Protein AF-A0AAD8LR00-F1 (afdb_monomer_lite)

pLDDT: mean 71.3, std 24.66, range [25.31, 97.5]

Foldseek 3Di:
DVCVVVVVLVVLLCVLVVVCVLQPPDDDDDDDDDDDDDDDDDDPDDPDDDDDDDDDDDDDDDDDDDDDDDDDDDDDDDDDDDDDDDDDDDDDDDDDDDDDDDDDDDDDLVQQAPKDWADDDDPDPDDDDDDPDTQIFTPLLVVLLVVQSLVCSPPVANQQALQDADDCVRPVVRHRPRSSVSVVLLLVLLVCCVPPVPVSVVQCVPPVSVSVHTDPSSSVCVVVSCVVSVNPSVVNVVVVVVVVVVVVVVVVVVVVPPPDDDDDDDDDDDDDPDDPPPVVVVVVVVVVVVVVVVSVVSSVVSVVVPVLPPAPDDPQFPAFQDQDPCPLVVLVVVQVVCCVPPNVLALDDDDFLCRVFNADDCLQPPDDPVLLLRVQVSQCVRCVVVLVVLVVVCVVPVDARDGDGLQPAAQNDAADPDPSYDNVRHRRRSNVSLVCQLQQLDGQCVGRSNNNSCVSVVRDSPFSLNHQPAHLVLLVLQLVVCCVPVNDQCPDDALQDFADLPDDPPPRDDSRRRHRGSNSVRVVSVVVCLLSCVPPPVVSNVVCVVSVNDPDDPVVSPVPDDRPTDDRPDPPPPVQDQDPVNRDGDD

Organism: Babesia gibsoni (NCBI:txid33632)

Sequence (587 aa):
MYMYIIHTLLHLCLTVDAFVYRGFLGTSVSLIDEPLRSRQYTQKYRTIARTSHNGGLCAHSPRDEAEGGDLDSQEEIPAFGDGSENTTSTEDDQDEGQPDAGEEDSSMDSKIGSLMEFSRDSDTEDKASQPPGNLKISRRLWKTLMALLIYRAKYGDYMVTPTFAFSEDDEPRLTGYCLGKELNALLENIKLHDTDIALYNRLMSDPERSKKEYPTCDILEAPRLLWLIGFPTAKYLSAREQWRQEKASLRGMGSRIRRSGLIRGLGSISKEVKDETVGDRSRIEQAKKEMIDFIHEEYIHNRDKVEFNRRQELPRPSNRARVRPNLFKNIISELLEIKQTKNSRILTPRPTRNDTEGGHHYAFYHWSFEDVIECMVLFNDMYMDHNREMLIESEKRGSPFNPITFNILKPEWRVPKDDLWPERFWGLPLGIWIDKMRNGDIDAKQHWLRRDVLDYLQFDWGDGLKYLTFTWDKVVLGLIWYINLRGFPIDEMSPSLVVSNAELVAKWGKPEEIQGMKLGYVVHSALDQLQVLRKYYPQRFEFLHEMGLVQLCQEEIDLGYKPLPHQRTTAVSRYLQVSKDGKYLKD

Secondary structure (DSSP, 8-state):
-HHHHHHHHHHHHHHHHHHHTTT-SS--------PPPP-----S---S-------------------------------------------------PPPP----S-SGGGTTPEEEE----------SS----EEEEHHHHHHHHHHHHHHHHHSS----TT----TTT-TTTTT--HHHHHHHHHHHHHHHHH-HHHHHHHHTSHHHHTTS--HHHHHHHHHHHHHTT--HHHHHHHHHHHHHHHHHHHHHHHTTS-------------------HHHHHHHHHHHHHHHHHHHHHHHHHHHHSGGGS----PPPSS-----TTHHHHHHHHHHHHHHHT-TTTT-----HHHHH-S---TTTTS-HHHHHHHHHHHHHHTHHHHHHHHHHHHHH--------GGG--TT----SSTTS-GGGTT--HHHHHHHHHHTSSTTSSSHHHHHHHHHTT-----STT--SS-HHHHHHHHHHHHHHH-SS-----TT----TTS---SSS-HHHHTT--HHHHHHHHHTTHHHHHHH-HHHHHHHHHTT---S-HHHHHHT--------SS---TTS-B-TTS--B--

Radius of gyration: 35.28 Å; chains: 1; bounding box: 103×96×95 Å

Structure (mmCIF, N/CA/C/O backbone):
data_AF-A0AAD8LR00-F1
#
_entry.id   AF-A0AAD8LR00-F1
#
loop_
_atom_site.group_PDB
_atom_site.id
_atom_site.type_symbol
_atom_site.label_atom_id
_atom_site.label_alt_id
_atom_site.label_comp_id
_atom_site.label_asym_id
_atom_site.label_entity_id
_atom_site.label_seq_id
_atom_site.pdbx_PDB_ins_code
_atom_site.Cartn_x
_atom_site.Cartn_y
_atom_site.Cartn_z
_atom_site.occupancy
_atom_site.B_iso_or_equiv
_atom_site.auth_seq_id
_atom_site.auth_comp_id
_atom_site.auth_asym_id
_atom_site.auth_atom_id
_atom_site.pdbx_PDB_model_num
ATOM 1 N N . MET A 1 1 ? 5.156 -19.752 -30.828 1.00 33.34 1 MET A N 1
ATOM 2 C CA . MET A 1 1 ? 6.305 -20.556 -30.314 1.00 33.34 1 MET A CA 1
ATOM 3 C C . MET A 1 1 ? 7.273 -19.758 -29.414 1.00 33.34 1 MET A C 1
ATOM 5 O O . MET A 1 1 ? 7.741 -20.310 -28.425 1.00 33.34 1 MET A O 1
ATOM 9 N N . TYR A 1 2 ? 7.514 -18.458 -29.655 1.00 29.36 2 TYR A N 1
ATOM 10 C CA . TYR A 1 2 ? 8.276 -17.558 -28.755 1.00 29.36 2 TYR A CA 1
ATOM 11 C C . TYR A 1 2 ? 7.679 -17.469 -27.336 1.00 29.36 2 TYR A C 1
ATOM 13 O O . TYR A 1 2 ? 8.394 -17.592 -26.345 1.00 29.36 2 TYR A O 1
ATOM 21 N N . MET A 1 3 ? 6.345 -17.410 -27.240 1.00 32.19 3 MET A N 1
ATOM 22 C CA . MET A 1 3 ? 5.610 -17.525 -25.975 1.00 32.19 3 MET A CA 1
ATOM 23 C C . MET A 1 3 ? 5.845 -18.860 -25.270 1.00 32.19 3 MET A C 1
ATOM 25 O O . MET A 1 3 ? 5.908 -18.871 -24.056 1.00 32.19 3 MET A O 1
ATOM 29 N N . TYR A 1 4 ? 6.030 -19.970 -25.994 1.00 35.38 4 TYR A N 1
ATOM 30 C CA . TYR A 1 4 ? 6.290 -21.281 -25.387 1.00 35.38 4 TYR A CA 1
ATOM 31 C C . TYR A 1 4 ? 7.709 -21.363 -24.824 1.00 35.38 4 TYR A C 1
ATOM 33 O O . TYR A 1 4 ? 7.916 -21.946 -23.772 1.00 35.38 4 TYR A O 1
ATOM 41 N N . ILE A 1 5 ? 8.686 -20.728 -25.473 1.00 43.62 5 ILE A N 1
ATOM 42 C CA . ILE A 1 5 ? 10.077 -20.693 -25.012 1.00 43.62 5 ILE A CA 1
ATOM 43 C C . ILE A 1 5 ? 10.245 -19.725 -23.840 1.00 43.62 5 ILE A C 1
ATOM 45 O O . ILE A 1 5 ? 10.826 -20.102 -22.830 1.00 43.62 5 ILE A O 1
ATOM 49 N N . ILE A 1 6 ? 9.670 -18.523 -23.920 1.00 45.28 6 ILE A N 1
ATOM 50 C CA . ILE A 1 6 ? 9.602 -17.591 -22.788 1.00 45.28 6 ILE A CA 1
ATOM 51 C C . ILE A 1 6 ? 8.786 -18.199 -21.648 1.00 45.28 6 ILE A C 1
ATOM 53 O O . ILE A 1 6 ? 9.198 -18.088 -20.505 1.00 45.28 6 ILE A O 1
ATOM 57 N N . HIS A 1 7 ? 7.697 -18.916 -21.929 1.00 43.00 7 HIS A N 1
ATOM 58 C CA . HIS A 1 7 ? 6.954 -19.676 -20.926 1.00 43.00 7 HIS A CA 1
ATOM 59 C C . HIS A 1 7 ? 7.786 -20.822 -20.358 1.00 43.00 7 HIS A C 1
ATOM 61 O O . HIS A 1 7 ? 7.724 -21.040 -19.162 1.00 43.00 7 HIS A O 1
ATOM 67 N N . THR A 1 8 ? 8.568 -21.558 -21.146 1.00 44.19 8 THR A N 1
ATOM 68 C CA . THR A 1 8 ? 9.395 -22.665 -20.636 1.00 44.19 8 THR A CA 1
ATOM 69 C C . THR A 1 8 ? 10.544 -22.118 -19.794 1.00 44.19 8 THR A C 1
ATOM 71 O O . THR A 1 8 ? 10.789 -22.640 -18.717 1.00 44.19 8 THR A O 1
ATOM 74 N N . LEU A 1 9 ? 11.176 -21.018 -20.215 1.00 43.16 9 LEU A N 1
ATOM 75 C CA . LEU A 1 9 ? 12.220 -20.320 -19.463 1.00 43.16 9 LEU A CA 1
ATOM 76 C C . LEU A 1 9 ? 11.680 -19.652 -18.203 1.00 43.16 9 LEU A C 1
ATOM 78 O O . LEU A 1 9 ? 12.268 -19.818 -17.148 1.00 43.16 9 LEU A O 1
ATOM 82 N N . LEU A 1 10 ? 10.538 -18.965 -18.275 1.00 46.50 10 LEU A N 1
ATOM 83 C CA . LEU A 1 10 ? 9.863 -18.396 -17.110 1.00 46.50 10 LEU A CA 1
ATOM 84 C C . LEU A 1 10 ? 9.312 -19.485 -16.201 1.00 46.50 10 LEU A C 1
ATOM 86 O O . LEU A 1 10 ? 9.331 -19.295 -15.001 1.00 46.50 10 LEU A O 1
ATOM 90 N N . HIS A 1 11 ? 8.830 -20.614 -16.715 1.00 45.62 11 HIS A N 1
ATOM 91 C CA . HIS A 1 11 ? 8.364 -21.721 -15.885 1.00 45.62 11 HIS A CA 1
ATOM 92 C C . HIS A 1 11 ? 9.546 -22.413 -15.209 1.00 45.62 11 HIS A C 1
ATOM 94 O O . HIS A 1 11 ? 9.425 -22.721 -14.033 1.00 45.62 11 HIS A O 1
ATOM 100 N N . LEU A 1 12 ? 10.694 -22.575 -15.884 1.00 44.50 12 LEU A N 1
ATOM 101 C CA . LEU A 1 12 ? 11.935 -23.070 -15.276 1.00 44.50 12 LEU A CA 1
ATOM 102 C C . LEU A 1 12 ? 12.446 -22.090 -14.210 1.00 44.50 12 LEU A C 1
ATOM 104 O O . LEU A 1 12 ? 12.666 -22.496 -13.071 1.00 44.50 12 LEU A O 1
ATOM 108 N N . CYS A 1 13 ? 12.552 -20.800 -14.553 1.00 43.09 13 CYS A N 1
ATOM 109 C CA . CYS A 1 13 ? 12.941 -19.731 -13.637 1.00 43.09 13 CYS A CA 1
ATOM 110 C C . CYS A 1 13 ? 11.963 -19.613 -12.472 1.00 43.09 13 CYS A C 1
ATOM 112 O O . CYS A 1 13 ? 12.426 -19.467 -11.364 1.00 43.09 13 CYS A O 1
ATOM 114 N N . LEU A 1 14 ? 10.649 -19.761 -12.661 1.00 44.91 14 LEU A N 1
ATOM 115 C CA . LEU A 1 14 ? 9.655 -19.725 -11.582 1.00 44.91 14 LEU A CA 1
ATOM 116 C C . LEU A 1 14 ? 9.628 -21.013 -10.759 1.00 44.91 14 LEU A C 1
ATOM 118 O O . LEU A 1 14 ? 9.311 -20.941 -9.584 1.00 44.91 14 LEU A O 1
ATOM 122 N N . THR A 1 15 ? 9.961 -22.184 -11.307 1.00 41.50 15 THR A N 1
ATOM 123 C CA . THR A 1 15 ? 10.117 -23.407 -10.496 1.00 41.50 15 THR A CA 1
ATOM 124 C C . THR A 1 15 ? 11.403 -23.393 -9.672 1.00 41.50 15 THR A C 1
ATOM 126 O O . THR A 1 15 ? 11.402 -23.874 -8.542 1.00 41.50 15 THR A O 1
ATOM 129 N N . VAL A 1 16 ? 12.475 -22.795 -10.199 1.00 42.59 16 VAL A N 1
ATOM 130 C CA . VAL A 1 16 ? 13.752 -22.599 -9.495 1.00 42.59 16 VAL A CA 1
ATOM 131 C C . VAL A 1 16 ? 13.637 -21.438 -8.500 1.00 42.59 16 VAL A C 1
ATOM 133 O O . VAL A 1 16 ? 13.998 -21.580 -7.335 1.00 42.59 16 VAL A O 1
ATOM 136 N N . ASP A 1 17 ? 13.029 -20.326 -8.905 1.00 38.00 17 ASP A N 1
ATOM 137 C CA . ASP A 1 17 ? 12.782 -19.164 -8.058 1.00 38.00 17 ASP A CA 1
ATOM 138 C C . ASP A 1 17 ? 11.655 -19.420 -7.059 1.00 38.00 17 ASP A C 1
ATOM 140 O O . ASP A 1 17 ? 11.754 -18.887 -5.977 1.00 38.00 17 ASP A O 1
ATOM 144 N N . ALA A 1 18 ? 10.648 -20.275 -7.273 1.00 34.94 18 ALA A N 1
ATOM 145 C CA . ALA A 1 18 ? 9.712 -20.661 -6.197 1.00 34.94 18 ALA A CA 1
ATOM 146 C C . ALA A 1 18 ? 10.407 -21.461 -5.079 1.00 34.94 18 ALA A C 1
ATOM 148 O O . ALA A 1 18 ? 9.941 -21.465 -3.937 1.00 34.94 18 ALA A O 1
ATOM 149 N N . PHE A 1 19 ? 11.545 -22.091 -5.388 1.00 34.06 19 PHE A N 1
ATOM 150 C CA . PHE A 1 19 ? 12.425 -22.724 -4.409 1.00 34.06 19 PHE A CA 1
ATOM 151 C C . PHE A 1 19 ? 13.314 -21.691 -3.682 1.00 34.06 19 PHE A C 1
ATOM 153 O O . PHE A 1 19 ? 13.578 -21.846 -2.492 1.00 34.06 19 PHE A O 1
ATOM 160 N N . VAL A 1 20 ? 13.704 -20.596 -4.356 1.00 39.16 20 VAL A N 1
ATOM 161 C CA . VAL A 1 20 ? 14.594 -19.530 -3.833 1.00 39.16 20 VAL A CA 1
ATOM 162 C C . VAL A 1 20 ? 13.843 -18.326 -3.224 1.00 39.16 20 VAL A C 1
ATOM 164 O O . VAL A 1 20 ? 14.344 -17.696 -2.297 1.00 39.16 20 VAL A O 1
ATOM 167 N N . TYR A 1 21 ? 12.601 -18.038 -3.624 1.00 31.86 21 TYR A N 1
ATOM 168 C CA . TYR A 1 21 ? 11.750 -16.951 -3.104 1.00 31.86 21 TYR A CA 1
ATOM 169 C C . TYR A 1 21 ? 11.308 -17.203 -1.661 1.00 31.86 21 TYR A C 1
ATOM 171 O O . TYR A 1 21 ? 10.903 -16.277 -0.964 1.00 31.86 21 TYR A O 1
ATOM 179 N N . ARG A 1 22 ? 11.424 -18.447 -1.178 1.00 35.34 22 ARG A N 1
ATOM 180 C CA . ARG A 1 22 ? 11.324 -18.750 0.256 1.00 35.34 22 ARG A CA 1
ATOM 181 C C . ARG A 1 22 ? 12.587 -18.385 1.048 1.00 35.34 22 ARG A C 1
ATOM 183 O O . ARG A 1 22 ? 12.495 -18.314 2.268 1.00 35.34 22 ARG A O 1
ATOM 190 N N . GLY A 1 23 ? 13.722 -18.148 0.385 1.00 33.34 23 GLY A N 1
ATOM 191 C CA . GLY A 1 23 ? 15.023 -17.863 1.002 1.00 33.34 23 GLY A CA 1
ATOM 192 C C . GLY A 1 23 ? 15.548 -16.428 0.842 1.00 33.34 23 GLY A C 1
ATOM 193 O O . GLY A 1 23 ? 16.404 -16.033 1.619 1.00 33.34 23 GLY A O 1
ATOM 194 N N . PHE A 1 24 ? 15.051 -15.627 -0.110 1.00 33.12 24 PHE A N 1
ATOM 195 C CA . PHE A 1 24 ? 15.693 -14.345 -0.473 1.00 33.12 24 PHE A CA 1
ATOM 196 C C . PHE A 1 24 ? 15.218 -13.091 0.297 1.00 33.12 24 PHE A C 1
ATOM 198 O O . PHE A 1 24 ? 15.757 -12.006 0.093 1.00 33.12 24 PHE A O 1
ATOM 205 N N . LEU A 1 25 ? 14.255 -13.197 1.224 1.00 32.44 25 LEU A N 1
ATOM 206 C CA . LEU A 1 25 ? 13.952 -12.104 2.165 1.00 32.44 25 LEU A CA 1
ATOM 207 C C . LEU A 1 25 ? 14.915 -12.152 3.358 1.00 32.44 25 LEU A C 1
ATOM 209 O O . LEU A 1 25 ? 14.546 -12.555 4.460 1.00 32.44 25 LEU A O 1
ATOM 213 N N . GLY A 1 26 ? 16.156 -11.736 3.128 1.00 37.25 26 GLY A N 1
ATOM 214 C CA . GLY A 1 26 ? 17.113 -11.494 4.200 1.00 37.25 26 GLY A CA 1
ATOM 215 C C . GLY A 1 26 ? 18.550 -11.681 3.757 1.00 37.25 26 GLY A C 1
ATOM 216 O O . GLY A 1 26 ? 19.101 -12.748 3.965 1.00 37.25 26 GLY A O 1
ATOM 217 N N . THR A 1 27 ? 19.148 -10.656 3.151 1.00 30.62 27 THR A N 1
ATOM 218 C CA . THR A 1 27 ? 20.587 -10.345 3.260 1.00 30.62 27 THR A CA 1
ATOM 219 C C . THR A 1 27 ? 20.898 -9.076 2.468 1.00 30.62 27 THR A C 1
ATOM 221 O O . THR A 1 27 ? 20.874 -9.075 1.245 1.00 30.62 27 THR A O 1
ATOM 224 N N . SER A 1 28 ? 21.223 -7.992 3.173 1.00 29.25 28 SER A N 1
ATOM 225 C CA . SER A 1 28 ? 22.327 -7.096 2.807 1.00 29.25 28 SER A CA 1
ATOM 226 C C . SER A 1 28 ? 22.531 -6.077 3.928 1.00 29.25 28 SER A C 1
ATOM 228 O O . SER A 1 28 ? 21.632 -5.319 4.285 1.00 29.25 28 SER A O 1
ATOM 230 N N . VAL A 1 29 ? 23.719 -6.137 4.522 1.00 29.95 29 VAL A N 1
ATOM 231 C CA . VAL A 1 29 ? 24.220 -5.331 5.634 1.00 29.95 29 VAL A CA 1
ATOM 232 C C . VAL A 1 29 ? 25.338 -4.422 5.111 1.00 29.95 29 VAL A C 1
ATOM 234 O O . VAL A 1 29 ? 26.098 -4.795 4.224 1.00 29.95 29 VAL A O 1
ATOM 237 N N . SER A 1 30 ? 25.412 -3.242 5.725 1.00 30.39 30 SER A N 1
ATOM 238 C CA . SER A 1 30 ? 26.481 -2.234 5.769 1.00 30.39 30 SER A CA 1
ATOM 239 C C . SER A 1 30 ? 27.933 -2.673 5.499 1.00 30.39 30 SER A C 1
ATOM 241 O O . SER A 1 30 ? 28.386 -3.646 6.098 1.00 30.39 30 SER A O 1
ATOM 243 N N . LEU A 1 31 ? 28.692 -1.833 4.774 1.00 28.39 31 LEU A N 1
ATOM 244 C CA . LEU A 1 31 ? 29.904 -1.093 5.217 1.00 28.39 31 LEU A CA 1
ATOM 245 C C . LEU A 1 31 ? 30.787 -0.693 4.015 1.00 28.39 31 LEU A C 1
ATOM 247 O O . LEU A 1 31 ? 31.187 -1.556 3.243 1.00 28.39 31 LEU A O 1
ATOM 251 N N . ILE A 1 32 ? 31.129 0.600 3.907 1.00 28.19 32 ILE A N 1
ATOM 252 C CA . ILE A 1 32 ? 32.497 1.176 3.933 1.00 28.19 32 ILE A CA 1
ATOM 253 C C . ILE A 1 32 ? 32.383 2.692 3.665 1.00 28.19 32 ILE A C 1
ATOM 255 O O . ILE A 1 32 ? 31.921 3.118 2.610 1.00 28.19 32 ILE A O 1
ATOM 259 N N . ASP A 1 33 ? 32.819 3.483 4.650 1.00 32.59 33 ASP A N 1
ATOM 260 C CA . ASP A 1 33 ? 33.131 4.913 4.547 1.00 32.59 33 ASP A CA 1
ATOM 261 C C . ASP A 1 33 ? 34.487 5.108 3.844 1.00 32.59 33 ASP A C 1
ATOM 263 O O . ASP A 1 33 ? 35.483 4.536 4.284 1.00 32.59 33 ASP A O 1
ATOM 267 N N . GLU A 1 34 ? 34.558 5.982 2.835 1.00 25.31 34 GLU A N 1
ATOM 268 C CA . GLU A 1 34 ? 35.731 6.840 2.585 1.00 25.31 34 GLU A CA 1
ATOM 269 C C . GLU A 1 34 ? 35.356 8.036 1.676 1.00 25.31 34 GLU A C 1
ATOM 271 O O . GLU A 1 34 ? 34.658 7.854 0.675 1.00 25.31 34 GLU A O 1
ATOM 276 N N . PRO A 1 35 ? 35.797 9.278 1.974 1.00 29.42 35 PRO A N 1
ATOM 277 C CA . PRO A 1 35 ? 35.374 10.460 1.232 1.00 29.42 35 PRO A CA 1
ATOM 278 C C . PRO A 1 35 ? 36.307 10.741 0.046 1.00 29.42 35 PRO A C 1
ATOM 280 O O . PRO A 1 35 ? 37.479 11.088 0.218 1.00 29.42 35 PRO A O 1
ATOM 283 N N . LEU A 1 36 ? 35.776 10.692 -1.177 1.00 27.69 36 LEU A N 1
ATOM 284 C CA . LEU A 1 36 ? 36.480 11.189 -2.361 1.00 27.69 36 LEU A CA 1
ATOM 285 C C . LEU A 1 36 ? 36.224 12.690 -2.558 1.00 27.69 36 LEU A C 1
ATOM 287 O O . LEU A 1 36 ? 35.100 13.156 -2.731 1.00 27.69 36 LEU A O 1
ATOM 291 N N . ARG A 1 37 ? 37.325 13.447 -2.518 1.00 28.22 37 ARG A N 1
ATOM 292 C CA . ARG A 1 37 ? 37.415 14.897 -2.730 1.00 28.22 37 ARG A CA 1
ATOM 293 C C . ARG A 1 37 ? 36.783 15.326 -4.058 1.00 28.22 37 ARG A C 1
ATOM 295 O O . ARG A 1 37 ? 37.132 14.810 -5.118 1.00 28.22 37 ARG A O 1
ATOM 302 N N . SER A 1 38 ? 35.940 16.353 -3.985 1.00 28.16 38 SER A N 1
ATOM 303 C CA . SER A 1 38 ? 35.301 16.993 -5.130 1.00 28.16 38 SER A CA 1
ATOM 304 C C . SER A 1 38 ? 36.311 17.700 -6.045 1.00 28.16 38 SER A C 1
ATOM 306 O O . SER A 1 38 ? 37.203 18.431 -5.602 1.00 28.16 38 SER A O 1
ATOM 308 N N . ARG A 1 39 ? 36.147 17.507 -7.359 1.00 27.47 39 ARG A N 1
ATOM 309 C CA . ARG A 1 39 ? 36.626 18.430 -8.394 1.00 27.47 39 ARG A CA 1
ATOM 310 C C . ARG A 1 39 ? 35.421 19.143 -8.998 1.00 27.47 39 ARG A C 1
ATOM 312 O O . ARG A 1 39 ? 34.380 18.549 -9.244 1.00 27.47 39 ARG A O 1
ATOM 319 N N . GLN A 1 40 ? 35.604 20.443 -9.166 1.00 31.34 40 GLN A N 1
ATOM 320 C CA . GLN A 1 40 ? 34.614 21.461 -9.487 1.00 31.34 40 GLN A CA 1
ATOM 321 C C . GLN A 1 40 ? 34.000 21.272 -10.881 1.00 31.34 40 GLN A C 1
ATOM 323 O O . GLN A 1 40 ? 34.732 21.257 -11.865 1.00 31.34 40 GLN A O 1
ATOM 328 N N . TYR A 1 41 ? 32.668 21.258 -10.963 1.00 27.61 41 TYR A N 1
ATOM 329 C CA . TYR A 1 41 ? 31.911 21.663 -12.151 1.00 27.61 41 TYR A CA 1
ATOM 330 C C . TYR A 1 41 ? 30.630 22.384 -11.709 1.00 27.61 41 TYR A C 1
ATOM 332 O O . TYR A 1 41 ? 29.576 21.789 -11.535 1.00 27.61 41 TYR A O 1
ATOM 340 N N . THR A 1 42 ? 30.727 23.700 -11.520 1.00 28.61 42 THR A N 1
ATOM 341 C CA . THR A 1 42 ? 29.570 24.601 -11.399 1.00 28.61 42 THR A CA 1
ATOM 342 C C . THR A 1 42 ? 29.844 25.855 -12.216 1.00 28.61 42 THR A C 1
ATOM 344 O O . THR A 1 42 ? 30.435 26.807 -11.707 1.00 28.61 42 THR A O 1
ATOM 347 N N . GLN A 1 43 ? 29.435 25.873 -13.487 1.00 30.25 43 GLN A N 1
ATOM 348 C CA . GLN A 1 43 ? 29.321 27.119 -14.253 1.00 30.25 43 GLN A CA 1
ATOM 349 C C . GLN A 1 43 ? 28.395 26.962 -15.469 1.00 30.25 43 GLN A C 1
ATOM 351 O O . GLN A 1 43 ? 28.831 26.633 -16.565 1.00 30.25 43 GLN A O 1
ATOM 356 N N . LYS A 1 44 ? 27.101 27.178 -15.210 1.00 28.72 44 LYS A N 1
ATOM 357 C CA . LYS A 1 44 ? 25.928 27.374 -16.095 1.00 28.72 44 LYS A CA 1
ATOM 358 C C . LYS A 1 44 ? 24.795 26.795 -15.249 1.00 28.72 44 LYS A C 1
ATOM 360 O O . LYS A 1 44 ? 24.709 25.590 -15.144 1.00 28.72 44 LYS A O 1
ATOM 365 N N . TYR A 1 45 ? 24.129 27.528 -14.364 1.00 29.50 45 TYR A N 1
ATOM 366 C CA . TYR A 1 45 ? 23.135 28.549 -14.662 1.00 29.50 45 TYR A CA 1
ATOM 367 C C . TYR A 1 45 ? 23.080 29.553 -13.496 1.00 29.50 45 TYR A C 1
ATOM 369 O O . TYR A 1 45 ? 22.562 29.264 -12.422 1.00 29.50 45 TYR A O 1
ATOM 377 N N . ARG A 1 46 ? 23.636 30.751 -13.689 1.00 28.48 46 ARG A N 1
ATOM 378 C CA . ARG A 1 46 ? 23.417 31.914 -12.809 1.00 28.48 46 ARG A CA 1
ATOM 379 C C . ARG A 1 46 ? 23.325 33.164 -13.667 1.00 28.48 46 ARG A C 1
ATOM 381 O O . ARG A 1 46 ? 24.210 34.014 -13.672 1.00 28.48 46 ARG A O 1
ATOM 388 N N . THR A 1 47 ? 22.252 33.266 -14.435 1.00 29.86 47 THR A N 1
ATOM 389 C CA . THR A 1 47 ? 21.803 34.543 -14.991 1.00 29.86 47 THR A CA 1
ATOM 390 C C . THR A 1 47 ? 20.323 34.397 -15.301 1.00 29.86 47 THR A C 1
ATOM 392 O O . THR A 1 47 ? 19.984 33.694 -16.236 1.00 29.86 47 THR A O 1
ATOM 395 N N . ILE A 1 48 ? 19.485 34.957 -14.425 1.00 30.50 48 ILE A N 1
ATOM 396 C CA . ILE A 1 48 ? 18.084 35.414 -14.566 1.00 30.50 48 ILE A CA 1
ATOM 397 C C . ILE A 1 48 ? 17.496 35.327 -13.149 1.00 30.50 48 ILE A C 1
ATOM 399 O O . ILE A 1 48 ? 16.855 34.354 -12.786 1.00 30.50 48 ILE A O 1
ATOM 403 N N . ALA A 1 49 ? 17.847 36.298 -12.302 1.00 29.33 49 ALA A N 1
ATOM 404 C CA . ALA A 1 49 ? 17.117 36.655 -11.075 1.00 29.33 49 ALA A CA 1
ATOM 405 C C . ALA A 1 49 ? 17.849 37.802 -10.361 1.00 29.33 49 ALA A C 1
ATOM 407 O O . ALA A 1 49 ? 18.380 37.626 -9.269 1.00 29.33 49 ALA A O 1
ATOM 408 N N . ARG A 1 50 ? 17.924 38.981 -10.989 1.00 29.70 50 ARG A N 1
ATOM 409 C CA . ARG A 1 50 ? 18.156 40.250 -10.282 1.00 29.70 50 ARG A CA 1
ATOM 410 C C . ARG A 1 50 ? 17.549 41.397 -11.077 1.00 29.70 50 ARG A C 1
ATOM 412 O O . ARG A 1 50 ? 18.254 42.055 -11.827 1.00 29.70 50 ARG A O 1
ATOM 419 N N . THR A 1 51 ? 16.272 41.663 -10.838 1.00 28.47 51 THR A N 1
ATOM 420 C CA . THR A 1 51 ? 15.733 43.023 -10.900 1.00 28.47 51 THR A CA 1
ATOM 421 C C . THR A 1 51 ? 14.488 43.121 -10.024 1.00 28.47 51 THR A C 1
ATOM 423 O O . THR A 1 51 ? 13.575 42.313 -10.123 1.00 28.47 51 THR A O 1
ATOM 426 N N . SER A 1 52 ? 14.485 44.172 -9.204 1.00 27.12 52 SER A N 1
ATOM 427 C CA . SER A 1 52 ? 13.348 44.766 -8.498 1.00 27.12 52 SER A CA 1
ATOM 428 C C . SER A 1 52 ? 12.921 44.165 -7.151 1.00 27.12 52 SER A C 1
ATOM 430 O O . SER A 1 52 ? 11.933 43.451 -7.014 1.00 27.12 52 SER A O 1
ATOM 432 N N . HIS A 1 53 ? 13.638 44.590 -6.109 1.00 30.11 53 HIS A N 1
ATOM 433 C CA . HIS A 1 53 ? 13.006 45.056 -4.876 1.00 30.11 53 HIS A CA 1
ATOM 434 C C . HIS A 1 53 ? 12.882 46.582 -4.971 1.00 30.11 53 HIS A C 1
ATOM 436 O O . HIS A 1 53 ? 13.907 47.249 -5.102 1.00 30.11 53 HIS A O 1
ATOM 442 N N . ASN A 1 54 ? 11.665 47.128 -4.895 1.00 28.69 54 ASN A N 1
ATOM 443 C CA . ASN A 1 54 ? 11.280 48.054 -3.822 1.00 28.69 54 ASN A CA 1
ATOM 444 C C . ASN A 1 54 ? 9.887 48.662 -4.037 1.00 28.69 54 ASN A C 1
ATOM 446 O O . ASN A 1 54 ? 9.634 49.303 -5.048 1.00 28.69 54 ASN A O 1
ATOM 450 N N . GLY A 1 55 ? 9.082 48.591 -2.972 1.00 27.94 55 GLY A N 1
ATOM 451 C CA . GLY A 1 55 ? 8.419 49.778 -2.435 1.00 27.94 55 GLY A CA 1
ATOM 452 C C . GLY A 1 55 ? 6.928 49.956 -2.716 1.00 27.94 55 GLY A C 1
ATOM 453 O O . GLY A 1 55 ? 6.542 50.332 -3.811 1.00 27.94 55 GLY A O 1
ATOM 454 N N . GLY A 1 56 ? 6.137 49.894 -1.640 1.00 25.47 56 GLY A N 1
ATOM 455 C CA . GLY A 1 56 ? 5.226 51.004 -1.342 1.00 25.47 56 GLY A CA 1
ATOM 456 C C . GLY A 1 56 ? 3.725 50.749 -1.470 1.00 25.47 56 GLY A C 1
ATOM 457 O O . GLY A 1 56 ? 3.147 50.877 -2.537 1.00 25.47 56 GLY A O 1
ATOM 458 N N . LEU A 1 57 ? 3.119 50.483 -0.311 1.00 31.59 57 LEU A N 1
ATOM 459 C CA . LEU A 1 57 ? 1.734 50.745 0.105 1.00 31.59 57 LEU A CA 1
ATOM 460 C C . LEU A 1 57 ? 0.970 51.838 -0.677 1.00 31.59 57 LEU A C 1
ATOM 462 O O . LEU A 1 57 ? 1.457 52.960 -0.768 1.00 31.59 57 LEU A O 1
ATOM 466 N N . CYS A 1 58 ? -0.289 51.562 -1.044 1.00 28.50 58 CYS A N 1
ATOM 467 C CA . CYS A 1 58 ? -1.443 52.400 -0.673 1.00 28.50 58 CYS A CA 1
ATOM 468 C C . CYS A 1 58 ? -2.784 51.735 -1.028 1.00 28.50 58 CYS A C 1
ATOM 470 O O . CYS A 1 58 ? -2.920 51.044 -2.033 1.00 28.50 58 CYS A O 1
ATOM 472 N N . ALA A 1 59 ? -3.767 51.959 -0.159 1.00 33.91 59 ALA A N 1
ATOM 473 C CA . ALA A 1 59 ? -5.151 51.521 -0.272 1.00 33.91 59 ALA A CA 1
ATOM 474 C C . ALA A 1 59 ? -5.967 52.425 -1.213 1.00 33.91 59 ALA A C 1
ATOM 476 O O . ALA A 1 59 ? -5.737 53.627 -1.226 1.00 33.91 59 ALA A O 1
ATOM 477 N N . HIS A 1 60 ? -6.968 51.864 -1.901 1.00 28.52 60 HIS A N 1
ATOM 478 C CA . HIS A 1 60 ? -8.319 52.429 -2.030 1.00 28.52 60 HIS A CA 1
ATOM 479 C C . HIS A 1 60 ? -9.287 51.396 -2.639 1.00 28.52 60 HIS A C 1
ATOM 481 O O . HIS A 1 60 ? -8.938 50.629 -3.528 1.00 28.52 60 HIS A O 1
ATOM 487 N N . SER A 1 61 ? -10.497 51.382 -2.082 1.00 28.34 61 SER A N 1
ATOM 488 C CA . SER A 1 61 ? -11.697 50.644 -2.503 1.00 28.34 61 SER A CA 1
ATOM 489 C C . SER A 1 61 ? -12.451 51.437 -3.605 1.00 28.34 61 SER A C 1
ATOM 491 O O . SER A 1 61 ? -11.961 52.491 -4.011 1.00 28.34 61 SER A O 1
ATOM 493 N N . PRO A 1 62 ? -13.695 51.086 -3.972 1.00 52.56 62 PRO A N 1
ATOM 494 C CA . PRO A 1 62 ? -14.117 50.081 -4.949 1.00 52.56 62 PRO A CA 1
ATOM 495 C C . PRO A 1 62 ? -14.767 50.745 -6.184 1.00 52.56 62 PRO A C 1
ATOM 497 O O . PRO A 1 62 ? -15.083 51.937 -6.156 1.00 52.56 62 PRO A O 1
ATOM 500 N N . ARG A 1 63 ? -15.047 49.986 -7.251 1.00 29.27 63 ARG A N 1
ATOM 501 C CA . ARG A 1 63 ? -16.092 50.382 -8.206 1.00 29.27 63 ARG A CA 1
ATOM 502 C C . ARG A 1 63 ? -16.686 49.204 -8.970 1.00 29.27 63 ARG A C 1
ATOM 504 O O . ARG A 1 63 ? -15.966 48.305 -9.391 1.00 29.27 63 ARG A O 1
ATOM 511 N N . ASP A 1 64 ? -18.006 49.277 -9.048 1.00 32.53 64 ASP A N 1
ATOM 512 C CA . ASP A 1 64 ? -18.972 48.403 -9.700 1.00 32.53 64 ASP A CA 1
ATOM 513 C C . ASP A 1 64 ? -18.829 48.331 -11.228 1.00 32.53 64 ASP A C 1
ATOM 515 O O . ASP A 1 64 ? -18.154 49.170 -11.821 1.00 32.53 64 ASP A O 1
ATOM 519 N N . GLU A 1 65 ? -19.560 47.357 -11.790 1.00 33.16 65 GLU A N 1
ATOM 520 C CA . GLU A 1 65 ? -20.141 47.205 -13.147 1.00 33.16 65 GLU A CA 1
ATOM 521 C C . GLU A 1 65 ? -19.837 45.782 -13.667 1.00 33.16 65 GLU A C 1
ATOM 523 O O . GLU A 1 65 ? -18.689 45.435 -13.916 1.00 33.16 65 GLU A O 1
ATOM 528 N N . ALA A 1 66 ? -20.739 44.802 -13.535 1.00 31.77 66 ALA A N 1
ATOM 529 C CA . ALA A 1 66 ? -22.044 44.601 -14.185 1.00 31.77 66 ALA A CA 1
ATOM 530 C C . ALA A 1 66 ? -21.931 44.048 -15.621 1.00 31.77 66 ALA A C 1
ATOM 532 O O . ALA A 1 66 ? -21.206 44.591 -16.443 1.00 31.77 66 ALA A O 1
ATOM 533 N N . GLU A 1 67 ? -22.742 43.004 -15.863 1.00 32.19 67 GLU A N 1
ATOM 534 C CA . GLU A 1 67 ? -23.145 42.418 -17.157 1.00 32.19 67 GLU A CA 1
ATOM 535 C C . GLU A 1 67 ? -22.058 41.610 -17.892 1.00 32.19 67 GLU A C 1
ATOM 537 O O . GLU A 1 67 ? -20.903 41.995 -17.966 1.00 32.19 67 GLU A O 1
ATOM 542 N N . GLY A 1 68 ? -22.300 40.429 -18.452 1.00 29.14 68 GLY A N 1
ATOM 543 C CA . GLY A 1 68 ? -23.517 39.731 -18.856 1.00 29.14 68 GLY A CA 1
ATOM 544 C C . GLY A 1 68 ? -23.138 38.888 -20.086 1.00 29.14 68 GLY A C 1
ATOM 545 O O . GLY A 1 68 ? -22.227 39.270 -20.819 1.00 29.14 68 GLY A O 1
ATOM 546 N N . GLY A 1 69 ? -23.797 37.750 -20.313 1.00 30.59 69 GLY A N 1
ATOM 547 C CA . GLY A 1 69 ? -23.694 37.039 -21.594 1.00 30.59 69 GLY A CA 1
ATOM 548 C C . GLY A 1 69 ? -23.580 35.525 -21.490 1.00 30.59 69 GLY A C 1
ATOM 549 O O . GLY A 1 69 ? -22.484 34.977 -21.568 1.00 30.59 69 GLY A O 1
ATOM 550 N N . ASP A 1 70 ? -24.740 34.880 -21.367 1.00 35.09 70 ASP A N 1
ATOM 551 C CA . ASP A 1 70 ? -24.998 33.521 -21.844 1.00 35.09 70 ASP A CA 1
ATOM 552 C C . ASP A 1 70 ? -24.592 33.360 -23.315 1.00 35.09 70 ASP A C 1
ATOM 554 O O . ASP A 1 70 ? -24.717 34.312 -24.083 1.00 35.09 70 ASP A O 1
ATOM 558 N N . LEU A 1 71 ? -24.208 32.144 -23.716 1.00 35.09 71 LEU A N 1
ATOM 559 C CA . LEU A 1 71 ? -24.541 31.583 -25.030 1.00 35.09 71 LEU A CA 1
ATOM 560 C C . LEU A 1 71 ? -24.369 30.054 -25.009 1.00 35.09 71 LEU A C 1
ATOM 562 O O . LEU A 1 71 ? -23.260 29.519 -25.037 1.00 35.09 71 LEU A O 1
ATOM 566 N N . ASP A 1 72 ? -25.523 29.389 -24.951 1.00 32.81 72 ASP A N 1
ATOM 567 C CA . ASP A 1 72 ? -25.788 28.030 -25.422 1.00 32.81 72 ASP A CA 1
ATOM 568 C C . ASP A 1 72 ? -25.353 27.855 -26.882 1.00 32.81 72 ASP A C 1
ATOM 570 O O . ASP A 1 72 ? -25.588 28.741 -27.704 1.00 32.81 72 ASP A O 1
ATOM 574 N N . SER A 1 73 ? -24.842 26.673 -27.235 1.00 36.44 73 SER A N 1
ATOM 575 C CA . SER A 1 73 ? -25.054 26.059 -28.557 1.00 36.44 73 SER A CA 1
ATOM 576 C C . SER A 1 73 ? -24.823 24.547 -28.474 1.00 36.44 73 SER A C 1
ATOM 578 O O . SER A 1 73 ? -23.695 24.077 -28.328 1.00 36.44 73 SER A O 1
ATOM 580 N N . GLN A 1 74 ? -25.925 23.803 -28.550 1.00 32.25 74 GLN A N 1
ATOM 581 C CA . GLN A 1 74 ? -25.996 22.410 -28.991 1.00 32.25 74 GLN A CA 1
ATOM 582 C C . GLN A 1 74 ? -25.727 22.331 -30.502 1.00 32.25 74 GLN A C 1
ATOM 584 O O . GLN A 1 74 ? -26.096 23.259 -31.206 1.00 32.25 74 GLN A O 1
ATOM 589 N N . GLU A 1 75 ? -25.174 21.215 -30.982 1.00 31.94 75 GLU A N 1
ATOM 590 C CA . GLU A 1 75 ? -25.437 20.598 -32.302 1.00 31.94 75 GLU A CA 1
ATOM 591 C C . GLU A 1 75 ? -24.630 19.284 -32.336 1.00 31.94 75 GLU A C 1
ATOM 593 O O . GLU A 1 75 ? -23.426 19.278 -32.099 1.00 31.94 75 GLU A O 1
ATOM 598 N N . GLU A 1 76 ? -25.241 18.105 -32.266 1.00 30.56 76 GLU A N 1
ATOM 599 C CA . GLU A 1 76 ? -26.067 17.380 -33.246 1.00 30.56 76 GLU A CA 1
ATOM 600 C C . GLU A 1 76 ? -25.280 16.231 -33.898 1.00 30.56 76 GLU A C 1
ATOM 602 O O . GLU A 1 76 ? -24.165 16.360 -34.396 1.00 30.56 76 GLU A O 1
ATOM 607 N N . ILE A 1 77 ? -25.910 15.064 -33.814 1.00 36.84 77 ILE A N 1
ATOM 608 C CA . ILE A 1 77 ? -25.526 13.761 -34.353 1.00 36.84 77 ILE A CA 1
ATOM 609 C C . ILE A 1 77 ? -26.111 13.655 -35.765 1.00 36.84 77 ILE A C 1
ATOM 611 O O . ILE A 1 77 ? -27.245 14.093 -35.961 1.00 36.84 77 ILE A O 1
ATOM 615 N N . PRO A 1 78 ? -25.475 12.909 -36.684 1.00 42.56 78 PRO A N 1
ATOM 616 C CA . PRO A 1 78 ? -26.256 12.175 -37.666 1.00 42.56 78 PRO A CA 1
ATOM 617 C C . PRO A 1 78 ? -26.023 10.664 -37.578 1.00 42.56 78 PRO A C 1
ATOM 619 O O . PRO A 1 78 ? -24.901 10.164 -37.505 1.00 42.56 78 PRO A O 1
ATOM 622 N N . ALA A 1 79 ? -27.149 9.957 -37.596 1.00 31.56 79 ALA A N 1
ATOM 623 C CA . ALA A 1 79 ? -27.279 8.547 -37.927 1.00 31.56 79 ALA A CA 1
ATOM 624 C C . ALA A 1 79 ? -27.471 8.370 -39.452 1.00 31.56 79 ALA A C 1
ATOM 626 O O . ALA A 1 79 ? -27.577 9.356 -40.178 1.00 31.56 79 ALA A O 1
ATOM 627 N N . PHE A 1 80 ? -27.626 7.105 -39.865 1.00 32.34 80 PHE A N 1
ATOM 628 C CA . PHE A 1 80 ? -27.794 6.525 -41.213 1.00 32.34 80 PHE A CA 1
ATOM 629 C C . PHE A 1 80 ? -26.480 6.041 -41.868 1.00 32.34 80 PHE A C 1
ATOM 631 O O . PHE A 1 80 ? -25.492 6.757 -41.885 1.00 32.34 80 PHE A O 1
ATOM 638 N N . GLY A 1 81 ? -26.394 4.830 -42.425 1.00 28.00 81 GLY A N 1
ATOM 639 C CA . GLY A 1 81 ? -27.472 3.915 -42.778 1.00 28.00 81 GLY A CA 1
ATOM 640 C C . GLY A 1 81 ? -27.017 2.498 -43.129 1.00 28.00 81 GLY A C 1
ATOM 641 O O . GLY A 1 81 ? -25.834 2.172 -43.178 1.00 28.00 81 GLY A O 1
ATOM 642 N N . ASP A 1 82 ? -28.060 1.702 -43.317 1.00 30.83 82 ASP A N 1
ATOM 643 C CA . ASP A 1 82 ? -28.157 0.302 -43.711 1.00 30.83 82 ASP A CA 1
ATOM 644 C C . ASP A 1 82 ? -27.627 0.054 -45.138 1.00 30.83 82 ASP A C 1
ATOM 646 O O . ASP A 1 82 ? -27.722 0.933 -45.999 1.00 30.83 82 ASP A O 1
ATOM 650 N N . GLY A 1 83 ? -27.114 -1.148 -45.410 1.00 29.36 83 GLY A N 1
ATOM 651 C CA . GLY A 1 83 ? -26.600 -1.524 -46.730 1.00 29.36 83 GLY A CA 1
ATOM 652 C C . GLY A 1 83 ? -26.169 -2.987 -46.809 1.00 29.36 83 GLY A C 1
ATOM 653 O O . GLY A 1 83 ? -25.103 -3.366 -46.339 1.00 29.36 83 GLY A O 1
ATOM 654 N N . SER A 1 84 ? -27.042 -3.791 -47.400 1.00 29.55 84 SER A N 1
ATOM 655 C CA . SER A 1 84 ? -27.023 -5.243 -47.547 1.00 29.55 84 SER A CA 1
ATOM 656 C C . SER A 1 84 ? -26.178 -5.788 -48.716 1.00 29.55 84 SER A C 1
ATOM 658 O O . SER A 1 84 ? -25.885 -5.070 -49.663 1.00 29.55 84 SER A O 1
ATOM 660 N N . GLU A 1 85 ? -25.990 -7.117 -48.673 1.00 30.22 85 GLU A N 1
ATOM 661 C CA . GLU A 1 85 ? -25.875 -8.103 -49.776 1.00 30.22 85 GLU A CA 1
ATOM 662 C C . GLU A 1 85 ? -24.508 -8.735 -50.127 1.00 30.22 85 GLU A C 1
ATOM 664 O O . GLU A 1 85 ? -23.613 -8.112 -50.682 1.00 30.22 85 GLU A O 1
ATOM 669 N N . ASN A 1 86 ? -24.470 -10.055 -49.861 1.00 27.61 86 ASN A N 1
ATOM 670 C CA . ASN A 1 86 ? -24.065 -11.190 -50.711 1.00 27.61 86 ASN A CA 1
ATOM 671 C C . ASN A 1 86 ? -22.726 -11.155 -51.466 1.00 27.61 86 ASN A C 1
ATOM 673 O O . ASN A 1 86 ? -22.534 -10.336 -52.354 1.00 27.61 86 ASN A O 1
ATOM 677 N N . THR A 1 87 ? -21.920 -12.222 -51.319 1.00 30.02 87 THR A N 1
ATOM 678 C CA . THR A 1 87 ? -21.778 -13.278 -52.357 1.00 30.02 87 THR A CA 1
ATOM 679 C C . THR A 1 87 ? -20.801 -14.416 -51.977 1.00 30.02 87 THR A C 1
ATOM 681 O O . THR A 1 87 ? -19.674 -14.188 -51.564 1.00 30.02 87 THR A O 1
ATOM 684 N N . THR A 1 88 ? -21.299 -15.648 -52.164 1.00 29.19 88 THR A N 1
ATOM 685 C CA . THR A 1 88 ? -20.654 -16.889 -52.666 1.00 29.19 88 THR A CA 1
ATOM 686 C C . THR A 1 88 ? -19.366 -17.467 -52.057 1.00 29.19 88 THR A C 1
ATOM 688 O O . THR A 1 88 ? -18.254 -17.030 -52.324 1.00 29.19 88 THR A O 1
ATOM 691 N N . SER A 1 89 ? -19.582 -18.601 -51.382 1.00 29.95 89 SER A N 1
ATOM 692 C CA . SER A 1 89 ? -18.942 -19.919 -51.554 1.00 29.95 89 SER A CA 1
ATOM 693 C C . SER A 1 89 ? -17.938 -20.115 -52.702 1.00 29.95 89 SER A C 1
ATOM 695 O O . SER A 1 89 ? -18.288 -19.913 -53.866 1.00 29.95 89 SER A O 1
ATOM 697 N N . THR A 1 90 ? -16.796 -20.741 -52.407 1.00 31.73 90 THR A N 1
ATOM 698 C CA . THR A 1 90 ? -16.296 -21.891 -53.187 1.00 31.73 90 THR A CA 1
ATOM 699 C C . THR A 1 90 ? -15.434 -22.776 -52.285 1.00 31.73 90 THR A C 1
ATOM 701 O O . THR A 1 90 ? -14.483 -22.304 -51.666 1.00 31.73 90 THR A O 1
ATOM 704 N N . GLU A 1 91 ? -15.846 -24.034 -52.169 1.00 33.06 91 GLU A N 1
ATOM 705 C CA . GLU A 1 91 ? -15.064 -25.163 -51.672 1.00 33.06 91 GLU A CA 1
ATOM 706 C C . GLU A 1 91 ? -13.998 -25.519 -52.716 1.00 33.06 91 GLU A C 1
ATOM 708 O O . GLU A 1 91 ? -14.283 -25.426 -53.906 1.00 33.06 91 GLU A O 1
ATOM 713 N N . ASP A 1 92 ? -12.812 -25.951 -52.287 1.00 32.16 92 ASP A N 1
ATOM 714 C CA . ASP A 1 92 ? -12.050 -26.956 -53.029 1.00 32.16 92 ASP A CA 1
ATOM 715 C C . ASP A 1 92 ? -11.112 -27.724 -52.086 1.00 32.16 92 ASP A C 1
ATOM 717 O O . ASP A 1 92 ? -10.478 -27.175 -51.182 1.00 32.16 92 ASP A O 1
ATOM 721 N N . ASP A 1 93 ? -11.130 -29.029 -52.318 1.00 34.12 93 ASP A N 1
ATOM 722 C CA . ASP A 1 93 ? -10.607 -30.145 -51.545 1.00 34.12 93 ASP A CA 1
ATOM 723 C C . ASP A 1 93 ? -9.164 -30.536 -51.941 1.00 34.12 93 ASP A C 1
ATOM 725 O O . ASP A 1 93 ? -8.684 -30.189 -53.017 1.00 34.12 93 ASP A O 1
ATOM 729 N N . GLN A 1 94 ? -8.575 -31.403 -51.100 1.00 31.95 94 GLN A N 1
ATOM 730 C CA . GLN A 1 94 ? -7.427 -32.312 -51.331 1.00 31.95 94 GLN A CA 1
ATOM 731 C C . GLN A 1 94 ? -6.004 -31.713 -51.273 1.00 31.95 94 GLN A C 1
ATOM 733 O O . GLN A 1 94 ? -5.619 -30.866 -52.067 1.00 31.95 94 GLN A O 1
ATOM 738 N N . ASP A 1 95 ? -5.145 -32.226 -50.382 1.00 31.38 95 ASP A N 1
ATOM 739 C CA . ASP A 1 95 ? -4.473 -33.517 -50.606 1.00 31.38 95 ASP A CA 1
ATOM 740 C C . ASP A 1 95 ? -3.725 -33.997 -49.340 1.00 31.38 95 ASP A C 1
ATOM 742 O O . ASP A 1 95 ? -3.147 -33.206 -48.588 1.00 31.38 95 ASP A O 1
ATOM 746 N N . GLU A 1 96 ? -3.771 -35.305 -49.095 1.00 36.44 96 GLU A N 1
ATOM 747 C CA . GLU A 1 96 ? -3.125 -36.003 -47.980 1.00 36.44 96 GLU A CA 1
ATOM 748 C C . GLU A 1 96 ? -1.688 -36.404 -48.351 1.00 36.44 96 GLU A C 1
ATOM 750 O O . GLU A 1 96 ? -1.438 -36.990 -49.400 1.00 36.44 96 GLU A O 1
ATOM 755 N N . GLY A 1 97 ? -0.733 -36.181 -47.444 1.00 30.38 97 GLY A N 1
ATOM 756 C CA . GLY A 1 97 ? 0.631 -36.700 -47.570 1.00 30.38 97 GLY A CA 1
ATOM 757 C C . GLY A 1 97 ? 1.215 -37.100 -46.217 1.00 30.38 97 GLY A C 1
ATOM 758 O O . GLY A 1 97 ? 1.578 -36.243 -45.413 1.00 30.38 97 GLY A O 1
ATOM 759 N N . GLN A 1 98 ? 1.301 -38.410 -45.962 1.00 36.75 98 GLN A N 1
ATOM 760 C CA . GLN A 1 98 ? 2.022 -39.009 -44.829 1.00 36.75 98 GLN A CA 1
ATOM 761 C C . GLN A 1 98 ? 3.539 -38.725 -44.899 1.00 36.75 98 GLN A C 1
ATOM 763 O O . GLN A 1 98 ? 4.088 -38.671 -46.000 1.00 36.75 98 GLN A O 1
ATOM 768 N N . PRO A 1 99 ? 4.249 -38.616 -43.756 1.00 39.41 99 PRO A N 1
ATOM 769 C CA . PRO A 1 99 ? 5.692 -38.426 -43.745 1.00 39.41 99 PRO A CA 1
ATOM 770 C C . PRO A 1 99 ? 6.448 -39.761 -43.725 1.00 39.41 99 PRO A C 1
ATOM 772 O O . PRO A 1 99 ? 6.164 -40.655 -42.924 1.00 39.41 99 PRO A O 1
ATOM 775 N N . ASP A 1 100 ? 7.443 -39.837 -44.602 1.00 32.00 100 ASP A N 1
ATOM 776 C CA . ASP A 1 100 ? 8.440 -40.896 -44.700 1.00 32.00 100 ASP A CA 1
ATOM 777 C C . ASP A 1 100 ? 9.505 -40.746 -43.598 1.00 32.00 100 ASP A C 1
ATOM 779 O O . ASP A 1 100 ? 9.924 -39.636 -43.250 1.00 32.00 100 ASP A O 1
ATOM 783 N N . ALA A 1 101 ? 9.919 -41.873 -43.026 1.00 40.53 101 ALA A N 1
ATOM 784 C CA . ALA A 1 101 ? 10.891 -41.962 -41.945 1.00 40.53 101 ALA A CA 1
ATOM 785 C C . ALA A 1 101 ? 12.258 -42.353 -42.519 1.00 40.53 101 ALA A C 1
ATOM 787 O O . ALA A 1 101 ? 12.414 -43.444 -43.058 1.00 40.53 101 ALA A O 1
ATOM 788 N N . GLY A 1 102 ? 13.262 -41.487 -42.359 1.00 31.67 102 GLY A N 1
ATOM 789 C CA . GLY A 1 102 ? 14.623 -41.750 -42.827 1.00 31.67 102 GLY A CA 1
ATOM 790 C C . GLY A 1 102 ? 15.689 -40.998 -42.031 1.00 31.67 102 GLY A C 1
ATOM 791 O O . GLY A 1 102 ? 15.777 -39.779 -42.093 1.00 31.67 102 GLY A O 1
ATOM 792 N N . GLU A 1 103 ? 16.447 -41.776 -41.258 1.00 38.28 103 GLU A N 1
ATOM 793 C CA . GLU A 1 103 ? 17.856 -41.638 -40.855 1.00 38.28 103 GLU A CA 1
ATOM 794 C C . GLU A 1 103 ? 18.596 -40.309 -41.148 1.00 38.28 103 GLU A C 1
ATOM 796 O O . GLU A 1 103 ? 18.955 -40.015 -42.283 1.00 38.28 103 GLU A O 1
ATOM 801 N N . GLU A 1 104 ? 19.001 -39.589 -40.092 1.00 33.41 104 GLU A N 1
ATOM 802 C CA . GLU A 1 104 ? 20.150 -38.669 -40.136 1.00 33.41 104 GLU A CA 1
ATOM 803 C C . GLU A 1 104 ? 20.954 -38.752 -38.830 1.00 33.41 104 GLU A C 1
ATOM 805 O O . GLU A 1 104 ? 20.580 -38.154 -37.822 1.00 33.41 104 GLU A O 1
ATOM 810 N N . ASP A 1 105 ? 22.097 -39.441 -38.860 1.00 39.00 105 ASP A N 1
ATOM 811 C CA . ASP A 1 105 ? 23.085 -39.410 -37.777 1.00 39.00 105 ASP A CA 1
ATOM 812 C C . ASP A 1 105 ? 24.510 -39.330 -38.358 1.00 39.00 105 ASP A C 1
ATOM 814 O O . ASP A 1 105 ? 25.208 -40.331 -38.458 1.00 39.00 105 ASP A O 1
ATOM 818 N N . SER A 1 106 ? 24.924 -38.135 -38.824 1.00 40.53 106 SER A N 1
ATOM 819 C CA . SER A 1 106 ? 26.345 -37.725 -38.982 1.00 40.53 106 SER A CA 1
ATOM 820 C C . SER A 1 106 ? 26.525 -36.271 -39.487 1.00 40.53 106 SER A C 1
ATOM 822 O O . SER A 1 106 ? 27.209 -36.027 -40.483 1.00 40.53 106 SER A O 1
ATOM 824 N N . SER A 1 107 ? 25.907 -35.263 -38.852 1.00 41.62 107 SER A N 1
ATOM 825 C CA . SER A 1 107 ? 26.063 -33.845 -39.266 1.00 41.62 107 SER A CA 1
ATOM 826 C C . SER A 1 107 ? 25.782 -32.847 -38.125 1.00 41.62 107 SER A C 1
ATOM 828 O O . SER A 1 107 ? 24.822 -32.074 -38.173 1.00 41.62 107 SER A O 1
ATOM 830 N N . MET A 1 108 ? 26.585 -32.867 -37.050 1.00 39.44 108 MET A N 1
ATOM 831 C CA . MET A 1 108 ? 26.415 -31.921 -35.925 1.00 39.44 108 MET A CA 1
ATOM 832 C C . MET A 1 108 ? 27.346 -30.694 -35.950 1.00 39.44 108 MET A C 1
ATOM 834 O O . MET A 1 108 ? 26.926 -29.628 -35.503 1.00 39.44 108 MET A O 1
ATOM 838 N N . ASP A 1 109 ? 28.545 -30.767 -36.538 1.00 43.25 109 ASP A N 1
ATOM 839 C CA . ASP A 1 109 ? 29.507 -29.646 -36.478 1.00 43.25 109 ASP A CA 1
ATOM 840 C C . ASP A 1 109 ? 29.257 -28.526 -37.506 1.00 43.25 109 ASP A C 1
ATOM 842 O O . ASP A 1 109 ? 29.689 -27.389 -37.311 1.00 43.25 109 ASP A O 1
ATOM 846 N N . SER A 1 110 ? 28.501 -28.783 -38.579 1.00 47.78 110 SER A N 1
ATOM 847 C CA . SER A 1 110 ? 28.184 -27.769 -39.603 1.00 47.78 110 SER A CA 1
ATOM 848 C C . SER A 1 110 ? 27.017 -26.844 -39.220 1.00 47.78 110 SER A C 1
ATOM 850 O O . SER A 1 110 ? 26.830 -25.801 -39.846 1.00 47.78 110 SER A O 1
ATOM 852 N N . LYS A 1 111 ? 26.249 -27.176 -38.169 1.00 53.62 111 LYS A N 1
ATOM 853 C CA . LYS A 1 111 ? 25.025 -26.451 -37.765 1.00 53.62 111 LYS A CA 1
ATOM 854 C C . LYS A 1 111 ? 25.245 -25.402 -36.659 1.00 53.62 111 LYS A C 1
ATOM 856 O O . LYS A 1 111 ? 24.291 -24.720 -36.284 1.00 53.62 111 LYS A O 1
ATOM 861 N N . ILE A 1 112 ? 26.470 -25.229 -36.145 1.00 52.22 112 ILE A N 1
ATOM 862 C CA . ILE A 1 112 ? 26.776 -24.305 -35.027 1.00 52.22 112 ILE A CA 1
ATOM 863 C C . ILE A 1 112 ? 26.567 -22.827 -35.417 1.00 52.22 112 ILE A C 1
ATOM 865 O O . ILE A 1 112 ? 26.137 -22.032 -34.584 1.00 52.22 112 ILE A O 1
ATOM 869 N N . GLY A 1 113 ? 26.784 -22.473 -36.689 1.00 54.31 113 GLY A N 1
ATOM 870 C CA . GLY A 1 113 ? 26.552 -21.122 -37.223 1.00 54.31 113 GLY A CA 1
ATOM 871 C C . GLY A 1 113 ? 25.108 -20.826 -37.650 1.00 54.31 113 GLY A C 1
ATOM 872 O O . GLY A 1 113 ? 24.836 -19.736 -38.144 1.00 54.31 113 GLY A O 1
ATOM 873 N N . SER A 1 114 ? 24.178 -21.777 -37.492 1.00 69.69 114 SER A N 1
ATOM 874 C CA . SER A 1 114 ? 22.769 -21.567 -37.840 1.00 69.69 114 SER A CA 1
ATOM 875 C C . SER A 1 114 ? 22.148 -20.545 -36.888 1.00 69.69 114 SER A C 1
ATOM 877 O O . SER A 1 114 ? 22.086 -20.770 -35.675 1.00 69.69 114 SER A O 1
ATOM 879 N N . LEU A 1 115 ? 21.651 -19.443 -37.446 1.00 74.31 115 LEU A N 1
ATOM 880 C CA . LEU A 1 115 ? 20.831 -18.478 -36.720 1.00 74.31 115 LEU A CA 1
ATOM 881 C C . LEU A 1 115 ? 19.473 -19.111 -36.399 1.00 74.31 115 LEU A C 1
ATOM 883 O O . LEU A 1 115 ? 18.882 -19.795 -37.236 1.00 74.31 115 LEU A O 1
ATOM 887 N N . MET A 1 116 ? 19.006 -18.919 -35.171 1.00 73.69 116 MET A N 1
ATOM 888 C CA . MET A 1 116 ? 17.619 -19.133 -34.785 1.00 73.69 116 MET A CA 1
ATOM 889 C C . MET A 1 116 ? 16.907 -17.792 -34.916 1.00 73.69 116 MET A C 1
ATOM 891 O O . MET A 1 116 ? 17.281 -16.818 -34.261 1.00 73.69 116 MET A O 1
ATOM 895 N N . GLU A 1 117 ? 15.909 -17.739 -35.792 1.00 70.50 117 GLU A N 1
ATOM 896 C CA . GLU A 1 117 ? 15.043 -16.574 -35.925 1.00 70.50 117 GLU A CA 1
ATOM 897 C C . GLU A 1 117 ? 13.808 -16.765 -35.054 1.00 70.50 117 GLU A C 1
ATOM 899 O O . GLU A 1 117 ? 13.111 -17.777 -35.145 1.00 70.50 117 GLU A O 1
ATOM 904 N N . PHE A 1 118 ? 13.542 -15.782 -34.205 1.00 61.25 118 PHE A N 1
ATOM 905 C CA . PHE A 1 118 ? 12.320 -15.716 -33.428 1.00 61.25 118 PHE A CA 1
ATOM 906 C C . PHE A 1 118 ? 11.415 -14.657 -34.047 1.00 61.25 118 PHE A C 1
ATOM 908 O O . PHE A 1 118 ? 11.628 -13.456 -33.863 1.00 61.25 118 PHE A O 1
ATOM 915 N N . SER A 1 119 ? 10.424 -15.123 -34.807 1.00 46.06 119 SER A N 1
ATOM 916 C CA . SER A 1 119 ? 9.377 -14.268 -35.359 1.00 46.06 119 SER A CA 1
ATOM 917 C C . SER A 1 119 ? 8.520 -13.702 -34.233 1.00 46.06 119 SER A C 1
ATOM 919 O O . SER A 1 119 ? 8.087 -14.425 -33.328 1.00 46.06 119 SER A O 1
ATOM 921 N N . ARG A 1 120 ? 8.294 -12.392 -34.287 1.00 46.84 120 ARG A N 1
ATOM 922 C CA . ARG A 1 120 ? 7.331 -11.701 -33.437 1.00 46.84 120 ARG A CA 1
ATOM 923 C C . ARG A 1 120 ? 5.987 -11.765 -34.158 1.00 46.84 120 ARG A C 1
ATOM 925 O O . ARG A 1 120 ? 5.809 -11.048 -35.134 1.00 46.84 120 ARG A O 1
ATOM 932 N N . ASP A 1 121 ? 5.084 -12.637 -33.714 1.00 40.09 121 ASP A N 1
ATOM 933 C CA . ASP A 1 121 ? 3.714 -12.657 -34.240 1.00 40.09 121 ASP A CA 1
ATOM 934 C C . ASP A 1 121 ? 3.056 -11.319 -33.872 1.00 40.09 121 ASP A C 1
ATOM 936 O O . ASP A 1 121 ? 2.831 -11.022 -32.696 1.00 40.09 121 ASP A O 1
ATOM 940 N N . SER A 1 122 ? 2.857 -10.458 -34.868 1.00 42.72 122 SER A N 1
ATOM 941 C CA . SER A 1 122 ? 2.101 -9.217 -34.738 1.00 42.72 122 SER A CA 1
ATOM 942 C C . SER A 1 122 ? 0.729 -9.419 -35.372 1.00 42.72 122 SER A C 1
ATOM 944 O O . SER A 1 122 ? 0.575 -9.191 -36.568 1.00 42.72 122 SER A O 1
ATOM 946 N N . ASP A 1 123 ? -0.267 -9.794 -34.572 1.00 42.28 123 ASP A N 1
ATOM 947 C CA . ASP A 1 123 ? -1.684 -9.848 -34.983 1.00 42.28 123 ASP A CA 1
ATOM 948 C C . ASP A 1 123 ? -2.334 -8.451 -35.042 1.00 42.28 123 ASP A C 1
ATOM 950 O O . ASP A 1 123 ? -3.496 -8.255 -34.698 1.00 42.28 123 ASP A O 1
ATOM 954 N N . THR A 1 124 ? -1.581 -7.437 -35.458 1.00 47.22 124 THR A N 1
ATOM 955 C CA . THR A 1 124 ? -2.102 -6.082 -35.641 1.00 47.22 124 THR A CA 1
ATOM 956 C C . THR A 1 124 ? -1.699 -5.581 -37.011 1.00 47.22 124 THR A C 1
ATOM 958 O O . THR A 1 124 ? -0.589 -5.083 -37.213 1.00 47.22 124 THR A O 1
ATOM 961 N N . GLU A 1 125 ? -2.632 -5.719 -37.945 1.00 46.44 125 GLU A N 1
ATOM 962 C CA . GLU A 1 125 ? -2.737 -4.876 -39.124 1.00 46.44 125 GLU A CA 1
ATOM 963 C C . GLU A 1 125 ? -2.957 -3.431 -38.657 1.00 46.44 125 GLU A C 1
ATOM 965 O O . GLU A 1 125 ? -4.087 -3.038 -38.406 1.00 46.44 125 GLU A O 1
ATOM 970 N N . ASP A 1 126 ? -1.890 -2.656 -38.433 1.00 46.62 126 ASP A N 1
ATOM 971 C CA . ASP A 1 126 ? -1.854 -1.278 -38.933 1.00 46.62 126 ASP A CA 1
ATOM 972 C C . ASP A 1 126 ? -0.549 -0.514 -38.653 1.00 46.62 126 ASP A C 1
ATOM 974 O O . ASP A 1 126 ? 0.006 -0.505 -37.556 1.00 46.62 126 ASP A O 1
ATOM 978 N N . LYS A 1 127 ? -0.172 0.247 -39.688 1.00 42.41 127 LYS A N 1
ATOM 979 C CA . LYS A 1 127 ? 0.844 1.313 -39.796 1.00 42.41 127 LYS A CA 1
ATOM 980 C C . LYS A 1 127 ? 2.311 0.901 -39.961 1.00 42.41 127 LYS A C 1
ATOM 982 O O . LYS A 1 127 ? 3.115 0.785 -39.042 1.00 42.41 127 LYS A O 1
ATOM 987 N N . ALA A 1 128 ? 2.650 0.856 -41.249 1.00 51.28 128 ALA A N 1
ATOM 988 C CA . ALA A 1 128 ? 3.969 0.921 -41.848 1.00 51.28 128 ALA A CA 1
ATOM 989 C C . ALA A 1 128 ? 4.878 2.018 -41.256 1.00 51.28 128 ALA A C 1
ATOM 991 O O . ALA A 1 128 ? 4.537 3.201 -41.263 1.00 51.28 128 ALA A O 1
ATOM 992 N N . SER A 1 129 ? 6.074 1.616 -40.817 1.00 50.56 129 SER A N 1
ATOM 993 C CA . SER A 1 129 ? 7.352 2.301 -41.121 1.00 50.56 129 SER A CA 1
ATOM 994 C C . SER A 1 129 ? 8.580 1.676 -40.445 1.00 50.56 129 SER A C 1
ATOM 996 O O . SER A 1 129 ? 9.690 2.127 -40.715 1.00 50.56 129 SER A O 1
ATOM 998 N N . GLN A 1 130 ? 8.452 0.596 -39.665 1.00 44.06 130 GLN A N 1
ATOM 999 C CA . GLN A 1 130 ? 9.608 -0.232 -39.299 1.00 44.06 130 GLN A CA 1
ATOM 1000 C C . GLN A 1 130 ? 9.254 -1.722 -39.392 1.00 44.06 130 GLN A C 1
ATOM 1002 O O . GLN A 1 130 ? 8.213 -2.120 -38.870 1.00 44.06 130 GLN A O 1
ATOM 1007 N N . PRO A 1 131 ? 10.068 -2.552 -40.073 1.00 39.09 131 PRO A N 1
ATOM 1008 C CA . PRO A 1 131 ? 9.828 -3.988 -40.107 1.00 39.09 131 PRO A CA 1
ATOM 1009 C C . PRO A 1 131 ? 9.902 -4.559 -38.678 1.00 39.09 131 PRO A C 1
ATOM 1011 O O . PRO A 1 131 ? 10.742 -4.104 -37.894 1.00 39.09 131 PRO A O 1
ATOM 1014 N N . PRO A 1 132 ? 9.054 -5.539 -38.314 1.00 47.84 132 PRO A N 1
ATOM 1015 C CA . PRO A 1 132 ? 9.134 -6.196 -37.016 1.00 47.84 132 PRO A CA 1
ATOM 1016 C C . PRO A 1 132 ? 10.542 -6.776 -36.840 1.00 47.84 132 PRO A C 1
ATOM 1018 O O . PRO A 1 132 ? 11.001 -7.600 -37.630 1.00 47.84 132 PRO A O 1
ATOM 1021 N N . GLY A 1 133 ? 11.263 -6.294 -35.827 1.00 58.69 133 GLY A N 1
ATOM 1022 C CA . GLY A 1 133 ? 12.600 -6.784 -35.515 1.00 58.69 133 GLY A CA 1
ATOM 1023 C C . GLY A 1 133 ? 12.521 -8.220 -35.007 1.00 58.69 133 GLY A C 1
ATOM 1024 O O . GLY A 1 133 ? 12.263 -8.437 -33.824 1.00 58.69 133 GLY A O 1
ATOM 1025 N N . ASN A 1 134 ? 12.715 -9.196 -35.893 1.00 72.38 134 ASN A N 1
ATOM 1026 C CA . ASN A 1 134 ? 12.885 -10.593 -35.504 1.00 72.38 134 ASN A CA 1
ATOM 1027 C C . ASN A 1 134 ? 14.172 -10.712 -34.685 1.00 72.38 134 ASN A C 1
ATOM 1029 O O . ASN A 1 134 ? 15.249 -10.344 -35.160 1.00 72.38 134 ASN A O 1
ATOM 1033 N N . LEU A 1 135 ? 14.067 -11.232 -33.461 1.00 76.69 135 LEU A N 1
ATOM 1034 C CA . LEU A 1 135 ? 15.236 -11.508 -32.634 1.00 76.69 135 LEU A CA 1
ATOM 1035 C C . LEU A 1 135 ? 15.999 -12.667 -33.282 1.00 76.69 135 LEU A C 1
ATOM 1037 O O . LEU A 1 135 ? 15.468 -13.773 -33.400 1.00 76.69 135 LEU A O 1
ATOM 1041 N N . LYS A 1 136 ? 17.235 -12.413 -33.712 1.00 84.88 136 LYS A N 1
ATOM 1042 C CA . LYS A 1 136 ? 18.111 -13.429 -34.303 1.00 84.88 136 LYS A CA 1
ATOM 1043 C C . LYS A 1 136 ? 19.276 -13.680 -33.363 1.00 84.88 136 LYS A C 1
ATOM 1045 O O . LYS A 1 136 ? 20.121 -12.808 -33.190 1.00 84.88 136 LYS A O 1
ATOM 1050 N N . ILE A 1 137 ? 19.325 -14.874 -32.784 1.00 88.75 137 ILE A N 1
ATOM 1051 C CA . ILE A 1 137 ? 20.471 -15.337 -31.992 1.00 88.75 137 ILE A CA 1
ATOM 1052 C C . ILE A 1 137 ? 20.968 -16.660 -32.555 1.00 88.75 137 ILE A C 1
ATOM 1054 O O . ILE A 1 137 ? 20.199 -17.452 -33.101 1.00 88.75 137 ILE A O 1
ATOM 1058 N N . SER A 1 138 ? 22.256 -16.935 -32.432 1.00 92.06 138 SER A N 1
ATOM 1059 C CA . SER A 1 138 ? 22.801 -18.220 -32.841 1.00 92.06 138 SER A CA 1
ATOM 1060 C C . SER A 1 138 ? 22.378 -19.333 -31.883 1.00 92.06 138 SER A C 1
ATOM 1062 O O . SER A 1 138 ? 22.132 -19.128 -30.687 1.00 92.06 138 SER A O 1
ATOM 1064 N N . ARG A 1 139 ? 22.391 -20.568 -32.395 1.00 88.38 139 ARG A N 1
ATOM 1065 C CA . ARG A 1 139 ? 22.252 -21.777 -31.566 1.00 88.38 139 ARG A CA 1
ATOM 1066 C C . ARG A 1 139 ? 23.287 -21.845 -30.445 1.00 88.38 139 ARG A C 1
ATOM 1068 O O . ARG A 1 139 ? 23.019 -22.451 -29.410 1.00 88.38 139 ARG A O 1
ATOM 1075 N N . ARG A 1 140 ? 24.461 -21.245 -30.642 1.00 92.75 140 ARG A N 1
ATOM 1076 C CA . ARG A 1 140 ? 25.538 -21.236 -29.655 1.00 92.75 140 ARG A CA 1
ATOM 1077 C C . ARG A 1 140 ? 25.210 -20.330 -28.474 1.00 92.75 140 ARG A C 1
ATOM 1079 O O . ARG A 1 140 ? 25.305 -20.793 -27.341 1.00 92.75 140 ARG A O 1
ATOM 1086 N N . LEU A 1 141 ? 24.771 -19.092 -28.718 1.00 92.88 141 LEU A N 1
ATOM 1087 C CA . LEU A 1 141 ? 24.319 -18.203 -27.642 1.00 92.88 141 LEU A CA 1
ATOM 1088 C C . LEU A 1 141 ? 23.131 -18.814 -26.902 1.00 92.88 141 LEU A C 1
ATOM 1090 O O . LEU A 1 141 ? 23.142 -18.872 -25.674 1.00 92.88 141 LEU A O 1
ATOM 1094 N N . TRP A 1 142 ? 22.165 -19.364 -27.639 1.00 90.56 142 TRP A N 1
ATOM 1095 C CA . TRP A 1 142 ? 21.048 -20.098 -27.051 1.00 90.56 142 TRP A CA 1
ATOM 1096 C C . TRP A 1 142 ? 21.515 -21.229 -26.121 1.00 90.56 142 TRP A C 1
ATOM 1098 O O . TRP A 1 142 ? 21.103 -21.295 -24.963 1.00 90.56 142 TRP A O 1
ATOM 1108 N N . LYS A 1 143 ? 22.431 -22.087 -26.590 1.00 93.62 143 LYS A N 1
ATOM 1109 C CA . LYS A 1 143 ? 22.990 -23.195 -25.801 1.00 93.62 143 LYS A CA 1
ATOM 1110 C C . LYS A 1 143 ? 23.713 -22.700 -24.546 1.00 93.62 143 LYS A C 1
ATOM 1112 O O . LYS A 1 143 ? 23.535 -23.293 -23.485 1.00 93.62 143 LYS A O 1
ATOM 1117 N N . THR A 1 144 ? 24.474 -21.609 -24.638 1.00 95.56 144 THR A N 1
ATOM 1118 C CA . THR A 1 144 ? 25.131 -20.978 -23.482 1.00 95.56 144 THR A CA 1
ATOM 1119 C C . THR A 1 144 ? 24.115 -20.453 -22.468 1.00 95.56 144 THR A C 1
ATOM 1121 O O . THR A 1 144 ? 24.269 -20.720 -21.279 1.00 95.56 144 THR A O 1
ATOM 1124 N N . LEU A 1 145 ? 23.045 -19.787 -22.907 1.00 93.38 145 LEU A N 1
ATOM 1125 C CA . LEU A 1 145 ? 21.984 -19.298 -22.017 1.00 93.38 145 LEU A CA 1
ATOM 1126 C C . LEU A 1 145 ? 21.247 -20.447 -21.312 1.00 93.38 145 LEU A C 1
ATOM 1128 O O . LEU A 1 145 ? 21.028 -20.382 -20.103 1.00 93.38 145 LEU A O 1
ATOM 1132 N N . MET A 1 146 ? 20.918 -21.525 -22.033 1.00 92.19 146 MET A N 1
ATOM 1133 C CA . MET A 1 146 ? 20.285 -22.709 -21.433 1.00 92.19 146 MET A CA 1
ATOM 1134 C C . MET A 1 146 ? 21.192 -23.363 -20.396 1.00 92.19 146 MET A C 1
ATOM 1136 O O . MET A 1 146 ? 20.763 -23.675 -19.288 1.00 92.19 146 MET A O 1
ATOM 1140 N N . ALA A 1 147 ? 22.466 -23.525 -20.740 1.00 94.25 147 ALA A N 1
ATOM 1141 C CA . ALA A 1 147 ? 23.462 -24.084 -19.847 1.00 94.25 147 ALA A CA 1
ATOM 1142 C C . ALA A 1 147 ? 23.642 -23.229 -18.575 1.00 94.25 147 ALA A C 1
ATOM 1144 O O . ALA A 1 147 ? 23.769 -23.789 -17.491 1.00 94.25 147 ALA A O 1
ATOM 1145 N N . LEU A 1 148 ? 23.580 -21.894 -18.663 1.00 95.38 148 LEU A N 1
ATOM 1146 C CA . LEU A 1 148 ? 23.610 -21.017 -17.483 1.00 95.38 148 LEU A CA 1
ATOM 1147 C C . LEU A 1 148 ? 22.403 -21.211 -16.566 1.00 95.38 148 LEU A C 1
ATOM 1149 O O . LEU A 1 148 ? 22.558 -21.210 -15.346 1.00 95.38 148 LEU A O 1
ATOM 1153 N N . LEU A 1 149 ? 21.210 -21.374 -17.132 1.00 91.19 149 LEU A N 1
ATOM 1154 C CA . LEU A 1 149 ? 19.997 -21.610 -16.348 1.00 91.19 149 LEU A CA 1
ATOM 1155 C C . LEU A 1 149 ? 20.039 -22.959 -15.632 1.00 91.19 149 LEU A C 1
ATOM 1157 O O . LEU A 1 149 ? 19.723 -23.024 -14.447 1.00 91.19 149 LEU A O 1
ATOM 1161 N N . ILE A 1 150 ? 20.490 -24.011 -16.320 1.00 90.62 150 ILE A N 1
ATOM 1162 C CA . ILE A 1 150 ? 20.678 -25.341 -15.723 1.00 90.62 150 ILE A CA 1
ATOM 1163 C C . ILE A 1 150 ? 21.740 -25.282 -14.619 1.00 90.62 150 ILE A C 1
ATOM 1165 O O . ILE A 1 150 ? 21.527 -25.816 -13.532 1.00 90.62 150 ILE A O 1
ATOM 1169 N N . TYR A 1 151 ? 22.852 -24.579 -14.859 1.00 93.75 151 TYR A N 1
ATOM 1170 C CA . TYR A 1 151 ? 23.886 -24.371 -13.846 1.00 93.75 151 TYR A CA 1
ATOM 1171 C C . TYR A 1 151 ? 23.312 -23.692 -12.596 1.00 93.75 151 TYR A C 1
ATOM 1173 O O . TYR A 1 151 ? 23.457 -24.221 -11.497 1.00 93.75 151 TYR A O 1
ATOM 1181 N N . ARG A 1 152 ? 22.591 -22.572 -12.746 1.00 92.56 152 ARG A N 1
ATOM 1182 C CA . ARG A 1 152 ? 21.959 -21.886 -11.606 1.00 92.56 152 ARG A CA 1
ATOM 1183 C C . ARG A 1 152 ? 20.961 -22.774 -10.880 1.00 92.56 152 ARG A C 1
ATOM 1185 O O . ARG A 1 152 ? 20.951 -22.778 -9.654 1.00 92.56 152 ARG A O 1
ATOM 1192 N N . ALA A 1 153 ? 20.142 -23.525 -11.611 1.00 86.00 153 ALA A N 1
ATOM 1193 C CA . ALA A 1 153 ? 19.178 -24.439 -11.010 1.00 86.00 153 ALA A CA 1
ATOM 1194 C C . ALA A 1 153 ? 19.861 -25.499 -10.128 1.00 86.00 153 ALA A C 1
ATOM 1196 O O . ALA A 1 153 ? 19.330 -25.849 -9.077 1.00 86.00 153 ALA A O 1
ATOM 1197 N N . LYS A 1 154 ? 21.044 -25.984 -10.533 1.00 90.12 154 LYS A N 1
ATOM 1198 C CA . LYS A 1 154 ? 21.788 -27.024 -9.810 1.00 90.12 154 LYS A CA 1
ATOM 1199 C C . LYS A 1 154 ? 22.654 -26.484 -8.667 1.00 90.12 154 LYS A C 1
ATOM 1201 O O . LYS A 1 154 ? 22.700 -27.103 -7.607 1.00 90.12 154 LYS A O 1
ATOM 1206 N N . TYR A 1 155 ? 23.350 -25.369 -8.876 1.00 89.25 155 TYR A N 1
ATOM 1207 C CA . TYR A 1 155 ? 24.359 -24.856 -7.937 1.00 89.25 155 TYR A CA 1
ATOM 1208 C C . TYR A 1 155 ? 23.905 -23.626 -7.140 1.00 89.25 155 TYR A C 1
ATOM 1210 O O . TYR A 1 155 ? 24.600 -23.214 -6.217 1.00 89.25 155 TYR A O 1
ATOM 1218 N N . GLY A 1 156 ? 22.743 -23.050 -7.456 1.00 87.25 156 GLY A N 1
ATOM 1219 C CA . GLY A 1 156 ? 22.160 -21.922 -6.724 1.00 87.25 156 GLY A CA 1
ATOM 1220 C C . GLY A 1 156 ? 22.764 -20.551 -7.048 1.00 87.25 156 GLY A C 1
ATOM 1221 O O . GLY A 1 156 ? 22.306 -19.551 -6.502 1.00 87.25 156 GLY A O 1
ATOM 1222 N N . ASP A 1 157 ? 23.753 -20.470 -7.943 1.00 89.69 157 ASP A N 1
ATOM 1223 C CA . ASP A 1 157 ? 24.375 -19.212 -8.366 1.00 89.69 157 ASP A CA 1
ATOM 1224 C C . ASP A 1 157 ? 24.810 -19.219 -9.847 1.00 89.69 157 ASP A C 1
ATOM 1226 O O . ASP A 1 157 ? 24.554 -20.161 -10.593 1.00 89.69 157 ASP A O 1
ATOM 1230 N N . TYR A 1 158 ? 25.457 -18.134 -10.288 1.00 91.25 158 TYR A N 1
ATOM 1231 C CA . TYR A 1 158 ? 26.026 -17.986 -11.635 1.00 91.25 158 TYR A CA 1
ATOM 1232 C C . TYR A 1 158 ? 27.563 -18.007 -11.661 1.00 91.25 158 TYR A C 1
ATOM 1234 O O . TYR A 1 158 ? 28.176 -17.610 -12.657 1.00 91.25 158 TYR A O 1
ATOM 1242 N N . MET A 1 159 ? 28.221 -18.445 -10.585 1.00 89.44 159 MET A N 1
ATOM 1243 C CA . MET A 1 159 ? 29.680 -18.395 -10.439 1.00 89.44 159 MET A CA 1
ATOM 1244 C C . MET A 1 159 ? 30.357 -19.573 -11.150 1.00 89.44 159 MET A C 1
ATOM 1246 O O . MET A 1 159 ? 31.079 -20.373 -10.557 1.00 89.44 159 MET A O 1
ATOM 1250 N N . VAL A 1 160 ? 30.140 -19.669 -12.463 1.00 91.25 160 VAL A N 1
ATOM 1251 C CA . VAL A 1 160 ? 30.709 -20.718 -13.313 1.00 91.25 160 VAL A CA 1
ATOM 1252 C C . VAL A 1 160 ? 32.230 -20.579 -13.379 1.00 91.25 160 VAL A C 1
ATOM 1254 O O . VAL A 1 160 ? 32.756 -19.576 -13.873 1.00 91.25 160 VAL A O 1
ATOM 1257 N N . THR A 1 161 ? 32.958 -21.606 -12.940 1.00 88.75 161 THR A N 1
ATOM 1258 C CA . THR A 1 161 ? 34.424 -21.615 -13.055 1.00 88.75 161 THR A CA 1
ATOM 1259 C C . THR A 1 161 ? 34.864 -21.696 -14.526 1.00 88.75 161 THR A C 1
ATOM 1261 O O . THR A 1 161 ? 34.198 -22.343 -15.334 1.00 88.75 161 THR A O 1
ATOM 1264 N N . PRO A 1 162 ? 36.010 -21.103 -14.924 1.00 88.56 162 PRO A N 1
ATOM 1265 C CA . PRO A 1 162 ? 36.451 -21.101 -16.326 1.00 88.56 162 PRO A CA 1
ATOM 1266 C C . PRO A 1 162 ? 36.645 -22.487 -16.954 1.00 88.56 162 PRO A C 1
ATOM 1268 O O . PRO A 1 162 ? 36.627 -22.621 -18.175 1.00 88.56 162 PRO A O 1
ATOM 1271 N N . THR A 1 163 ? 36.861 -23.504 -16.123 1.00 90.69 163 THR A N 1
ATOM 1272 C CA . THR A 1 163 ? 37.078 -24.898 -16.523 1.00 90.69 163 THR A CA 1
ATOM 1273 C C . THR A 1 163 ? 35.839 -25.767 -16.348 1.00 90.69 163 THR A C 1
ATOM 1275 O O . THR A 1 163 ? 35.925 -26.969 -16.576 1.00 90.69 163 THR A O 1
ATOM 1278 N N . PHE A 1 164 ? 34.710 -25.195 -15.926 1.00 94.62 164 PHE A N 1
ATOM 1279 C CA . PHE A 1 164 ? 33.490 -25.955 -15.708 1.00 94.62 164 PHE A CA 1
ATOM 1280 C C . PHE A 1 164 ? 32.985 -26.560 -17.021 1.00 94.62 164 PHE A C 1
ATOM 1282 O O . PHE A 1 164 ? 32.796 -25.849 -18.019 1.00 94.62 164 PHE A O 1
ATOM 1289 N N . ALA A 1 165 ? 32.745 -27.866 -16.983 1.00 95.12 165 ALA A N 1
ATOM 1290 C CA . ALA A 1 165 ? 32.092 -28.631 -18.027 1.00 95.12 165 ALA A CA 1
ATOM 1291 C C . ALA A 1 165 ? 31.046 -29.543 -17.386 1.00 95.12 165 ALA A C 1
ATOM 1293 O O . ALA A 1 165 ? 31.293 -30.091 -16.314 1.00 95.12 165 ALA A O 1
ATOM 1294 N N . PHE A 1 166 ? 29.898 -29.694 -18.042 1.00 94.00 166 PHE A N 1
ATOM 1295 C CA . PHE A 1 166 ? 28.837 -30.580 -17.565 1.00 94.00 166 PHE A CA 1
ATOM 1296 C C . PHE A 1 166 ? 29.296 -32.042 -17.608 1.00 94.00 166 PHE A C 1
ATOM 1298 O O . PHE A 1 166 ? 29.798 -32.513 -18.634 1.00 94.00 166 PHE A O 1
ATOM 1305 N N . SER A 1 167 ? 29.110 -32.756 -16.503 1.00 92.38 167 SER A N 1
ATOM 1306 C CA . SER A 1 167 ? 29.261 -34.210 -16.408 1.00 92.38 167 SER A CA 1
ATOM 1307 C C . SER A 1 167 ? 27.960 -34.933 -16.790 1.00 92.38 167 SER A C 1
ATOM 1309 O O . SER A 1 167 ? 26.921 -34.299 -16.990 1.00 92.38 167 SER A O 1
ATOM 1311 N N . GLU A 1 168 ? 28.000 -36.264 -16.908 1.00 88.88 168 GLU A N 1
ATOM 1312 C CA . GLU A 1 168 ? 26.790 -37.088 -17.098 1.00 88.88 168 GLU A CA 1
ATOM 1313 C C . GLU A 1 168 ? 25.793 -36.922 -15.940 1.00 88.88 168 GLU A C 1
ATOM 1315 O O . GLU A 1 168 ? 24.586 -36.910 -16.170 1.00 88.88 168 GLU A O 1
ATOM 1320 N N . ASP A 1 169 ? 26.295 -36.688 -14.723 1.00 83.38 169 ASP A N 1
ATOM 1321 C CA . ASP A 1 169 ? 25.487 -36.470 -13.517 1.00 83.38 169 ASP A CA 1
ATOM 1322 C C . ASP A 1 169 ? 24.820 -35.081 -13.472 1.00 83.38 169 ASP A C 1
ATOM 1324 O O . ASP A 1 169 ? 23.961 -34.818 -12.622 1.00 83.38 169 ASP A O 1
ATOM 1328 N N . ASP A 1 170 ? 25.243 -34.142 -14.325 1.00 85.19 170 ASP A N 1
ATOM 1329 C CA . ASP A 1 170 ? 24.711 -32.778 -14.360 1.00 85.19 170 ASP A CA 1
ATOM 1330 C C . ASP A 1 170 ? 23.528 -32.636 -15.308 1.00 85.19 170 ASP A C 1
ATOM 1332 O O . ASP A 1 170 ? 22.446 -32.254 -14.871 1.00 85.19 170 ASP A O 1
ATOM 1336 N N . GLU A 1 171 ? 23.737 -32.932 -16.587 1.00 86.94 171 GLU A N 1
ATOM 1337 C CA . GLU A 1 171 ? 22.700 -32.922 -17.615 1.00 86.94 171 GLU A CA 1
ATOM 1338 C C . GLU A 1 171 ? 23.189 -33.789 -18.788 1.00 86.94 171 GLU A C 1
ATOM 1340 O O . GLU A 1 171 ? 24.114 -33.371 -19.496 1.00 86.94 171 GLU A O 1
ATOM 1345 N N . PRO A 1 172 ? 22.576 -34.961 -19.047 1.00 85.31 172 PRO A N 1
ATOM 1346 C CA . PRO A 1 172 ? 23.031 -35.894 -20.084 1.00 85.31 172 PRO A CA 1
ATOM 1347 C C . PRO A 1 172 ? 23.103 -35.270 -21.485 1.00 85.31 172 PRO A C 1
ATOM 1349 O O . PRO A 1 172 ? 23.918 -35.653 -22.319 1.00 85.31 172 PRO A O 1
ATOM 1352 N N . ARG A 1 173 ? 22.262 -34.263 -21.761 1.00 86.62 173 ARG A N 1
ATOM 1353 C CA . ARG A 1 173 ? 22.230 -33.551 -23.051 1.00 86.62 173 ARG A CA 1
ATOM 1354 C C . ARG A 1 173 ? 23.372 -32.552 -23.233 1.00 86.62 173 ARG A C 1
ATOM 1356 O O . ARG A 1 173 ? 23.610 -32.088 -24.349 1.00 86.62 173 ARG A O 1
ATOM 1363 N N . LEU A 1 174 ? 24.041 -32.175 -22.147 1.00 88.69 174 LEU A N 1
ATOM 1364 C CA . LEU A 1 174 ? 25.143 -31.218 -22.142 1.00 88.69 174 LEU A CA 1
ATOM 1365 C C . LEU A 1 174 ? 26.467 -31.853 -21.722 1.00 88.69 174 LEU A C 1
ATOM 1367 O O . LEU A 1 174 ? 27.444 -31.121 -21.610 1.00 88.69 174 LEU A O 1
ATOM 1371 N N . THR A 1 175 ? 26.545 -33.170 -21.536 1.00 92.44 175 THR A N 1
ATOM 1372 C CA . THR A 1 175 ? 27.782 -33.853 -21.145 1.00 92.44 175 THR A CA 1
ATOM 1373 C C . THR A 1 175 ? 28.960 -33.452 -22.041 1.00 92.44 175 THR A C 1
ATOM 1375 O O . THR A 1 175 ? 28.886 -33.484 -23.269 1.00 92.44 175 THR A O 1
ATOM 1378 N N . GLY A 1 176 ? 30.050 -33.006 -21.413 1.00 90.88 176 GLY A N 1
ATOM 1379 C CA . GLY A 1 176 ? 31.248 -32.498 -22.086 1.00 90.88 176 GLY A CA 1
ATOM 1380 C C . GLY A 1 176 ? 31.160 -31.043 -22.565 1.00 90.88 176 GLY A C 1
ATOM 1381 O O . GLY A 1 176 ? 32.152 -30.503 -23.057 1.00 90.88 176 GLY A O 1
ATOM 1382 N N . TYR A 1 177 ? 30.019 -30.362 -22.410 1.00 95.25 177 TYR A N 1
ATOM 1383 C CA . TYR A 1 177 ? 29.883 -28.950 -22.764 1.00 95.25 177 TYR A CA 1
ATOM 1384 C C . TYR A 1 177 ? 30.617 -28.059 -21.757 1.00 95.25 177 TYR A C 1
ATOM 1386 O O . TYR A 1 177 ? 30.189 -27.892 -20.614 1.00 95.25 177 TYR A O 1
ATOM 1394 N N . CYS A 1 178 ? 31.716 -27.447 -22.201 1.00 95.44 178 CYS A N 1
ATOM 1395 C CA . CYS A 1 178 ? 32.548 -26.546 -21.402 1.00 95.44 178 CYS A CA 1
ATOM 1396 C C . CYS A 1 178 ? 31.912 -25.154 -21.243 1.00 95.44 178 CYS A C 1
ATOM 1398 O O . CYS A 1 178 ? 32.406 -24.176 -21.813 1.00 95.44 178 CYS A O 1
ATOM 1400 N N . LEU A 1 179 ? 30.838 -25.046 -20.455 1.00 95.75 179 LEU A N 1
ATOM 1401 C CA . LEU A 1 179 ? 30.135 -23.780 -20.211 1.00 95.75 179 LEU A CA 1
ATOM 1402 C C . LEU A 1 179 ? 31.075 -22.668 -19.732 1.00 95.75 179 LEU A C 1
ATOM 1404 O O . LEU A 1 179 ? 30.970 -21.542 -20.210 1.00 95.75 179 LEU A O 1
ATOM 1408 N N . GLY A 1 180 ? 32.034 -22.978 -18.855 1.00 92.81 180 GLY A N 1
ATOM 1409 C CA . GLY A 1 180 ? 33.003 -21.989 -18.381 1.00 92.81 180 GLY A CA 1
ATOM 1410 C C . GLY A 1 180 ? 33.820 -21.368 -19.516 1.00 92.81 180 GLY A C 1
ATOM 1411 O O . GLY A 1 180 ? 34.055 -20.160 -19.536 1.00 92.81 180 GLY A O 1
ATOM 1412 N N . LYS A 1 181 ? 34.219 -22.170 -20.505 1.00 93.38 181 LYS A N 1
ATOM 1413 C CA . LYS A 1 181 ? 34.976 -21.701 -21.671 1.00 93.38 181 LYS A CA 1
ATOM 1414 C C . LYS A 1 181 ? 34.098 -20.872 -22.610 1.00 93.38 181 LYS A C 1
ATOM 1416 O O . LYS A 1 181 ? 34.526 -19.811 -23.056 1.00 93.38 181 LYS A O 1
ATOM 1421 N N . GLU A 1 182 ? 32.880 -21.337 -22.874 1.00 95.06 182 GLU A N 1
ATOM 1422 C CA . GLU A 1 182 ? 31.935 -20.684 -23.788 1.00 95.06 182 GLU A CA 1
ATOM 1423 C C . GLU A 1 182 ? 31.418 -19.347 -23.252 1.00 95.06 182 GLU A C 1
ATOM 1425 O O . GLU A 1 182 ? 31.357 -18.371 -24.000 1.00 95.06 182 GLU A O 1
ATOM 1430 N N . LEU A 1 183 ? 31.120 -19.275 -21.952 1.00 94.50 183 LEU A N 1
ATOM 1431 C CA . LEU A 1 183 ? 30.756 -18.033 -21.271 1.00 94.50 183 LEU A CA 1
ATOM 1432 C C . LEU A 1 183 ? 31.918 -17.033 -21.291 1.00 94.50 183 LEU A C 1
ATOM 1434 O O . LEU A 1 183 ? 31.721 -15.849 -21.552 1.00 94.50 183 LEU A O 1
ATOM 1438 N N . ASN A 1 184 ? 33.144 -17.499 -21.042 1.00 90.94 184 ASN A N 1
ATOM 1439 C CA . ASN A 1 184 ? 34.309 -16.619 -21.061 1.00 90.94 184 ASN A CA 1
ATOM 1440 C C . ASN A 1 184 ? 34.576 -16.031 -22.445 1.00 90.94 184 ASN A C 1
ATOM 1442 O O . ASN A 1 184 ? 34.900 -14.846 -22.518 1.00 90.94 184 ASN A O 1
ATOM 1446 N N . ALA A 1 185 ? 34.423 -16.833 -23.500 1.00 92.75 185 ALA A N 1
ATOM 1447 C CA . ALA A 1 185 ? 34.536 -16.371 -24.878 1.00 92.75 185 ALA A CA 1
ATOM 1448 C C . ALA A 1 185 ? 33.449 -15.335 -25.214 1.00 92.75 185 ALA A C 1
ATOM 1450 O O . ALA A 1 185 ? 33.755 -14.3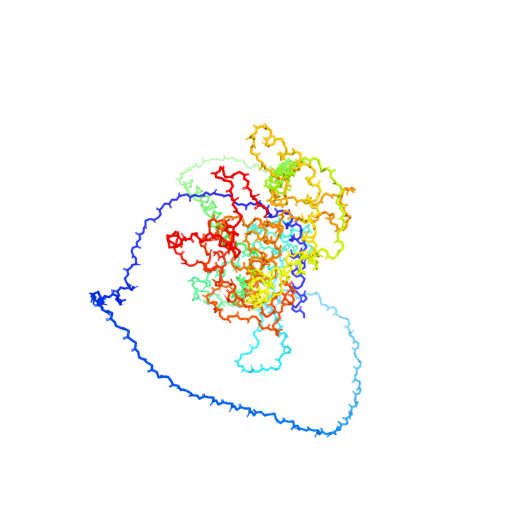00 -25.796 1.00 92.75 185 ALA A O 1
ATOM 1451 N N . LEU A 1 186 ? 32.202 -15.564 -24.778 1.00 94.44 186 LEU A N 1
ATOM 1452 C CA . LEU A 1 186 ? 31.102 -14.614 -24.974 1.00 94.44 186 LEU A CA 1
ATOM 1453 C C . LEU A 1 186 ? 31.408 -13.259 -24.324 1.00 94.44 186 LEU A C 1
ATOM 1455 O O . LEU A 1 186 ? 31.345 -12.223 -24.980 1.00 94.44 186 LEU A O 1
ATOM 1459 N N . LEU A 1 187 ? 31.788 -13.269 -23.045 1.00 92.69 187 LEU A N 1
ATOM 1460 C CA . LEU A 1 187 ? 32.077 -12.048 -22.292 1.00 92.69 187 LEU A CA 1
ATOM 1461 C C . LEU A 1 187 ? 33.325 -11.313 -22.805 1.00 92.69 187 LEU A C 1
ATOM 1463 O O . LEU A 1 187 ? 33.380 -10.088 -22.735 1.00 92.69 187 LEU A O 1
ATOM 1467 N N . GLU A 1 188 ? 34.333 -12.034 -23.311 1.00 90.75 188 GLU A N 1
ATOM 1468 C CA . GLU A 1 188 ? 35.492 -11.408 -23.962 1.00 90.75 188 GLU A CA 1
ATOM 1469 C C . GLU A 1 188 ? 35.108 -10.722 -25.265 1.00 90.75 188 GLU A C 1
ATOM 1471 O O . GLU A 1 188 ? 35.555 -9.600 -25.489 1.00 90.75 188 GLU A O 1
ATOM 1476 N N . ASN A 1 189 ? 34.252 -11.342 -26.076 1.00 92.06 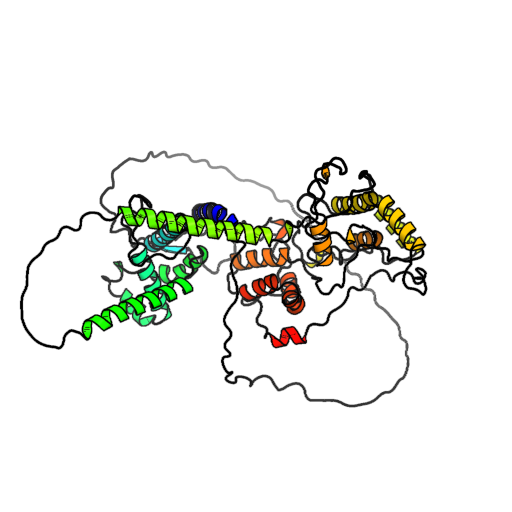189 ASN A N 1
ATOM 1477 C CA . ASN A 1 189 ? 33.784 -10.739 -27.317 1.00 92.06 189 ASN A CA 1
ATOM 1478 C C . ASN A 1 189 ? 32.902 -9.508 -27.059 1.00 92.06 189 ASN A C 1
ATOM 1480 O O . ASN A 1 189 ? 33.073 -8.513 -27.755 1.00 92.06 189 ASN A O 1
ATOM 1484 N N . ILE A 1 190 ? 32.039 -9.529 -26.033 1.00 91.94 190 ILE A N 1
ATOM 1485 C CA . ILE A 1 190 ? 31.270 -8.346 -25.598 1.00 91.94 190 ILE A CA 1
ATOM 1486 C C . ILE A 1 190 ? 32.223 -7.224 -25.169 1.00 91.94 190 ILE A C 1
ATOM 1488 O O . ILE A 1 190 ? 32.170 -6.124 -25.709 1.00 91.94 190 ILE A O 1
ATOM 1492 N N . LYS A 1 191 ? 33.174 -7.515 -24.269 1.00 90.31 191 LYS A N 1
ATOM 1493 C CA . LYS A 1 191 ? 34.149 -6.516 -23.796 1.00 90.31 191 LYS A CA 1
ATOM 1494 C C . LYS A 1 191 ? 35.007 -5.964 -24.938 1.00 90.31 191 LYS A C 1
ATOM 1496 O O . LYS A 1 191 ? 35.302 -4.772 -24.958 1.00 90.31 191 LYS A O 1
ATOM 1501 N N . LEU A 1 192 ? 35.434 -6.814 -25.871 1.00 89.00 192 LEU A N 1
ATOM 1502 C CA . LEU A 1 192 ? 36.215 -6.404 -27.037 1.00 89.00 192 LEU A CA 1
ATOM 1503 C C . LEU A 1 192 ? 35.394 -5.508 -27.968 1.00 89.00 192 LEU A C 1
ATOM 1505 O O . LEU A 1 192 ? 35.894 -4.471 -28.388 1.00 89.00 192 LEU A O 1
ATOM 1509 N N . HIS A 1 193 ? 34.141 -5.872 -28.241 1.00 91.56 193 HIS A N 1
ATOM 1510 C CA . HIS A 1 193 ? 33.228 -5.065 -29.044 1.00 91.56 193 HIS A CA 1
ATOM 1511 C C . HIS A 1 193 ? 32.985 -3.680 -28.421 1.00 91.56 193 HIS A C 1
ATOM 1513 O O . HIS A 1 193 ? 33.053 -2.677 -29.128 1.00 91.56 193 HIS A O 1
ATOM 1519 N N . ASP A 1 194 ? 32.792 -3.614 -27.100 1.00 88.62 194 ASP A N 1
ATOM 1520 C CA . ASP A 1 194 ? 32.539 -2.359 -26.377 1.00 88.62 194 ASP A CA 1
ATOM 1521 C C . ASP A 1 194 ? 33.778 -1.452 -26.279 1.00 88.62 194 ASP A C 1
ATOM 1523 O O . ASP A 1 194 ? 33.652 -0.232 -26.179 1.00 88.62 194 ASP A O 1
ATOM 1527 N N . THR A 1 195 ? 34.986 -2.029 -26.292 1.00 90.25 195 THR A N 1
ATOM 1528 C CA . THR A 1 195 ? 36.244 -1.274 -26.130 1.00 90.25 195 THR A CA 1
ATOM 1529 C C . THR A 1 195 ? 36.922 -0.904 -27.445 1.00 90.25 195 THR A C 1
ATOM 1531 O O . THR A 1 195 ? 37.454 0.200 -27.556 1.00 90.25 195 THR A O 1
ATOM 1534 N N . ASP A 1 196 ? 36.926 -1.799 -28.434 1.00 91.12 196 ASP A N 1
ATOM 1535 C CA . ASP A 1 196 ? 37.575 -1.595 -29.730 1.00 91.12 196 ASP A CA 1
ATOM 1536 C C . ASP A 1 196 ? 36.822 -2.339 -30.844 1.00 91.12 196 ASP A C 1
ATOM 1538 O O . ASP A 1 196 ? 37.171 -3.446 -31.274 1.00 91.12 196 ASP A O 1
ATOM 1542 N N . ILE A 1 197 ? 35.776 -1.683 -31.348 1.00 91.38 197 ILE A N 1
ATOM 1543 C CA . ILE A 1 197 ? 34.932 -2.203 -32.428 1.00 91.38 197 ILE A CA 1
ATOM 1544 C C . ILE A 1 197 ? 35.723 -2.471 -33.721 1.00 91.38 197 ILE A C 1
ATOM 1546 O O . ILE A 1 197 ? 35.390 -3.382 -34.481 1.00 91.38 197 ILE A O 1
ATOM 1550 N N . ALA A 1 198 ? 36.790 -1.707 -33.984 1.00 89.81 198 ALA A N 1
ATOM 1551 C CA . ALA A 1 198 ? 37.606 -1.867 -35.184 1.00 89.81 198 ALA A CA 1
ATOM 1552 C C . ALA A 1 198 ? 38.451 -3.143 -35.104 1.00 89.81 198 ALA A C 1
ATOM 1554 O O . ALA A 1 198 ? 38.533 -3.897 -36.081 1.00 89.81 198 ALA A O 1
ATOM 1555 N N . LEU A 1 199 ? 39.035 -3.417 -33.934 1.00 87.38 199 LEU A N 1
ATOM 1556 C CA . LEU A 1 199 ? 39.745 -4.663 -33.670 1.00 87.38 199 LEU A CA 1
ATOM 1557 C C . LEU A 1 199 ? 38.797 -5.862 -33.722 1.00 87.38 199 LEU A C 1
ATOM 1559 O O . LEU A 1 199 ? 39.139 -6.849 -34.372 1.00 87.38 199 LEU A O 1
ATOM 1563 N N . TYR A 1 200 ? 37.608 -5.760 -33.122 1.00 89.38 200 TYR A N 1
ATOM 1564 C CA . TYR A 1 200 ? 36.578 -6.801 -33.190 1.00 89.38 200 TYR A CA 1
ATOM 1565 C C . TYR A 1 200 ? 36.199 -7.136 -34.642 1.00 89.38 200 TYR A C 1
ATOM 1567 O O . TYR A 1 200 ? 36.316 -8.284 -35.069 1.00 89.38 200 TYR A O 1
ATOM 1575 N N . ASN A 1 201 ? 35.846 -6.130 -35.449 1.00 88.56 201 ASN A N 1
ATOM 1576 C CA . ASN A 1 201 ? 35.474 -6.328 -36.855 1.00 88.56 201 ASN A CA 1
ATOM 1577 C C . ASN A 1 201 ? 36.614 -6.941 -37.685 1.00 88.56 201 ASN A C 1
ATOM 1579 O O . ASN A 1 201 ? 36.380 -7.794 -38.544 1.00 88.56 201 ASN A O 1
ATOM 1583 N N . ARG A 1 202 ? 37.865 -6.548 -37.412 1.00 88.56 202 ARG A N 1
ATOM 1584 C CA . ARG A 1 202 ? 39.049 -7.129 -38.061 1.00 88.56 202 ARG A CA 1
ATOM 1585 C C . ARG A 1 202 ? 39.248 -8.597 -37.685 1.00 88.56 202 ARG A C 1
ATOM 1587 O O . ARG A 1 202 ? 39.659 -9.383 -38.533 1.00 88.56 202 ARG A O 1
ATOM 1594 N N . LEU A 1 203 ? 38.964 -8.956 -36.438 1.00 84.00 203 LEU A N 1
ATOM 1595 C CA . LEU A 1 203 ? 39.097 -10.317 -35.923 1.00 84.00 203 LEU A CA 1
ATOM 1596 C C . LEU A 1 203 ? 38.005 -11.237 -36.493 1.00 84.00 203 LEU A C 1
ATOM 1598 O O . LEU A 1 203 ? 38.303 -12.356 -36.907 1.00 84.00 203 LEU A O 1
ATOM 1602 N N . MET A 1 204 ? 36.791 -10.705 -36.659 1.00 82.94 204 MET A N 1
ATOM 1603 C CA . MET A 1 204 ? 35.664 -11.387 -37.305 1.00 82.94 204 MET A CA 1
ATOM 1604 C C . MET A 1 204 ? 35.806 -11.534 -38.827 1.00 82.94 204 MET A C 1
ATOM 1606 O O . MET A 1 204 ? 35.139 -12.379 -39.421 1.00 82.94 204 MET A O 1
ATOM 1610 N N . SER A 1 205 ? 36.677 -10.742 -39.464 1.00 84.56 205 SER A N 1
ATOM 1611 C CA . SER A 1 205 ? 36.957 -10.828 -40.906 1.00 84.56 205 SER A CA 1
ATOM 1612 C C . SER A 1 205 ? 37.828 -12.037 -41.284 1.00 84.56 205 SER A C 1
ATOM 1614 O O . SER A 1 205 ? 37.931 -12.366 -42.464 1.00 84.56 205 SER A O 1
ATOM 1616 N N . ASP A 1 206 ? 38.461 -12.698 -40.307 1.00 87.75 206 ASP A N 1
ATOM 1617 C CA . ASP A 1 206 ? 39.221 -13.933 -40.517 1.00 87.75 206 ASP A CA 1
ATOM 1618 C C . ASP A 1 206 ? 38.258 -15.143 -40.525 1.00 87.75 206 ASP A C 1
ATOM 1620 O O . ASP A 1 206 ? 37.680 -15.479 -39.484 1.00 87.75 206 ASP A O 1
ATOM 1624 N N . PRO A 1 207 ? 38.066 -15.825 -41.671 1.00 76.75 207 PRO A N 1
ATOM 1625 C CA . PRO A 1 207 ? 37.077 -16.894 -41.810 1.00 76.75 207 PRO A CA 1
ATOM 1626 C C . PRO A 1 207 ? 37.371 -18.118 -40.930 1.00 76.75 207 PRO A C 1
ATOM 1628 O O . PRO A 1 207 ? 36.445 -18.867 -40.602 1.00 76.75 207 PRO A O 1
ATOM 1631 N N . GLU A 1 208 ? 38.622 -18.334 -40.510 1.00 79.00 208 GLU A N 1
ATOM 1632 C CA . GLU A 1 208 ? 38.954 -19.430 -39.592 1.00 79.00 208 GLU A CA 1
ATOM 1633 C C . GLU A 1 208 ? 38.624 -19.098 -38.133 1.00 79.00 208 GLU A C 1
ATOM 1635 O O . GLU A 1 208 ? 38.245 -19.988 -37.363 1.00 79.00 208 GLU A O 1
ATOM 1640 N N . ARG A 1 209 ? 38.722 -17.820 -37.748 1.00 75.12 209 ARG A N 1
ATOM 1641 C CA . ARG A 1 209 ? 38.370 -17.349 -36.397 1.00 75.12 209 ARG A CA 1
ATOM 1642 C C . ARG A 1 209 ? 36.877 -17.113 -36.235 1.00 75.12 209 ARG A C 1
ATOM 1644 O O . ARG A 1 209 ? 36.322 -17.491 -35.207 1.00 75.12 209 ARG A O 1
ATOM 1651 N N . SER A 1 210 ? 36.218 -16.625 -37.285 1.00 71.69 210 SER A N 1
ATOM 1652 C CA . SER A 1 210 ? 34.772 -16.380 -37.335 1.00 71.69 210 SER A CA 1
ATOM 1653 C C . SER A 1 210 ? 33.941 -17.608 -36.925 1.00 71.69 210 SER A C 1
ATOM 1655 O O . SER A 1 210 ? 32.957 -17.481 -36.204 1.00 71.69 210 SER A O 1
ATOM 1657 N N . LYS A 1 211 ? 34.387 -18.829 -37.264 1.00 74.38 211 LYS A N 1
ATOM 1658 C CA . LYS A 1 211 ? 33.711 -20.080 -36.858 1.00 74.38 211 LYS A CA 1
ATOM 1659 C C . LYS A 1 211 ? 33.756 -20.365 -35.352 1.00 74.38 211 LYS A C 1
ATOM 1661 O O . LYS A 1 211 ? 32.935 -21.131 -34.854 1.00 74.38 211 LYS A O 1
ATOM 1666 N N . LYS A 1 212 ? 34.734 -19.811 -34.631 1.00 76.50 212 LYS A N 1
ATOM 1667 C CA . LYS A 1 212 ? 34.953 -20.035 -33.190 1.00 76.50 212 LYS A CA 1
ATOM 1668 C C . LYS A 1 212 ? 34.444 -18.895 -32.326 1.00 76.50 212 LYS A C 1
ATOM 1670 O O . LYS A 1 212 ? 34.433 -19.038 -31.101 1.00 76.50 212 LYS A O 1
ATOM 1675 N N . GLU A 1 213 ? 33.971 -17.813 -32.919 1.00 85.44 213 GLU A N 1
ATOM 1676 C CA . GLU A 1 213 ? 33.512 -16.622 -32.213 1.00 85.44 213 GLU A CA 1
ATOM 1677 C C . GLU A 1 213 ? 31.993 -16.480 -32.289 1.00 85.44 213 GLU A C 1
ATOM 1679 O O . GLU A 1 213 ? 31.321 -17.153 -33.071 1.00 85.44 213 GLU A O 1
ATOM 1684 N N . TYR A 1 214 ? 31.434 -15.689 -31.379 1.00 88.31 214 TYR A N 1
ATOM 1685 C CA . TYR A 1 214 ? 30.011 -15.371 -31.412 1.00 88.31 214 TYR A CA 1
ATOM 1686 C C . TYR A 1 214 ? 29.753 -14.347 -32.527 1.00 88.31 214 TYR A C 1
ATOM 1688 O O . TYR A 1 214 ? 30.519 -13.389 -32.640 1.00 88.31 214 TYR A O 1
ATOM 1696 N N . PRO A 1 215 ? 28.711 -14.525 -33.357 1.00 88.56 215 PRO A N 1
ATOM 1697 C CA . PRO A 1 215 ? 28.362 -13.557 -34.388 1.00 88.56 215 PRO A CA 1
ATOM 1698 C C . PRO A 1 215 ? 27.962 -12.214 -33.768 1.00 88.56 215 PRO A C 1
ATOM 1700 O O . PRO A 1 215 ? 27.497 -12.149 -32.634 1.00 88.56 215 PRO A O 1
ATOM 1703 N N . THR A 1 216 ? 28.084 -11.127 -34.531 1.00 87.81 216 THR A N 1
ATOM 1704 C CA . THR A 1 216 ? 27.801 -9.768 -34.035 1.00 87.81 216 THR A CA 1
ATOM 1705 C C . THR A 1 216 ? 26.383 -9.616 -33.475 1.00 87.81 216 THR A C 1
ATOM 1707 O O . THR A 1 216 ? 26.205 -8.932 -32.475 1.00 87.81 216 THR A O 1
ATOM 1710 N N . CYS A 1 217 ? 25.384 -10.299 -34.047 1.00 86.56 217 CYS A N 1
ATOM 1711 C CA . CYS A 1 217 ? 24.021 -10.303 -33.501 1.00 86.56 217 CYS A CA 1
ATOM 1712 C C . CYS A 1 217 ? 23.958 -10.859 -32.069 1.00 86.56 217 CYS A C 1
ATOM 1714 O O . CYS A 1 217 ? 23.267 -10.298 -31.226 1.00 86.56 217 CYS A O 1
ATOM 1716 N N . ASP A 1 218 ? 24.731 -11.904 -31.766 1.00 90.88 218 ASP A N 1
ATOM 1717 C CA . ASP A 1 218 ? 24.790 -12.482 -30.425 1.00 90.88 218 ASP A CA 1
ATOM 1718 C C . ASP A 1 218 ? 25.451 -11.527 -29.443 1.00 90.88 218 ASP A C 1
ATOM 1720 O O . ASP A 1 218 ? 25.017 -11.435 -28.304 1.00 90.88 218 ASP A O 1
ATOM 1724 N N . ILE A 1 219 ? 26.488 -10.810 -29.875 1.00 92.75 219 ILE A N 1
ATOM 1725 C CA . ILE A 1 219 ? 27.190 -9.846 -29.024 1.00 92.75 219 ILE A CA 1
ATOM 1726 C C . ILE A 1 219 ? 26.297 -8.663 -28.656 1.00 92.75 219 ILE A C 1
ATOM 1728 O O . ILE A 1 219 ? 26.342 -8.208 -27.516 1.00 92.75 219 ILE A O 1
ATOM 1732 N N . LEU A 1 220 ? 25.454 -8.211 -29.584 1.00 86.88 220 LEU A N 1
ATOM 1733 C CA . LEU A 1 220 ? 24.501 -7.130 -29.334 1.00 86.88 220 LEU A CA 1
ATOM 1734 C C . LEU A 1 220 ? 23.347 -7.570 -28.416 1.00 86.88 220 LEU A C 1
ATOM 1736 O O . LEU A 1 220 ? 22.933 -6.807 -27.547 1.00 86.88 220 LEU A O 1
ATOM 1740 N N . GLU A 1 221 ? 22.850 -8.802 -28.564 1.00 88.06 221 GLU A N 1
ATOM 1741 C CA . GLU A 1 221 ? 21.700 -9.301 -27.791 1.00 88.06 221 GLU A CA 1
ATOM 1742 C C . GLU A 1 221 ? 22.084 -9.945 -26.446 1.00 88.06 221 GLU A C 1
ATOM 1744 O O . GLU A 1 221 ? 21.295 -9.943 -25.495 1.00 88.06 221 GLU A O 1
ATOM 1749 N N . ALA A 1 222 ? 23.296 -10.492 -26.320 1.00 90.50 222 ALA A N 1
ATOM 1750 C CA . ALA A 1 222 ? 23.735 -11.213 -25.126 1.00 90.50 222 ALA A CA 1
ATOM 1751 C C . ALA A 1 222 ? 23.664 -10.392 -23.827 1.00 90.50 222 ALA A C 1
ATOM 1753 O O . ALA A 1 222 ? 23.203 -10.963 -22.839 1.00 90.50 222 ALA A O 1
ATOM 1754 N N . PRO A 1 223 ? 24.041 -9.096 -23.764 1.00 89.38 223 PRO A N 1
ATOM 1755 C CA . PRO A 1 223 ? 23.909 -8.306 -22.537 1.00 89.38 223 PRO A CA 1
ATOM 1756 C C . PRO A 1 223 ? 22.471 -8.268 -22.013 1.00 89.38 223 PRO A C 1
ATOM 1758 O O . PRO A 1 223 ? 22.231 -8.504 -20.827 1.00 89.38 223 PRO A O 1
ATOM 1761 N N . ARG A 1 224 ? 21.504 -8.055 -22.914 1.00 82.31 224 ARG A N 1
ATOM 1762 C CA . ARG A 1 224 ? 20.075 -8.029 -22.590 1.00 82.31 224 ARG A CA 1
ATOM 1763 C C . ARG A 1 224 ? 19.581 -9.394 -22.115 1.00 82.31 224 ARG A C 1
ATOM 1765 O O . ARG A 1 224 ? 18.859 -9.475 -21.125 1.00 82.31 224 ARG A O 1
ATOM 1772 N N . LEU A 1 225 ? 19.972 -10.469 -22.800 1.00 86.56 225 LEU A N 1
ATOM 1773 C CA . LEU A 1 225 ? 19.544 -11.832 -22.467 1.00 86.56 225 LEU A CA 1
ATOM 1774 C C . LEU A 1 225 ? 20.182 -12.355 -21.172 1.00 86.56 225 LEU A C 1
ATOM 1776 O O . LEU A 1 225 ? 19.509 -13.024 -20.391 1.00 86.56 225 LEU A O 1
ATOM 1780 N N . LEU A 1 226 ? 21.449 -12.021 -20.912 1.00 88.44 226 LEU A N 1
ATOM 1781 C CA . LEU A 1 226 ? 22.133 -12.318 -19.650 1.00 88.44 226 LEU A CA 1
ATOM 1782 C C . LEU A 1 226 ? 21.475 -11.574 -18.483 1.00 88.44 226 LEU A C 1
ATOM 1784 O O . LEU A 1 226 ? 21.250 -12.164 -17.427 1.00 88.44 226 LEU A O 1
ATOM 1788 N N . TRP A 1 227 ? 21.102 -10.308 -18.679 1.00 84.19 227 TRP A N 1
ATOM 1789 C CA . TRP A 1 227 ? 20.350 -9.555 -17.678 1.00 84.19 227 TRP A CA 1
ATOM 1790 C C . TRP A 1 227 ? 18.969 -10.164 -17.413 1.00 84.19 227 TRP A C 1
ATOM 1792 O O . TRP A 1 227 ? 18.593 -10.323 -16.256 1.00 84.19 227 TRP A O 1
ATOM 1802 N N . LEU A 1 228 ? 18.248 -10.582 -18.460 1.00 78.25 228 LEU A N 1
ATOM 1803 C CA . LEU A 1 228 ? 16.912 -11.176 -18.334 1.00 78.25 228 LEU A CA 1
ATOM 1804 C C . LEU A 1 228 ? 16.910 -12.453 -17.480 1.00 78.25 228 LEU A C 1
ATOM 1806 O O . LEU A 1 228 ? 15.959 -12.702 -16.744 1.00 78.25 228 LEU A O 1
ATOM 1810 N N . ILE A 1 229 ? 17.976 -13.255 -17.554 1.00 84.62 229 ILE A N 1
ATOM 1811 C CA . ILE A 1 229 ? 18.132 -14.432 -16.688 1.00 84.62 229 ILE A CA 1
ATOM 1812 C C . ILE A 1 229 ? 18.671 -14.073 -15.293 1.00 84.62 229 ILE A C 1
ATOM 1814 O O . ILE A 1 229 ? 18.763 -14.942 -14.437 1.00 84.62 229 ILE A O 1
ATOM 1818 N N . GLY A 1 230 ? 19.008 -12.813 -15.017 1.00 82.12 230 GLY A N 1
ATOM 1819 C CA . GLY A 1 230 ? 19.564 -12.368 -13.737 1.00 82.12 230 GLY A CA 1
ATOM 1820 C C . GLY A 1 230 ? 21.053 -12.685 -13.563 1.00 82.12 230 GLY A C 1
ATOM 1821 O O . GLY A 1 230 ? 21.517 -12.839 -12.434 1.00 82.12 230 GLY A O 1
ATOM 1822 N N . PHE A 1 231 ? 21.812 -12.823 -14.656 1.00 89.06 231 PHE A N 1
ATOM 1823 C CA . PHE A 1 231 ? 23.251 -13.083 -14.601 1.00 89.06 231 PHE A CA 1
ATOM 1824 C C . PHE A 1 231 ? 24.016 -11.828 -14.123 1.00 89.06 231 PHE A C 1
ATOM 1826 O O . PHE A 1 231 ? 23.937 -10.778 -14.766 1.00 89.06 231 PHE A O 1
ATOM 1833 N N . PRO A 1 232 ? 24.795 -11.894 -13.023 1.00 84.19 232 PRO A N 1
ATOM 1834 C CA . PRO A 1 232 ? 25.455 -10.732 -12.433 1.00 84.19 232 PRO A CA 1
ATOM 1835 C C . PRO A 1 232 ? 26.772 -10.406 -13.158 1.00 84.19 232 PRO A C 1
ATOM 1837 O O . PRO A 1 232 ? 27.865 -10.616 -12.621 1.00 84.19 232 PRO A O 1
ATOM 1840 N N . THR A 1 233 ? 26.681 -9.871 -14.379 1.00 84.00 233 THR A N 1
ATOM 1841 C CA . THR A 1 233 ? 27.825 -9.632 -15.281 1.00 84.00 233 THR A CA 1
ATOM 1842 C C . THR A 1 233 ? 28.981 -8.883 -14.610 1.00 84.00 233 THR A C 1
ATOM 1844 O O . THR A 1 233 ? 30.129 -9.317 -14.701 1.00 84.00 233 THR A O 1
ATOM 1847 N N . ALA A 1 234 ? 28.697 -7.801 -13.877 1.00 78.81 234 ALA A N 1
ATOM 1848 C CA . ALA A 1 234 ? 29.725 -6.996 -13.211 1.00 78.81 234 ALA A CA 1
ATOM 1849 C C . ALA A 1 234 ? 30.487 -7.780 -12.124 1.00 78.81 234 ALA A C 1
ATOM 1851 O O . ALA A 1 234 ? 31.717 -7.744 -12.079 1.00 78.81 234 ALA A O 1
ATOM 1852 N N . LYS A 1 235 ? 29.764 -8.538 -11.287 1.00 81.44 235 LYS A N 1
ATOM 1853 C CA . LYS A 1 235 ? 30.345 -9.365 -10.216 1.00 81.44 235 LYS A CA 1
ATOM 1854 C C . LYS A 1 235 ? 31.170 -10.522 -10.784 1.00 81.44 235 LYS A C 1
ATOM 1856 O O . LYS A 1 235 ? 32.227 -10.854 -10.253 1.00 81.44 235 LYS A O 1
ATOM 1861 N N . TYR A 1 236 ? 30.707 -11.120 -11.880 1.00 83.06 236 TYR A N 1
ATOM 1862 C CA . TYR A 1 236 ? 31.430 -12.195 -12.553 1.00 83.06 236 TYR A CA 1
ATOM 1863 C C . TYR A 1 236 ? 32.752 -11.697 -13.159 1.00 83.06 236 TYR A C 1
ATOM 1865 O O . TYR A 1 236 ? 33.794 -12.338 -13.009 1.00 83.06 236 TYR A O 1
ATOM 1873 N N . LEU A 1 237 ? 32.737 -10.528 -13.810 1.00 80.94 237 LEU A N 1
ATOM 1874 C CA . LEU A 1 237 ? 33.937 -9.929 -14.400 1.00 80.94 237 LEU A CA 1
ATOM 1875 C C . LEU A 1 237 ? 34.976 -9.527 -13.342 1.00 80.94 237 LEU A C 1
ATOM 1877 O O . LEU A 1 237 ? 36.163 -9.782 -13.549 1.00 80.94 237 LEU A O 1
ATOM 1881 N N . SER A 1 238 ? 34.556 -8.969 -12.203 1.00 81.06 238 SER A N 1
ATOM 1882 C CA . SER A 1 238 ? 35.480 -8.589 -11.124 1.00 81.06 238 SER A CA 1
ATOM 1883 C C . SER A 1 238 ? 36.129 -9.804 -10.454 1.00 81.06 238 SER A C 1
ATOM 1885 O O . SER A 1 238 ? 37.355 -9.849 -10.324 1.00 81.06 238 SER A O 1
ATOM 1887 N N . ALA A 1 239 ? 35.347 -10.838 -10.122 1.00 79.38 239 ALA A N 1
ATOM 1888 C CA . ALA A 1 239 ? 35.864 -12.097 -9.575 1.00 79.38 239 ALA A CA 1
ATOM 1889 C C . ALA A 1 239 ? 36.850 -12.781 -10.540 1.00 79.38 239 ALA A C 1
ATOM 1891 O O . ALA A 1 239 ? 37.871 -13.348 -10.142 1.00 79.38 239 ALA A O 1
ATOM 1892 N N . ARG A 1 240 ? 36.586 -12.678 -11.845 1.00 78.94 240 ARG A N 1
ATOM 1893 C CA . ARG A 1 240 ? 37.477 -13.183 -12.892 1.00 78.94 240 ARG A CA 1
ATOM 1894 C C . ARG A 1 240 ? 38.793 -12.410 -12.971 1.00 78.94 240 ARG A C 1
ATOM 1896 O O . ARG A 1 240 ? 39.845 -13.024 -13.166 1.00 78.94 240 ARG A O 1
ATOM 1903 N N . GLU A 1 241 ? 38.758 -11.084 -12.883 1.00 80.69 241 GLU A N 1
ATOM 1904 C CA . GLU A 1 241 ? 39.971 -10.260 -12.891 1.00 80.69 241 GLU A CA 1
ATOM 1905 C C . GLU A 1 241 ? 40.848 -10.556 -11.670 1.00 80.69 241 GLU A C 1
ATOM 1907 O O . GLU A 1 241 ? 42.057 -10.736 -11.832 1.00 80.69 241 GLU A O 1
ATOM 1912 N N . GLN A 1 242 ? 40.243 -10.746 -10.496 1.00 81.69 242 GLN A N 1
ATOM 1913 C CA . GLN A 1 242 ? 40.939 -11.202 -9.287 1.00 81.69 242 GLN A CA 1
ATOM 1914 C C . GLN A 1 242 ? 41.616 -12.562 -9.503 1.00 81.69 242 GLN A C 1
ATOM 1916 O O . GLN A 1 242 ? 42.825 -12.691 -9.317 1.00 81.69 242 GLN A O 1
ATOM 1921 N N . TRP A 1 243 ? 40.894 -13.552 -10.033 1.00 77.69 243 TRP A N 1
ATOM 1922 C CA . TRP A 1 243 ? 41.463 -14.872 -10.331 1.00 77.69 243 TRP A CA 1
ATOM 1923 C C . TRP A 1 243 ? 42.621 -14.821 -11.344 1.00 77.69 243 TRP A C 1
ATOM 1925 O O . TRP A 1 243 ? 43.607 -15.560 -11.238 1.00 77.69 243 TRP A O 1
ATOM 1935 N N . ARG A 1 244 ? 42.540 -13.937 -12.350 1.00 78.00 244 ARG A N 1
ATOM 1936 C CA . ARG A 1 244 ? 43.645 -13.705 -13.297 1.00 78.00 244 ARG A CA 1
ATOM 1937 C C . ARG A 1 244 ? 44.862 -13.104 -12.603 1.00 78.00 244 ARG A C 1
ATOM 1939 O O . ARG A 1 244 ? 45.977 -13.533 -12.901 1.00 78.00 244 ARG A O 1
ATOM 1946 N N . GLN A 1 245 ? 44.660 -12.147 -11.702 1.00 81.25 245 GLN A N 1
ATOM 1947 C CA . GLN A 1 245 ? 45.734 -11.533 -10.920 1.00 81.25 245 GLN A CA 1
ATOM 1948 C C . GLN A 1 245 ? 46.407 -12.557 -9.996 1.00 81.25 245 GLN A C 1
ATOM 1950 O O . GLN A 1 245 ? 47.636 -12.624 -9.966 1.00 81.25 245 GLN A O 1
ATOM 1955 N N . GLU A 1 246 ? 45.637 -13.427 -9.344 1.00 79.75 246 GLU A N 1
ATOM 1956 C CA . GLU A 1 246 ? 46.150 -14.525 -8.511 1.00 79.75 246 GLU A CA 1
ATOM 1957 C C . GLU A 1 246 ? 46.950 -15.557 -9.322 1.00 79.75 246 GLU A C 1
ATOM 1959 O O . GLU A 1 246 ? 48.036 -15.986 -8.929 1.00 79.75 246 GLU A O 1
ATOM 1964 N N . LYS A 1 247 ? 46.480 -15.939 -10.515 1.00 77.00 247 LYS A N 1
ATOM 1965 C CA . LYS A 1 247 ? 47.256 -16.838 -11.387 1.00 77.00 247 LYS A CA 1
ATOM 1966 C C . LYS A 1 247 ? 48.497 -16.176 -11.980 1.00 77.00 247 LYS A C 1
ATOM 1968 O O . LYS A 1 247 ? 49.507 -16.854 -12.194 1.00 77.00 247 LYS A O 1
ATOM 1973 N N . ALA A 1 248 ? 48.439 -14.879 -12.270 1.00 74.62 248 ALA A N 1
ATOM 1974 C CA . ALA A 1 248 ? 49.587 -14.122 -12.750 1.00 74.62 248 ALA A CA 1
ATOM 1975 C C . ALA A 1 248 ? 50.651 -13.958 -11.654 1.00 74.62 248 ALA A C 1
ATOM 1977 O O . ALA A 1 248 ? 51.838 -14.109 -11.952 1.00 74.62 248 ALA A O 1
ATOM 1978 N N . SER A 1 249 ? 50.256 -13.740 -10.394 1.00 70.38 249 SER A N 1
ATOM 1979 C CA . SER A 1 249 ? 51.184 -13.665 -9.257 1.00 70.38 249 SER A CA 1
ATOM 1980 C C . SER A 1 249 ? 51.875 -15.012 -8.997 1.00 70.38 249 SER A C 1
ATOM 1982 O O . SER A 1 249 ? 53.097 -15.051 -8.829 1.00 70.38 249 SER A O 1
ATOM 1984 N N . LEU A 1 250 ? 51.147 -16.129 -9.124 1.00 64.25 250 LEU A N 1
ATOM 1985 C CA . LEU A 1 250 ? 51.707 -17.487 -9.056 1.00 64.25 250 LEU A CA 1
ATOM 1986 C C . LEU A 1 250 ? 52.702 -17.784 -10.195 1.00 64.25 250 LEU A C 1
ATOM 1988 O O . LEU A 1 250 ? 53.753 -18.386 -9.963 1.00 64.25 250 LEU A O 1
ATOM 1992 N N . ARG A 1 251 ? 52.435 -17.326 -11.428 1.00 56.28 251 ARG A N 1
ATOM 1993 C CA . ARG A 1 251 ? 53.394 -17.452 -12.549 1.00 56.28 251 ARG A CA 1
ATOM 1994 C C . ARG A 1 251 ? 54.590 -16.499 -12.421 1.00 56.28 251 ARG A C 1
ATOM 1996 O O . ARG A 1 251 ? 55.685 -16.848 -12.862 1.00 56.28 251 ARG A O 1
ATOM 2003 N N . GLY A 1 252 ? 54.409 -15.336 -11.797 1.00 51.44 252 GLY A N 1
ATOM 2004 C CA . GLY A 1 252 ? 55.462 -14.348 -11.540 1.00 51.44 252 GLY A CA 1
ATOM 2005 C C . GLY A 1 252 ? 56.493 -14.783 -10.490 1.00 51.44 252 GLY A C 1
ATOM 2006 O O . GLY A 1 252 ? 57.655 -14.388 -10.584 1.00 51.44 252 GLY A O 1
ATOM 2007 N N . MET A 1 253 ? 56.119 -15.647 -9.538 1.00 46.78 253 MET A N 1
ATOM 2008 C CA . MET A 1 253 ? 57.071 -16.255 -8.590 1.00 46.78 253 MET A CA 1
ATOM 2009 C C . MET A 1 253 ? 57.921 -17.363 -9.231 1.00 46.78 253 MET A C 1
ATOM 2011 O O . MET A 1 253 ? 59.089 -17.521 -8.877 1.00 46.78 253 MET A O 1
ATOM 2015 N N . GLY A 1 254 ? 57.391 -18.080 -10.228 1.00 45.56 254 GLY A N 1
ATOM 2016 C CA . GLY A 1 254 ? 58.114 -19.160 -10.913 1.00 45.56 254 GLY A CA 1
ATOM 2017 C C . GLY A 1 254 ? 59.248 -18.701 -11.842 1.00 45.56 254 GLY A C 1
ATOM 2018 O O . GLY A 1 254 ? 60.156 -19.481 -12.131 1.00 45.56 254 GLY A O 1
ATOM 2019 N N . SER A 1 255 ? 59.243 -17.444 -12.300 1.00 43.72 255 SER A N 1
ATOM 2020 C CA . SER A 1 255 ? 60.262 -16.921 -13.227 1.00 43.72 255 SER A CA 1
ATOM 2021 C C . SER A 1 255 ? 61.461 -16.260 -12.537 1.00 43.72 255 SER A C 1
ATOM 2023 O O . SER A 1 255 ? 62.518 -16.137 -13.156 1.00 43.72 255 SER A O 1
ATOM 2025 N N . ARG A 1 256 ? 61.359 -15.905 -11.246 1.00 44.59 256 ARG A N 1
ATOM 2026 C CA . ARG A 1 256 ? 62.481 -15.329 -10.473 1.00 44.59 256 ARG A CA 1
ATOM 2027 C C . ARG A 1 256 ? 63.428 -16.367 -9.857 1.00 44.59 256 ARG A C 1
ATOM 2029 O O . ARG A 1 256 ? 64.510 -15.994 -9.426 1.00 44.59 256 ARG A O 1
ATOM 2036 N N . ILE A 1 257 ? 63.084 -17.659 -9.886 1.00 46.94 257 ILE A N 1
ATOM 2037 C CA . ILE A 1 257 ? 63.906 -18.750 -9.313 1.00 46.94 257 ILE A CA 1
ATOM 2038 C C . ILE A 1 257 ? 64.706 -19.522 -10.392 1.00 46.94 257 ILE A C 1
ATOM 2040 O O . ILE A 1 257 ? 65.396 -20.493 -10.103 1.00 46.94 257 ILE A O 1
ATOM 2044 N N . ARG A 1 258 ? 64.713 -19.082 -11.661 1.00 40.22 258 ARG A N 1
ATOM 2045 C CA . ARG A 1 258 ? 65.515 -19.718 -12.731 1.00 40.22 258 ARG A CA 1
ATOM 2046 C C . ARG A 1 258 ? 66.660 -18.845 -13.245 1.00 40.22 258 ARG A C 1
ATOM 2048 O O . ARG A 1 258 ? 66.788 -18.653 -14.446 1.00 40.22 258 ARG A O 1
ATOM 2055 N N . ARG A 1 259 ? 67.519 -18.338 -12.356 1.00 42.88 259 ARG A N 1
ATOM 2056 C CA . ARG A 1 259 ? 68.874 -17.859 -12.709 1.00 42.88 259 ARG A CA 1
ATOM 2057 C C . ARG A 1 259 ? 69.843 -18.010 -11.529 1.00 42.88 259 ARG A C 1
ATOM 2059 O O . ARG A 1 259 ? 70.387 -17.039 -11.028 1.00 42.88 259 ARG A O 1
ATOM 2066 N N . SER A 1 260 ? 70.099 -19.247 -11.115 1.00 35.91 260 SER A N 1
ATOM 2067 C CA . SER A 1 260 ? 71.346 -19.594 -10.420 1.00 35.91 260 SER A CA 1
ATOM 2068 C C . SER A 1 260 ? 71.629 -21.091 -10.548 1.00 35.91 260 SER A C 1
ATOM 2070 O O . SER A 1 260 ? 70.930 -21.913 -9.973 1.00 35.91 260 SER A O 1
ATOM 2072 N N . GLY A 1 261 ? 72.630 -21.377 -11.380 1.00 33.62 261 GLY A N 1
ATOM 2073 C CA . GLY A 1 261 ? 73.615 -22.460 -11.332 1.00 33.62 261 GLY A CA 1
ATOM 2074 C C . GLY A 1 261 ? 73.307 -23.846 -10.744 1.00 33.62 261 GLY A C 1
ATOM 2075 O O . GLY A 1 261 ? 73.014 -23.992 -9.569 1.00 33.62 261 GLY A O 1
ATOM 2076 N N . LEU A 1 262 ? 73.687 -24.836 -11.561 1.00 35.94 262 LEU A N 1
ATOM 2077 C CA . LEU A 1 262 ? 74.509 -26.009 -11.216 1.00 35.94 262 LEU A CA 1
ATOM 2078 C C . LEU A 1 262 ? 73.875 -27.231 -10.503 1.00 35.94 262 LEU A C 1
ATOM 2080 O O . LEU A 1 262 ? 73.631 -27.235 -9.308 1.00 35.94 262 LEU A O 1
ATOM 2084 N N . ILE A 1 263 ? 73.781 -28.320 -11.286 1.00 36.50 263 ILE A N 1
ATOM 2085 C CA . ILE A 1 263 ? 74.260 -29.694 -11.006 1.00 36.50 263 ILE A CA 1
ATOM 2086 C C . ILE A 1 263 ? 73.962 -30.274 -9.603 1.00 36.50 263 ILE A C 1
ATOM 2088 O O . ILE A 1 263 ? 74.685 -29.974 -8.662 1.00 36.50 263 ILE A O 1
ATOM 2092 N N . ARG A 1 264 ? 73.059 -31.268 -9.498 1.00 32.53 264 ARG A N 1
ATOM 2093 C CA . ARG A 1 264 ? 73.355 -32.725 -9.370 1.00 32.53 264 ARG A CA 1
ATOM 2094 C C . ARG A 1 264 ? 72.066 -33.525 -9.114 1.00 32.53 264 ARG A C 1
ATOM 2096 O O . ARG A 1 264 ? 71.076 -32.979 -8.655 1.00 32.53 264 ARG A O 1
ATOM 2103 N N . GLY A 1 265 ? 72.099 -34.803 -9.492 1.00 33.31 265 GLY A N 1
ATOM 2104 C CA . GLY A 1 265 ? 70.945 -35.692 -9.650 1.00 33.31 265 GLY A CA 1
ATOM 2105 C C . GLY A 1 265 ? 70.095 -35.961 -8.408 1.00 33.31 265 GLY A C 1
ATOM 2106 O O . GLY A 1 265 ? 70.545 -35.771 -7.289 1.00 33.31 265 GLY A O 1
ATOM 2107 N N . LEU A 1 266 ? 68.898 -36.506 -8.634 1.00 29.61 266 LEU A N 1
ATOM 2108 C CA . LEU A 1 266 ? 68.493 -37.812 -8.107 1.00 29.61 266 LEU A CA 1
ATOM 2109 C C . LEU A 1 266 ? 67.148 -38.241 -8.724 1.00 29.61 266 LEU A C 1
ATOM 2111 O O . LEU A 1 266 ? 66.195 -37.473 -8.734 1.00 29.61 266 LEU A O 1
ATOM 2115 N N . GLY A 1 267 ? 67.094 -39.496 -9.173 1.00 29.94 267 GLY A N 1
ATOM 2116 C CA . GLY A 1 267 ? 65.985 -40.408 -8.884 1.00 29.94 267 GLY A CA 1
ATOM 2117 C C . GLY A 1 267 ? 64.637 -40.172 -9.561 1.00 29.94 267 GLY A C 1
ATOM 2118 O O . GLY A 1 267 ? 63.787 -39.441 -9.066 1.00 29.94 267 GLY A O 1
ATOM 2119 N N . SER A 1 268 ? 64.385 -40.961 -10.603 1.00 41.47 268 SER A N 1
ATOM 2120 C CA . SER A 1 268 ? 63.047 -41.430 -10.952 1.00 41.47 268 SER A CA 1
ATOM 2121 C C . SER A 1 268 ? 62.348 -42.055 -9.737 1.00 41.47 268 SER A C 1
ATOM 2123 O O . SER A 1 268 ? 62.812 -43.075 -9.226 1.00 41.47 268 SER A O 1
ATOM 2125 N N . ILE A 1 269 ? 61.210 -41.503 -9.320 1.00 34.41 269 ILE A N 1
ATOM 2126 C CA . ILE A 1 269 ? 60.206 -42.236 -8.543 1.00 34.41 269 ILE A CA 1
ATOM 2127 C C . ILE A 1 269 ? 58.846 -41.906 -9.151 1.00 34.41 269 ILE A C 1
ATOM 2129 O O . ILE A 1 269 ? 58.233 -40.886 -8.847 1.00 34.41 269 ILE A O 1
ATOM 2133 N N . SER A 1 270 ? 58.384 -42.793 -10.031 1.00 43.28 270 SER A N 1
ATOM 2134 C CA . SER A 1 270 ? 56.959 -42.987 -10.258 1.00 43.28 270 SER A CA 1
ATOM 2135 C C . SER A 1 270 ? 56.359 -43.472 -8.940 1.00 43.28 270 SER A C 1
ATOM 2137 O O . SER A 1 270 ? 56.670 -44.574 -8.483 1.00 43.28 270 SER A O 1
ATOM 2139 N N . LYS A 1 271 ? 55.524 -42.651 -8.307 1.00 37.03 271 LYS A N 1
ATOM 2140 C CA . LYS A 1 271 ? 54.622 -43.119 -7.260 1.00 37.03 271 LYS A CA 1
ATOM 2141 C C . LYS A 1 271 ? 53.196 -42.837 -7.691 1.00 37.03 271 LYS A C 1
ATOM 2143 O O . LYS A 1 271 ? 52.797 -41.690 -7.856 1.00 37.03 271 LYS A O 1
ATOM 2148 N N . GLU A 1 272 ? 52.496 -43.944 -7.902 1.00 41.19 272 GLU A N 1
ATOM 2149 C CA . GLU A 1 272 ? 51.050 -44.085 -7.919 1.00 41.19 272 GLU A CA 1
ATOM 2150 C C . GLU A 1 272 ? 50.414 -43.187 -6.852 1.00 41.19 272 GLU A C 1
ATOM 2152 O O . GLU A 1 272 ? 50.662 -43.351 -5.655 1.00 41.19 272 GLU A O 1
ATOM 2157 N N . VAL A 1 273 ? 49.595 -42.236 -7.295 1.00 38.00 273 VAL A N 1
ATOM 2158 C CA . VAL A 1 273 ? 48.667 -41.518 -6.425 1.00 38.00 273 VAL A CA 1
ATOM 2159 C C . VAL A 1 273 ? 47.423 -42.393 -6.336 1.00 38.00 273 VAL A C 1
ATOM 2161 O O . VAL A 1 273 ? 46.589 -42.402 -7.238 1.00 38.00 273 VAL A O 1
ATOM 2164 N N . LYS A 1 274 ? 47.375 -43.206 -5.279 1.00 41.12 274 LYS A N 1
ATOM 2165 C CA . LYS A 1 274 ? 46.168 -43.903 -4.835 1.00 41.12 274 LYS A CA 1
ATOM 2166 C C . LYS A 1 274 ? 45.200 -42.904 -4.206 1.00 41.12 274 LYS A C 1
ATOM 2168 O O . LYS A 1 274 ? 45.625 -41.986 -3.512 1.00 41.12 274 LYS A O 1
ATOM 2173 N N . ASP A 1 275 ? 43.922 -43.157 -4.465 1.00 49.22 275 ASP A N 1
ATOM 2174 C CA . ASP A 1 275 ? 42.723 -42.613 -3.829 1.00 49.22 275 ASP A CA 1
ATOM 2175 C C . ASP A 1 275 ? 42.910 -42.083 -2.396 1.00 49.22 275 ASP A C 1
ATOM 2177 O O . ASP A 1 275 ? 43.022 -42.851 -1.443 1.00 49.22 275 ASP A O 1
ATOM 2181 N N . GLU A 1 276 ? 42.807 -40.762 -2.239 1.00 44.09 276 GLU A N 1
ATOM 2182 C CA . GLU A 1 276 ? 42.473 -40.091 -0.970 1.00 44.09 276 GLU A CA 1
ATOM 2183 C C . GLU A 1 276 ? 41.229 -39.187 -1.123 1.00 44.09 276 GLU A C 1
ATOM 2185 O O . GLU A 1 276 ? 41.075 -38.169 -0.455 1.00 44.09 276 GLU A O 1
ATOM 2190 N N . THR A 1 277 ? 40.278 -39.556 -1.985 1.00 52.56 277 THR A N 1
ATOM 2191 C CA . THR A 1 277 ? 39.019 -38.808 -2.208 1.00 52.56 277 THR A CA 1
ATOM 2192 C C . THR A 1 277 ? 37.923 -39.094 -1.171 1.00 52.56 277 THR A C 1
ATOM 2194 O O . THR A 1 277 ? 36.846 -38.499 -1.223 1.00 52.56 277 THR A O 1
ATOM 2197 N N . VAL A 1 278 ? 38.173 -39.960 -0.182 1.00 51.00 278 VAL A N 1
ATOM 2198 C CA . VAL A 1 278 ? 37.187 -40.275 0.872 1.00 51.00 278 VAL A CA 1
ATOM 2199 C C . VAL A 1 278 ? 37.179 -39.215 1.987 1.00 51.00 278 VAL A C 1
ATOM 2201 O O . VAL A 1 278 ? 36.121 -38.917 2.541 1.00 51.00 278 VAL A O 1
ATOM 2204 N N . GLY A 1 279 ? 38.321 -38.577 2.276 1.00 50.81 279 GLY A N 1
ATOM 2205 C CA . GLY A 1 279 ? 38.418 -37.521 3.298 1.00 50.81 279 GLY A CA 1
ATOM 2206 C C . GLY A 1 279 ? 37.769 -36.195 2.887 1.00 50.81 279 GLY A C 1
ATOM 2207 O O . GLY A 1 279 ? 37.271 -35.453 3.736 1.00 50.81 279 GLY A O 1
ATOM 2208 N N . ASP A 1 280 ? 37.713 -35.922 1.583 1.00 55.97 280 ASP A N 1
ATOM 2209 C CA . ASP A 1 280 ? 37.176 -34.668 1.047 1.00 55.97 280 ASP A CA 1
ATOM 2210 C C . ASP A 1 280 ? 35.645 -34.656 1.051 1.00 55.97 280 ASP A C 1
ATOM 2212 O O . ASP A 1 280 ? 35.018 -33.644 1.356 1.00 55.97 280 ASP A O 1
ATOM 2216 N N . ARG A 1 281 ? 35.014 -35.818 0.838 1.00 59.50 281 ARG A N 1
ATOM 2217 C CA . ARG A 1 281 ? 33.551 -35.939 0.873 1.00 59.50 281 ARG A CA 1
ATOM 2218 C C . ARG A 1 281 ? 32.993 -35.656 2.269 1.00 59.50 281 ARG A C 1
ATOM 2220 O O . ARG A 1 281 ? 32.003 -34.947 2.386 1.00 59.50 281 ARG A O 1
ATOM 2227 N N . SER A 1 282 ? 33.661 -36.124 3.328 1.00 70.25 282 SER A N 1
ATOM 2228 C CA . SER A 1 282 ? 33.255 -35.830 4.712 1.00 70.25 282 SER A CA 1
ATOM 2229 C C . SER A 1 282 ? 33.410 -34.349 5.067 1.00 70.25 282 SER A C 1
ATOM 2231 O O . SER A 1 282 ? 32.585 -33.816 5.804 1.00 70.25 282 SER A O 1
ATOM 2233 N N . ARG A 1 283 ? 34.444 -33.677 4.545 1.00 66.06 283 ARG A N 1
ATOM 2234 C CA . ARG A 1 283 ? 34.648 -32.233 4.733 1.00 66.06 283 ARG A CA 1
ATOM 2235 C C . ARG A 1 283 ? 33.620 -31.405 3.975 1.00 66.06 283 ARG A C 1
ATOM 2237 O O . ARG A 1 283 ? 33.105 -30.439 4.523 1.00 66.06 283 ARG A O 1
ATOM 2244 N N . ILE A 1 284 ? 33.295 -31.808 2.748 1.00 66.50 284 ILE A N 1
ATOM 2245 C CA . ILE A 1 284 ? 32.255 -31.172 1.935 1.00 66.50 284 ILE A CA 1
ATOM 2246 C C . ILE A 1 284 ? 30.886 -31.337 2.600 1.00 66.50 284 ILE A C 1
ATOM 2248 O O . ILE A 1 284 ? 30.140 -30.368 2.688 1.00 66.50 284 ILE A O 1
ATOM 2252 N N . GLU A 1 285 ? 30.558 -32.525 3.111 1.00 73.56 285 GLU A N 1
ATOM 2253 C CA . GLU A 1 285 ? 29.297 -32.748 3.831 1.00 73.56 285 GLU A CA 1
ATOM 2254 C C . GLU A 1 285 ? 29.239 -31.971 5.154 1.00 73.56 285 GLU A C 1
ATOM 2256 O O . GLU A 1 285 ? 28.197 -31.410 5.488 1.00 73.56 285 GLU A O 1
ATOM 2261 N N . GLN A 1 286 ? 30.360 -31.845 5.871 1.00 83.38 286 GLN A N 1
ATOM 2262 C CA . GLN A 1 286 ? 30.431 -31.000 7.063 1.00 83.38 286 GLN A CA 1
ATOM 2263 C C . GLN A 1 286 ? 30.245 -29.512 6.725 1.00 83.38 286 GLN A C 1
ATOM 2265 O O . GLN A 1 286 ? 29.443 -28.844 7.370 1.00 83.38 286 GLN A O 1
ATOM 2270 N N . ALA A 1 287 ? 30.913 -29.007 5.687 1.00 65.81 287 ALA A N 1
ATOM 2271 C CA . ALA A 1 287 ? 30.777 -27.619 5.251 1.00 65.81 287 ALA A CA 1
ATOM 2272 C C . ALA A 1 287 ? 29.357 -27.310 4.754 1.00 65.81 287 ALA A C 1
ATOM 2274 O O . ALA A 1 287 ? 28.801 -26.271 5.095 1.00 65.81 287 ALA A O 1
ATOM 2275 N N . LYS A 1 288 ? 28.733 -28.230 4.003 1.00 68.38 288 LYS A N 1
ATOM 2276 C CA . LYS A 1 288 ? 27.320 -28.117 3.609 1.00 68.38 288 LYS A CA 1
ATOM 2277 C C . LYS A 1 288 ? 26.408 -28.048 4.824 1.00 68.38 288 LYS A C 1
ATOM 2279 O O . LYS A 1 288 ? 25.511 -27.214 4.846 1.00 68.38 288 LYS A O 1
ATOM 2284 N N . LYS A 1 289 ? 26.632 -28.911 5.817 1.00 88.12 289 LYS A N 1
ATOM 2285 C CA . LYS A 1 289 ? 25.848 -28.914 7.050 1.00 88.12 289 LYS A CA 1
ATOM 2286 C C . LYS A 1 289 ? 25.982 -27.582 7.788 1.00 88.12 289 LYS A C 1
ATOM 2288 O O . LYS A 1 289 ? 24.965 -26.990 8.109 1.00 88.12 289 LYS A O 1
ATOM 2293 N N . GLU A 1 290 ? 27.201 -27.076 7.969 1.00 83.00 290 GLU A N 1
ATOM 2294 C CA . GLU A 1 290 ? 27.441 -25.778 8.615 1.00 83.00 290 GLU A CA 1
ATOM 2295 C C . GLU A 1 290 ? 26.800 -24.616 7.835 1.00 83.00 290 GLU A C 1
ATOM 2297 O O . GLU A 1 290 ? 26.225 -23.718 8.443 1.00 83.00 290 GLU A O 1
ATOM 2302 N N . MET A 1 291 ? 26.818 -24.649 6.497 1.00 65.06 291 MET A N 1
ATOM 2303 C CA . MET A 1 291 ? 26.140 -23.646 5.665 1.00 65.06 291 MET A CA 1
ATOM 2304 C C . MET A 1 291 ? 24.616 -23.718 5.784 1.00 65.06 291 MET A C 1
ATOM 2306 O O . MET A 1 291 ? 23.960 -22.684 5.861 1.00 65.06 291 MET A O 1
ATOM 2310 N N . ILE A 1 292 ? 24.044 -24.925 5.787 1.00 77.00 292 ILE A N 1
ATOM 2311 C CA . ILE A 1 292 ? 22.600 -25.129 5.952 1.00 77.00 292 ILE A CA 1
ATOM 2312 C C . ILE A 1 292 ? 22.169 -24.691 7.349 1.00 77.00 292 ILE A C 1
ATOM 2314 O O . ILE A 1 292 ? 21.170 -23.988 7.466 1.00 77.00 292 ILE A O 1
ATOM 2318 N N . ASP A 1 293 ? 22.926 -25.060 8.381 1.00 83.25 293 ASP A N 1
ATOM 2319 C CA . ASP A 1 293 ? 22.665 -24.663 9.763 1.00 83.25 293 ASP A CA 1
ATOM 2320 C C . ASP A 1 293 ? 22.756 -23.132 9.895 1.00 83.25 293 ASP A C 1
ATOM 2322 O O . ASP A 1 293 ? 21.838 -22.521 10.434 1.00 83.25 293 ASP A O 1
ATOM 2326 N N . PHE A 1 294 ? 23.759 -22.488 9.286 1.00 83.31 294 PHE A N 1
ATOM 2327 C CA . PHE A 1 294 ? 23.875 -21.025 9.234 1.00 83.31 294 PHE A CA 1
ATOM 2328 C C . PHE A 1 294 ? 22.694 -20.358 8.514 1.00 83.31 294 PHE A C 1
ATOM 2330 O O . PHE A 1 294 ? 22.096 -19.432 9.053 1.00 83.31 294 PHE A O 1
ATOM 2337 N N . ILE A 1 295 ? 22.311 -20.834 7.323 1.00 66.75 295 ILE A N 1
ATOM 2338 C CA . ILE A 1 295 ? 21.153 -20.305 6.578 1.00 66.75 295 ILE A CA 1
ATOM 2339 C C . ILE A 1 295 ? 19.864 -20.531 7.371 1.00 66.75 295 ILE A C 1
ATOM 2341 O O . ILE A 1 295 ? 18.967 -19.689 7.354 1.00 66.75 295 ILE A O 1
ATOM 2345 N N . HIS A 1 296 ? 19.746 -21.659 8.071 1.00 70.81 296 HIS A N 1
ATOM 2346 C CA . HIS A 1 296 ? 18.582 -21.961 8.888 1.00 70.81 296 HIS A CA 1
ATOM 2347 C C . HIS A 1 296 ? 18.510 -21.062 10.125 1.00 70.81 296 HIS A C 1
ATOM 2349 O O . HIS A 1 296 ? 17.435 -20.546 10.430 1.00 70.81 296 HIS A O 1
ATOM 2355 N N . GLU A 1 297 ? 19.634 -20.824 10.798 1.00 74.19 297 GLU A N 1
ATOM 2356 C CA . GLU A 1 297 ? 19.750 -19.876 11.906 1.00 74.19 297 GLU A CA 1
ATOM 2357 C C . GLU A 1 297 ? 19.489 -18.441 11.445 1.00 74.19 297 GLU A C 1
ATOM 2359 O O . GLU A 1 297 ? 18.747 -17.720 12.107 1.00 74.19 297 GLU A O 1
ATOM 2364 N N . GLU A 1 298 ? 20.009 -18.034 10.287 1.00 63.94 298 GLU A N 1
ATOM 2365 C CA . GLU A 1 298 ? 19.750 -16.726 9.684 1.00 63.94 298 GLU A CA 1
ATOM 2366 C C . GLU A 1 298 ? 18.283 -16.585 9.265 1.00 63.94 298 GLU A C 1
ATOM 2368 O O . GLU A 1 298 ? 17.672 -15.545 9.503 1.00 63.94 298 GLU A O 1
ATOM 2373 N N . TYR A 1 299 ? 17.667 -17.642 8.734 1.00 67.94 299 TYR A N 1
ATOM 2374 C CA . TYR A 1 299 ? 16.233 -17.695 8.462 1.00 67.94 299 TYR A CA 1
ATOM 2375 C C . TYR A 1 299 ? 15.410 -17.586 9.747 1.00 67.94 299 TYR A C 1
ATOM 2377 O O . TYR A 1 299 ? 14.458 -16.811 9.778 1.00 67.94 299 TYR A O 1
ATOM 2385 N N . ILE A 1 300 ? 15.753 -18.324 10.808 1.00 62.88 300 ILE A N 1
ATOM 2386 C CA . ILE A 1 300 ? 15.075 -18.238 12.110 1.00 62.88 300 ILE A CA 1
ATOM 2387 C C . ILE A 1 300 ? 15.237 -16.828 12.677 1.00 62.88 300 ILE A C 1
ATOM 2389 O O . ILE A 1 300 ? 14.247 -16.210 13.048 1.00 62.88 300 ILE A O 1
ATOM 2393 N N . HIS A 1 301 ? 16.448 -16.277 12.661 1.00 57.66 301 HIS A N 1
ATOM 2394 C CA . HIS A 1 301 ? 16.748 -14.927 13.134 1.00 57.66 301 HIS A CA 1
ATOM 2395 C C . HIS A 1 301 ? 16.015 -13.852 12.332 1.00 57.66 301 HIS A C 1
ATOM 2397 O O . HIS A 1 301 ? 15.456 -12.927 12.913 1.00 57.66 301 HIS A O 1
ATOM 2403 N N . ASN A 1 302 ? 15.957 -13.975 11.006 1.00 54.31 302 ASN A N 1
ATOM 2404 C CA . ASN A 1 302 ? 15.229 -13.049 10.142 1.00 54.31 302 ASN A CA 1
ATOM 2405 C C . ASN A 1 302 ? 13.716 -13.206 10.316 1.00 54.31 302 ASN A C 1
ATOM 2407 O O . ASN A 1 302 ? 13.018 -12.207 10.437 1.00 54.31 302 ASN A O 1
ATOM 2411 N N . ARG A 1 303 ? 13.201 -14.430 10.442 1.00 51.47 303 ARG A N 1
ATOM 2412 C CA . ARG A 1 303 ? 11.798 -14.712 10.783 1.00 51.47 303 ARG A CA 1
ATOM 2413 C C . ARG A 1 303 ? 11.422 -14.159 12.161 1.00 51.47 303 ARG A C 1
ATOM 2415 O O . ARG A 1 303 ? 10.293 -13.715 12.350 1.00 51.47 303 ARG A O 1
ATOM 2422 N N . ASP A 1 304 ? 12.344 -14.179 13.114 1.00 48.44 304 ASP A N 1
ATOM 2423 C CA . ASP A 1 304 ? 12.136 -13.671 14.470 1.00 48.44 304 ASP A CA 1
ATOM 2424 C C . ASP A 1 304 ? 12.342 -12.136 14.543 1.00 48.44 304 ASP A C 1
ATOM 2426 O O . ASP A 1 304 ? 11.756 -11.478 15.407 1.00 48.44 304 ASP A O 1
ATOM 2430 N N . LYS A 1 305 ? 13.108 -11.547 13.607 1.00 48.88 305 LYS A N 1
ATOM 2431 C CA . LYS A 1 305 ? 13.229 -10.092 13.363 1.00 48.88 305 LYS A CA 1
ATOM 2432 C C . LYS A 1 305 ? 12.046 -9.497 12.605 1.00 48.88 305 LYS A C 1
ATOM 2434 O O . LYS A 1 305 ? 11.739 -8.327 12.806 1.00 48.88 305 LYS A O 1
ATOM 2439 N N . VAL A 1 306 ? 11.419 -10.266 11.718 1.00 49.16 306 VAL A N 1
ATOM 2440 C CA . VAL A 1 306 ? 10.191 -9.898 11.007 1.00 49.16 306 VAL A CA 1
ATOM 2441 C C . VAL A 1 306 ? 9.122 -9.703 12.087 1.00 49.16 306 VAL A C 1
ATOM 2443 O O . VAL A 1 306 ? 8.626 -10.662 12.674 1.00 49.16 306 VAL A O 1
ATOM 2446 N N . GLU A 1 307 ? 8.843 -8.432 12.404 1.00 44.72 307 GLU A N 1
ATOM 2447 C CA . GLU A 1 307 ? 8.137 -7.950 13.609 1.00 44.72 307 GLU A CA 1
ATOM 2448 C C . GLU A 1 307 ? 6.821 -8.696 13.901 1.00 44.72 307 GLU A C 1
ATOM 2450 O O . GLU A 1 307 ? 6.444 -8.857 15.061 1.00 44.72 307 GLU A O 1
ATOM 2455 N N . PHE A 1 308 ? 6.222 -9.281 12.860 1.00 45.28 308 PHE A N 1
ATOM 2456 C CA . PHE A 1 308 ? 5.037 -10.141 12.799 1.00 45.28 308 PHE A CA 1
ATOM 2457 C C . PHE A 1 308 ? 4.918 -11.274 13.834 1.00 45.28 308 PHE A C 1
ATOM 2459 O O . PHE A 1 308 ? 3.808 -11.774 14.023 1.00 45.28 308 PHE A O 1
ATOM 2466 N N . ASN A 1 309 ? 5.992 -11.688 14.514 1.00 48.25 309 ASN A N 1
ATOM 2467 C CA . ASN A 1 309 ? 5.933 -12.776 15.501 1.00 48.25 309 ASN A CA 1
ATOM 2468 C C . ASN A 1 309 ? 5.742 -12.333 16.957 1.00 48.25 309 ASN A C 1
ATOM 2470 O O . ASN A 1 309 ? 5.379 -13.163 17.798 1.00 48.25 309 ASN A O 1
ATOM 2474 N N . ARG A 1 310 ? 5.909 -11.048 17.291 1.00 58.09 310 ARG A N 1
ATOM 2475 C CA . ARG A 1 310 ? 5.587 -10.566 18.643 1.00 58.09 310 ARG A CA 1
ATOM 2476 C C . ARG A 1 310 ? 4.092 -10.293 18.735 1.00 58.09 310 ARG A C 1
ATOM 2478 O O . ARG A 1 310 ? 3.639 -9.177 18.498 1.00 58.09 310 ARG A O 1
ATOM 2485 N N . ARG A 1 311 ? 3.318 -11.327 19.081 1.00 69.94 311 ARG A N 1
ATOM 2486 C CA . ARG A 1 311 ? 1.882 -11.184 19.360 1.00 69.94 311 ARG A CA 1
ATOM 2487 C C . ARG A 1 311 ? 1.695 -10.082 20.400 1.00 69.94 311 ARG A C 1
ATOM 2489 O O . ARG A 1 311 ? 2.227 -10.179 21.501 1.00 69.94 311 ARG A O 1
ATOM 2496 N N . GLN A 1 312 ? 0.968 -9.027 20.042 1.00 85.69 312 GLN A N 1
ATOM 2497 C CA . GLN A 1 312 ? 0.569 -8.011 21.006 1.00 85.69 312 GLN A CA 1
ATOM 2498 C C . GLN A 1 312 ? -0.274 -8.683 22.092 1.00 85.69 312 GLN A C 1
ATOM 2500 O O . GLN A 1 312 ? -1.376 -9.160 21.821 1.00 85.69 312 GLN A O 1
ATOM 2505 N N . GLU A 1 313 ? 0.259 -8.735 23.309 1.00 86.44 313 GLU A N 1
ATOM 2506 C CA . GLU A 1 313 ? -0.464 -9.250 24.463 1.00 86.44 313 GLU A CA 1
ATOM 2507 C C . GLU A 1 313 ? -1.498 -8.214 24.902 1.00 86.44 313 GLU A C 1
ATOM 2509 O O . GLU A 1 313 ? -1.171 -7.071 25.228 1.00 86.44 313 GLU A O 1
ATOM 2514 N N . LEU A 1 314 ? -2.763 -8.619 24.859 1.00 90.62 314 LEU A N 1
ATOM 2515 C CA . LEU A 1 314 ? -3.897 -7.850 25.347 1.00 90.62 314 LEU A CA 1
ATOM 2516 C C . LEU A 1 314 ? -4.530 -8.617 26.513 1.00 90.62 314 LEU A C 1
ATOM 2518 O O . LEU A 1 314 ? -4.464 -9.852 26.534 1.00 90.62 314 LEU A O 1
ATOM 2522 N N . PRO A 1 315 ? -5.148 -7.924 27.484 1.00 91.69 315 PRO A N 1
ATOM 2523 C CA . PRO A 1 315 ? -5.921 -8.595 28.516 1.00 91.69 315 PRO A CA 1
ATOM 2524 C C . PRO A 1 315 ? -7.050 -9.409 27.886 1.00 91.69 315 PRO A C 1
ATOM 2526 O O . PRO A 1 315 ? -7.475 -9.164 26.757 1.00 91.69 315 PRO A O 1
ATOM 2529 N N . ARG A 1 316 ? -7.548 -10.401 28.624 1.00 89.75 316 ARG A N 1
ATOM 2530 C CA . ARG A 1 316 ? -8.654 -11.222 28.137 1.00 89.75 316 ARG A CA 1
ATOM 2531 C C . ARG A 1 316 ? -9.877 -10.326 27.870 1.00 89.75 316 ARG A C 1
ATOM 2533 O O . ARG A 1 316 ? -10.222 -9.537 28.749 1.00 89.75 316 ARG A O 1
ATOM 2540 N N . PRO A 1 317 ? -10.544 -10.461 26.711 1.00 92.06 317 PRO A N 1
ATOM 2541 C CA . PRO A 1 317 ? -11.751 -9.700 26.416 1.00 92.06 317 PRO A CA 1
ATOM 2542 C C . PRO A 1 317 ? -12.837 -9.913 27.473 1.00 92.06 317 PRO A C 1
ATOM 2544 O O . PRO A 1 317 ? -13.054 -11.048 27.907 1.00 92.06 317 PRO A O 1
ATOM 2547 N N . SER A 1 318 ? -13.541 -8.844 27.849 1.00 90.00 318 SER A N 1
ATOM 2548 C CA . SER A 1 318 ? -14.675 -8.925 28.781 1.00 90.00 318 SER A CA 1
ATOM 2549 C C . SER A 1 318 ? -15.903 -9.549 28.128 1.00 90.00 318 SER A C 1
ATOM 2551 O O . SER A 1 318 ? -16.647 -10.282 28.776 1.00 90.00 318 SER A O 1
ATOM 2553 N N . ASN A 1 319 ? -16.100 -9.271 26.838 1.00 91.81 319 ASN A N 1
ATOM 2554 C CA . ASN A 1 319 ? -17.287 -9.654 26.086 1.00 91.81 319 ASN A CA 1
ATOM 2555 C C . ASN A 1 319 ? -16.951 -10.519 24.870 1.00 91.81 319 ASN A C 1
ATOM 2557 O O . ASN A 1 319 ? -15.839 -10.507 24.343 1.00 91.81 319 ASN A O 1
ATOM 2561 N N . ARG A 1 320 ? -17.962 -11.251 24.392 1.00 91.12 320 ARG A N 1
ATOM 2562 C CA . ARG A 1 320 ? -17.934 -11.953 23.102 1.00 91.12 320 ARG A CA 1
ATOM 2563 C C . ARG A 1 320 ? -18.319 -10.989 21.980 1.00 91.12 320 ARG A C 1
ATOM 2565 O O . ARG A 1 320 ? -19.304 -10.264 22.131 1.00 91.12 320 ARG A O 1
ATOM 2572 N N . ALA A 1 321 ? -17.618 -11.029 20.847 1.00 90.81 321 ALA A N 1
ATOM 2573 C CA . ALA A 1 321 ? -17.998 -10.247 19.674 1.00 90.81 321 ALA A CA 1
ATOM 2574 C C . ALA A 1 321 ? -19.362 -10.708 19.137 1.00 90.81 321 ALA A C 1
ATOM 2576 O O . ALA A 1 321 ? -19.583 -11.891 18.863 1.00 90.81 321 ALA A O 1
ATOM 2577 N N . ARG A 1 322 ? -20.291 -9.761 18.974 1.00 89.94 322 ARG A N 1
ATOM 2578 C CA . ARG A 1 322 ? -21.625 -10.000 18.411 1.00 89.94 322 ARG A CA 1
ATOM 2579 C C . ARG A 1 322 ? -21.773 -9.237 17.107 1.00 89.94 322 ARG A C 1
ATOM 2581 O O . ARG A 1 322 ? -21.810 -8.014 17.124 1.00 89.94 322 ARG A O 1
ATOM 2588 N N . VAL A 1 323 ? -21.888 -9.975 16.004 1.00 90.56 323 VAL A N 1
ATOM 2589 C CA . VAL A 1 323 ? -22.122 -9.431 14.658 1.00 90.56 323 VAL A CA 1
ATOM 2590 C C . VAL A 1 323 ? -23.274 -8.426 14.671 1.00 90.56 323 VAL A C 1
ATOM 2592 O O . VAL A 1 323 ? -24.352 -8.723 15.197 1.00 90.56 323 VAL A O 1
ATOM 2595 N N . ARG A 1 324 ? -23.048 -7.250 14.079 1.00 89.00 324 ARG A N 1
ATOM 2596 C CA . ARG A 1 324 ? -24.037 -6.169 14.005 1.00 89.00 324 ARG A CA 1
ATOM 2597 C C . ARG A 1 324 ? -24.511 -6.031 12.556 1.00 89.00 324 ARG A C 1
ATOM 2599 O O . ARG A 1 324 ? -23.826 -5.399 11.748 1.00 89.00 324 ARG A O 1
ATOM 2606 N N . PRO A 1 325 ? -25.671 -6.603 12.190 1.00 89.25 325 PRO A N 1
ATOM 2607 C CA . PRO A 1 325 ? -26.158 -6.505 10.822 1.00 89.25 325 PRO A CA 1
ATOM 2608 C C . PRO A 1 325 ? -26.403 -5.038 10.455 1.00 89.25 325 PRO A C 1
ATOM 2610 O O . PRO A 1 325 ? -26.922 -4.266 11.258 1.00 89.25 325 PRO A O 1
ATOM 2613 N N . ASN A 1 326 ? -26.044 -4.662 9.226 1.00 92.81 326 ASN A N 1
ATOM 2614 C CA . ASN A 1 326 ? -26.203 -3.305 8.690 1.00 92.81 326 ASN A CA 1
ATOM 2615 C C . ASN A 1 326 ? -25.452 -2.197 9.453 1.00 92.81 326 ASN A C 1
ATOM 2617 O O . ASN A 1 326 ? -25.747 -1.026 9.229 1.00 92.81 326 ASN A O 1
ATOM 2621 N N . LEU A 1 327 ? -24.453 -2.524 10.284 1.00 93.25 327 LEU A N 1
ATOM 2622 C CA . LEU A 1 327 ? -23.664 -1.536 11.031 1.00 93.25 327 LEU A CA 1
ATOM 2623 C C . LEU A 1 327 ? -23.166 -0.386 10.144 1.00 93.25 327 LEU A C 1
ATOM 2625 O O . LEU A 1 327 ? -23.372 0.779 10.464 1.00 93.25 327 LEU A O 1
ATOM 2629 N N . PHE A 1 328 ? -22.564 -0.715 9.001 1.00 93.62 328 PHE A N 1
ATOM 2630 C CA . PHE A 1 328 ? -22.036 0.283 8.075 1.00 93.62 328 PHE A CA 1
ATOM 2631 C C . PHE A 1 328 ? -23.127 1.213 7.518 1.00 93.62 328 PHE A C 1
ATOM 2633 O O . PHE A 1 328 ? -22.955 2.428 7.483 1.00 93.62 328 PHE A O 1
ATOM 2640 N N . LYS A 1 329 ? -24.291 0.657 7.151 1.00 95.44 329 LYS A N 1
ATOM 2641 C CA . LYS A 1 329 ? -25.444 1.438 6.673 1.00 95.44 329 LYS A CA 1
ATOM 2642 C C . LYS A 1 329 ? -26.004 2.347 7.767 1.00 95.44 329 LYS A C 1
ATOM 2644 O O . LYS A 1 329 ? -26.385 3.477 7.471 1.00 95.44 329 LYS A O 1
ATOM 2649 N N . ASN A 1 330 ? -26.025 1.873 9.012 1.00 96.06 330 ASN A N 1
ATOM 2650 C CA . ASN A 1 330 ? -26.477 2.661 10.156 1.00 96.06 330 ASN A CA 1
ATOM 2651 C C . ASN A 1 330 ? -25.534 3.848 10.399 1.00 96.06 330 ASN A C 1
ATOM 2653 O O . ASN A 1 330 ? -26.006 4.976 10.471 1.00 96.06 330 ASN A O 1
ATOM 2657 N N . ILE A 1 331 ? -24.212 3.624 10.386 1.00 94.06 331 ILE A N 1
ATOM 2658 C CA . ILE A 1 331 ? -23.213 4.702 10.513 1.00 94.06 331 ILE A CA 1
ATOM 2659 C C . ILE A 1 331 ? -23.390 5.748 9.404 1.00 94.06 331 ILE A C 1
ATOM 2661 O O . ILE A 1 331 ? -23.383 6.946 9.673 1.00 94.06 331 ILE A O 1
ATOM 2665 N N . ILE A 1 332 ? -23.583 5.318 8.153 1.00 94.62 332 ILE A N 1
ATOM 2666 C CA . ILE A 1 332 ? -23.823 6.247 7.037 1.00 94.62 332 ILE A CA 1
ATOM 2667 C C . ILE A 1 332 ? -25.112 7.046 7.249 1.00 94.62 332 ILE A C 1
ATOM 2669 O O . ILE A 1 332 ? -25.127 8.248 6.994 1.00 94.62 332 ILE A O 1
ATOM 2673 N N . SER A 1 333 ? -26.180 6.397 7.711 1.00 95.69 333 SER A N 1
ATOM 2674 C CA . SER A 1 333 ? -27.466 7.059 7.964 1.00 95.69 333 SER A CA 1
ATOM 2675 C C . SER A 1 333 ? -27.318 8.145 9.031 1.00 95.69 333 SER A C 1
ATOM 2677 O O . SER A 1 333 ? -27.721 9.283 8.806 1.00 95.69 333 SER A O 1
ATOM 2679 N N . GLU A 1 334 ? -26.626 7.843 10.129 1.00 94.25 334 GLU A N 1
ATOM 2680 C CA . GLU A 1 334 ? -26.323 8.821 11.178 1.00 94.25 334 GLU A CA 1
ATOM 2681 C C . GLU A 1 334 ? -25.432 9.965 10.669 1.00 94.25 334 GLU A C 1
ATOM 2683 O O . GLU A 1 334 ? -25.673 11.135 10.966 1.00 94.25 334 GLU A O 1
ATOM 2688 N N . LEU A 1 335 ? -24.427 9.673 9.839 1.00 92.44 335 LEU A N 1
ATOM 2689 C CA . LEU A 1 335 ? -23.598 10.706 9.212 1.00 92.44 335 LEU A CA 1
ATOM 2690 C C . LEU A 1 335 ? -24.408 11.633 8.294 1.00 92.44 335 LEU A C 1
ATOM 2692 O O . LEU A 1 335 ? -24.131 12.834 8.240 1.00 92.44 335 LEU A O 1
ATOM 2696 N N . LEU A 1 336 ? -25.415 11.111 7.591 1.00 92.38 336 LEU A N 1
ATOM 2697 C CA . LEU A 1 336 ? -26.328 11.918 6.777 1.00 92.38 336 LEU A CA 1
ATOM 2698 C C . LEU A 1 336 ? -27.225 12.815 7.642 1.00 92.38 336 LEU A C 1
ATOM 2700 O O . LEU A 1 336 ? -27.443 13.973 7.285 1.00 92.38 336 LEU A O 1
ATOM 2704 N N . GLU A 1 337 ? -27.681 12.341 8.800 1.00 92.12 337 GLU A N 1
ATOM 2705 C CA . GLU A 1 337 ? -28.410 13.171 9.771 1.00 92.12 337 GLU A CA 1
ATOM 2706 C C . GLU A 1 337 ? -27.519 14.285 10.347 1.00 92.12 337 GLU A C 1
ATOM 2708 O O . GLU A 1 337 ? -27.919 15.453 10.424 1.00 92.12 337 GLU A O 1
ATOM 2713 N N . ILE A 1 338 ? -26.262 13.972 10.684 1.00 90.06 338 ILE A N 1
ATOM 2714 C CA . ILE A 1 338 ? -25.275 14.970 11.134 1.00 90.06 338 ILE A CA 1
ATOM 2715 C C . ILE A 1 338 ? -24.998 15.992 10.022 1.00 90.06 338 ILE A C 1
ATOM 2717 O O . ILE A 1 338 ? -24.852 17.189 10.299 1.00 90.06 338 ILE A O 1
ATOM 2721 N N . LYS A 1 339 ? -24.962 15.554 8.759 1.00 87.25 339 LYS A N 1
ATOM 2722 C CA . LYS A 1 339 ? -24.795 16.443 7.604 1.00 87.25 339 LYS A CA 1
ATOM 2723 C C . LYS A 1 339 ? -25.928 17.460 7.497 1.00 87.25 339 LYS A C 1
ATOM 2725 O O . LYS A 1 339 ? -25.660 18.634 7.247 1.00 87.25 339 LYS A O 1
ATOM 2730 N N . GLN A 1 340 ? -27.169 17.022 7.705 1.00 87.44 340 GLN A N 1
ATOM 2731 C CA . GLN A 1 340 ? -28.351 17.888 7.659 1.00 87.44 340 GLN A CA 1
ATOM 2732 C C . GLN A 1 340 ? -28.384 18.892 8.817 1.00 87.44 340 GLN A C 1
ATOM 2734 O O . GLN A 1 340 ? -28.820 20.025 8.636 1.00 87.44 340 GLN A O 1
ATOM 2739 N N . THR A 1 341 ? -27.917 18.490 10.001 1.00 86.75 341 THR A N 1
ATOM 2740 C CA . THR A 1 341 ? -28.105 19.267 11.236 1.00 86.75 341 THR A CA 1
ATOM 2741 C C . THR A 1 341 ? -26.914 20.141 11.627 1.00 86.75 341 THR A C 1
ATOM 2743 O O . THR A 1 341 ? -27.115 21.213 12.197 1.00 86.75 341 THR A O 1
ATOM 2746 N N . LYS A 1 342 ? -25.672 19.703 11.374 1.00 83.56 342 LYS A N 1
ATOM 2747 C CA . LYS A 1 342 ? -24.462 20.309 11.969 1.00 83.56 342 LYS A CA 1
ATOM 2748 C C . LYS A 1 342 ? -23.367 20.662 10.968 1.00 83.56 342 LYS A C 1
ATOM 2750 O O . LYS A 1 342 ? -22.708 21.685 11.143 1.00 83.56 342 LYS A O 1
ATOM 2755 N N . ASN A 1 343 ? -23.103 19.815 9.970 1.00 80.00 343 ASN A N 1
ATOM 2756 C CA . ASN A 1 343 ? -21.929 19.981 9.107 1.00 80.00 343 ASN A CA 1
ATOM 2757 C C . ASN A 1 343 ? -22.177 19.530 7.662 1.00 80.00 343 ASN A C 1
ATOM 2759 O O . ASN A 1 343 ? -22.033 18.355 7.329 1.00 80.00 343 ASN A O 1
ATOM 2763 N N . SER A 1 344 ? -22.422 20.491 6.771 1.00 80.25 344 SER A N 1
ATOM 2764 C CA . SER A 1 344 ? -22.682 20.241 5.347 1.00 80.25 344 SER A CA 1
ATOM 2765 C C . SER A 1 344 ? -21.510 19.620 4.574 1.00 80.25 344 SER A C 1
ATOM 2767 O O . SER A 1 344 ? -21.706 19.161 3.449 1.00 80.25 344 SER A O 1
ATOM 2769 N N . ARG A 1 345 ? -20.294 19.597 5.143 1.00 82.19 345 ARG A N 1
ATOM 2770 C CA . ARG A 1 345 ? -19.093 19.053 4.482 1.00 82.19 345 ARG A CA 1
ATOM 2771 C C . ARG A 1 345 ? -18.948 17.535 4.595 1.00 82.19 345 ARG A C 1
ATOM 2773 O O . ARG A 1 345 ? -18.125 16.983 3.868 1.00 82.19 345 ARG A O 1
ATOM 2780 N N . ILE A 1 346 ? -19.699 16.897 5.492 1.00 86.75 346 ILE A N 1
ATOM 2781 C CA . ILE A 1 346 ? -19.693 15.442 5.683 1.00 86.75 346 ILE A CA 1
ATOM 2782 C C . ILE A 1 346 ? -20.304 14.760 4.456 1.00 86.75 346 ILE A C 1
ATOM 2784 O O . ILE A 1 346 ? -21.279 15.247 3.876 1.00 86.75 346 ILE A O 1
ATOM 2788 N N . LEU A 1 347 ? -19.732 13.630 4.051 1.00 89.44 347 LEU A N 1
ATOM 2789 C CA . LEU A 1 347 ? -20.144 12.811 2.916 1.00 89.44 347 LEU A CA 1
ATOM 2790 C C . LEU A 1 347 ? -20.328 13.644 1.642 1.00 89.44 347 LEU A C 1
ATOM 2792 O O . LEU A 1 347 ? -21.298 13.475 0.902 1.00 89.44 347 LEU A O 1
ATOM 2796 N N . THR A 1 348 ? -19.454 14.624 1.423 1.00 88.31 348 THR A N 1
ATOM 2797 C CA . THR A 1 348 ? -19.430 15.394 0.179 1.00 88.31 348 THR A CA 1
ATOM 2798 C C . THR A 1 348 ? -18.560 14.645 -0.821 1.00 88.31 348 THR A C 1
ATOM 2800 O O . THR A 1 348 ? -17.368 14.487 -0.545 1.00 88.31 348 THR A O 1
ATOM 2803 N N . PRO A 1 349 ? -19.118 14.188 -1.959 1.00 90.38 349 PRO A N 1
ATOM 2804 C CA . PRO A 1 349 ? -18.362 13.448 -2.958 1.00 90.38 349 PRO A CA 1
ATOM 2805 C C . PRO A 1 349 ? -17.118 14.218 -3.397 1.00 90.38 349 PRO A C 1
ATOM 2807 O O . PRO A 1 349 ? -17.172 15.419 -3.671 1.00 90.38 349 PRO A O 1
ATOM 2810 N N . ARG A 1 350 ? -15.987 13.518 -3.437 1.00 90.44 350 ARG A N 1
ATOM 2811 C CA . ARG A 1 350 ? -14.706 14.016 -3.948 1.00 90.44 350 ARG A CA 1
ATOM 2812 C C . ARG A 1 350 ? -14.042 12.910 -4.761 1.00 90.44 350 ARG A C 1
ATOM 2814 O O . ARG A 1 350 ? -14.313 11.743 -4.467 1.00 90.44 350 ARG A O 1
ATOM 2821 N N . PRO A 1 351 ? -13.166 13.253 -5.719 1.00 92.44 351 PRO A N 1
ATOM 2822 C CA . PRO A 1 351 ? -12.361 12.258 -6.413 1.00 92.44 351 PRO A CA 1
ATOM 2823 C C . PRO A 1 351 ? -11.619 11.377 -5.405 1.00 92.44 351 PRO A C 1
ATOM 2825 O O . PRO A 1 351 ? -10.934 11.878 -4.510 1.00 92.44 351 PRO A O 1
ATOM 2828 N N . THR A 1 352 ? -11.810 10.072 -5.525 1.00 94.38 352 THR A N 1
ATOM 2829 C CA . THR A 1 352 ? -11.076 9.050 -4.777 1.00 94.38 352 THR A CA 1
ATOM 2830 C C . THR A 1 352 ? -9.742 8.771 -5.458 1.00 94.38 352 THR A C 1
ATOM 2832 O O . THR A 1 352 ? -9.526 9.177 -6.604 1.00 94.38 352 THR A O 1
ATOM 2835 N N . ARG A 1 353 ? -8.855 8.008 -4.813 1.00 92.81 353 ARG A N 1
ATOM 2836 C CA . ARG A 1 353 ? -7.633 7.546 -5.489 1.00 92.81 353 ARG A CA 1
ATOM 2837 C C . ARG A 1 353 ? -7.910 6.672 -6.701 1.00 92.81 353 ARG A C 1
ATOM 2839 O O . ARG A 1 353 ? -7.095 6.636 -7.612 1.00 92.81 353 ARG A O 1
ATOM 2846 N N . ASN A 1 354 ? -9.049 5.988 -6.746 1.00 92.56 354 ASN A N 1
ATOM 2847 C CA . ASN A 1 354 ? -9.442 5.261 -7.947 1.00 92.56 354 ASN A CA 1
ATOM 2848 C C . ASN A 1 354 ? -9.657 6.223 -9.132 1.00 92.56 354 ASN A C 1
ATOM 2850 O O . ASN A 1 354 ? -9.239 5.927 -10.245 1.00 92.56 354 ASN A O 1
ATOM 2854 N N . ASP A 1 355 ? -10.221 7.405 -8.875 1.00 93.62 355 ASP A N 1
ATOM 2855 C CA . ASP A 1 355 ? -10.477 8.425 -9.898 1.00 93.62 355 ASP A CA 1
ATOM 2856 C C . ASP A 1 355 ? -9.202 9.202 -10.270 1.00 93.62 355 ASP A C 1
ATOM 2858 O O . ASP A 1 355 ? -8.967 9.525 -11.441 1.00 93.62 355 ASP A O 1
ATOM 2862 N N . THR A 1 356 ? -8.359 9.523 -9.282 1.00 94.50 356 THR A N 1
ATOM 2863 C CA . THR A 1 356 ? -7.152 10.335 -9.497 1.00 94.50 356 THR A CA 1
ATOM 2864 C C . THR A 1 356 ? -5.967 9.531 -10.008 1.00 94.50 356 THR A C 1
ATOM 2866 O O . THR A 1 356 ? -5.254 10.040 -10.864 1.00 94.50 356 THR A O 1
ATOM 2869 N N . GLU A 1 357 ? -5.771 8.297 -9.543 1.00 95.94 357 GLU A N 1
ATOM 2870 C CA . GLU A 1 357 ? -4.640 7.441 -9.926 1.00 95.94 357 GLU A CA 1
ATOM 2871 C C . GLU A 1 357 ? -4.995 6.460 -11.049 1.00 95.94 357 GLU A C 1
ATOM 2873 O O . GLU A 1 357 ? -4.095 5.991 -11.739 1.00 95.94 357 GLU A O 1
ATOM 2878 N N . GLY A 1 358 ? -6.277 6.124 -11.239 1.00 94.75 358 GLY A N 1
ATOM 2879 C CA . GLY A 1 358 ? -6.674 4.993 -12.085 1.00 94.75 358 GLY A CA 1
ATOM 2880 C C . GLY A 1 358 ? -6.140 3.658 -11.550 1.00 94.75 358 GLY A C 1
ATOM 2881 O O . GLY A 1 358 ? -5.481 3.630 -10.508 1.00 94.75 358 GLY A O 1
ATOM 2882 N N . GLY A 1 359 ? -6.418 2.556 -12.249 1.00 90.44 359 GLY A N 1
ATOM 2883 C CA . GLY A 1 359 ? -6.015 1.210 -11.828 1.00 90.44 359 GLY A CA 1
ATOM 2884 C C . GLY A 1 359 ? -6.684 0.753 -10.522 1.00 90.44 359 GLY A C 1
ATOM 2885 O O . GLY A 1 359 ? -6.665 1.431 -9.487 1.00 90.44 359 GLY A O 1
ATOM 2886 N N . HIS A 1 360 ? -7.288 -0.426 -10.537 1.00 91.88 360 HIS A N 1
ATOM 2887 C CA . HIS A 1 360 ? -7.883 -1.014 -9.350 1.00 91.88 360 HIS A CA 1
ATOM 2888 C C . HIS A 1 360 ? -6.807 -1.346 -8.306 1.00 91.88 360 HIS A C 1
ATOM 2890 O O . HIS A 1 360 ? -5.694 -1.740 -8.639 1.00 91.88 360 HIS A O 1
ATOM 2896 N N . HIS A 1 361 ? -7.138 -1.193 -7.024 1.00 91.75 361 HIS A N 1
ATOM 2897 C CA . HIS A 1 361 ? -6.248 -1.550 -5.922 1.00 91.75 361 HIS A CA 1
ATOM 2898 C C . HIS A 1 361 ? -6.965 -2.490 -4.956 1.00 91.75 361 HIS A C 1
ATOM 2900 O O . HIS A 1 361 ? -7.875 -2.078 -4.231 1.00 91.75 361 HIS A O 1
ATOM 2906 N N . TYR A 1 362 ? -6.499 -3.738 -4.903 1.00 88.88 362 TYR A N 1
ATOM 2907 C CA . TYR A 1 362 ? -6.984 -4.784 -4.000 1.00 88.88 362 TYR A CA 1
ATOM 2908 C C . TYR A 1 362 ? -6.490 -4.595 -2.553 1.00 88.88 362 TYR A C 1
ATOM 2910 O O . TYR A 1 362 ? -5.897 -5.488 -1.949 1.00 88.88 362 TYR A O 1
ATOM 2918 N N . ALA A 1 363 ? -6.773 -3.428 -1.971 1.00 87.56 363 ALA A N 1
ATOM 2919 C CA . ALA A 1 363 ? -6.300 -3.003 -0.651 1.00 87.56 363 ALA A CA 1
ATOM 2920 C C . ALA A 1 363 ? -6.581 -4.011 0.484 1.00 87.56 363 ALA A C 1
ATOM 2922 O O . ALA A 1 363 ? -5.790 -4.144 1.421 1.00 87.56 363 ALA A O 1
ATOM 2923 N N . PHE A 1 364 ? -7.715 -4.711 0.402 1.00 90.81 364 PHE A N 1
ATOM 2924 C CA . PHE A 1 364 ? -8.230 -5.596 1.449 1.00 90.81 364 PHE A CA 1
ATOM 2925 C C . PHE A 1 364 ? -8.223 -7.080 1.047 1.00 90.81 364 PHE A C 1
ATOM 2927 O O . PHE A 1 364 ? -8.813 -7.907 1.737 1.00 90.81 364 PHE A O 1
ATOM 2934 N N . TYR A 1 365 ? -7.523 -7.452 -0.029 1.00 88.12 365 TYR A N 1
ATOM 2935 C CA . TYR A 1 365 ? -7.497 -8.821 -0.560 1.00 88.12 365 TYR A CA 1
ATOM 2936 C C . TYR A 1 365 ? -8.906 -9.374 -0.847 1.00 88.12 365 TYR A C 1
ATOM 2938 O O . TYR A 1 365 ? -9.538 -8.951 -1.808 1.00 88.12 365 TYR A O 1
ATOM 2946 N N . HIS A 1 366 ? -9.380 -10.328 -0.037 1.00 89.75 366 HIS A N 1
ATOM 2947 C CA . HIS A 1 366 ? -10.706 -10.942 -0.147 1.00 89.75 366 HIS A CA 1
ATOM 2948 C C . HIS A 1 366 ? -11.721 -10.393 0.867 1.00 89.75 366 HIS A C 1
ATOM 2950 O O . HIS A 1 366 ? -12.874 -10.810 0.845 1.00 89.75 366 HIS A O 1
ATOM 2956 N N . TRP A 1 367 ? -11.301 -9.489 1.754 1.00 94.38 367 TRP A N 1
ATOM 2957 C CA . TRP A 1 367 ? -12.184 -8.792 2.687 1.00 94.38 367 TRP A CA 1
ATOM 2958 C C . TRP A 1 367 ? -12.635 -7.456 2.101 1.00 94.38 367 TRP A C 1
ATOM 2960 O O . TRP A 1 367 ? -11.986 -6.911 1.205 1.00 94.38 367 TRP A O 1
ATOM 2970 N N . SER A 1 368 ? -13.729 -6.903 2.619 1.00 94.81 368 SER A N 1
ATOM 2971 C CA . SER A 1 368 ? -14.207 -5.576 2.235 1.00 94.81 368 SER A CA 1
ATOM 2972 C C . SER A 1 368 ? -13.844 -4.499 3.263 1.00 94.81 368 SER A C 1
ATOM 2974 O O . SER A 1 368 ? -13.442 -4.784 4.393 1.00 94.81 368 SER A O 1
ATOM 2976 N N . PHE A 1 369 ? -14.011 -3.226 2.888 1.00 95.94 369 PHE A N 1
ATOM 2977 C CA . PHE A 1 369 ? -13.898 -2.127 3.851 1.00 95.94 369 PHE A CA 1
ATOM 2978 C C . PHE A 1 369 ? -14.962 -2.241 4.952 1.00 95.94 369 PHE A C 1
ATOM 2980 O O . PHE A 1 369 ? -14.662 -1.969 6.112 1.00 95.94 369 PHE A O 1
ATOM 2987 N N . GLU A 1 370 ? -16.182 -2.680 4.620 1.00 96.19 370 GLU A N 1
ATOM 2988 C CA . GLU A 1 370 ? -17.225 -2.915 5.622 1.00 96.19 370 GLU A CA 1
ATOM 2989 C C . GLU A 1 370 ? -16.823 -4.000 6.627 1.00 96.19 370 GLU A C 1
ATOM 2991 O O . GLU A 1 370 ? -17.056 -3.813 7.821 1.00 96.19 370 GLU A O 1
ATOM 2996 N N . ASP A 1 371 ? -16.169 -5.078 6.178 1.00 96.06 371 ASP A N 1
ATOM 2997 C CA . ASP A 1 371 ? -15.656 -6.125 7.071 1.00 96.06 371 ASP A CA 1
ATOM 2998 C C . ASP A 1 371 ? -14.619 -5.566 8.054 1.00 96.06 371 ASP A C 1
ATOM 3000 O O . ASP A 1 371 ? -14.644 -5.897 9.242 1.00 96.06 371 ASP A O 1
ATOM 3004 N N . VAL A 1 372 ? -13.726 -4.685 7.580 1.00 96.88 372 VAL A N 1
ATOM 3005 C CA . VAL A 1 372 ? -12.730 -4.012 8.431 1.00 96.88 372 VAL A CA 1
ATOM 3006 C C . VAL A 1 372 ? -13.422 -3.152 9.484 1.00 96.88 372 VAL A C 1
ATOM 3008 O O . VAL A 1 372 ? -13.112 -3.268 10.669 1.00 96.88 372 VAL A O 1
ATOM 3011 N N . ILE A 1 373 ? -14.378 -2.320 9.066 1.00 97.50 373 ILE A N 1
ATOM 3012 C CA . ILE A 1 373 ? -15.131 -1.436 9.960 1.00 97.50 373 ILE A CA 1
ATOM 3013 C C . ILE A 1 373 ? -15.912 -2.236 11.000 1.00 97.50 373 ILE A C 1
ATOM 3015 O O . ILE A 1 373 ? -15.890 -1.901 12.187 1.00 97.50 373 ILE A O 1
ATOM 3019 N N . GLU A 1 374 ? -16.572 -3.314 10.586 1.00 96.75 374 GLU A N 1
ATOM 3020 C CA . GLU A 1 374 ? -17.282 -4.171 11.522 1.00 96.75 374 GLU A CA 1
ATOM 3021 C C . GLU A 1 374 ? -16.316 -4.812 12.519 1.00 96.75 374 GLU A C 1
ATOM 3023 O O . GLU A 1 374 ? -16.555 -4.753 13.724 1.00 96.75 374 GLU A O 1
ATOM 3028 N N . CYS A 1 375 ? -15.180 -5.329 12.052 1.00 96.81 375 CYS A N 1
ATOM 3029 C CA . CYS A 1 375 ? -14.162 -5.897 12.926 1.00 96.81 375 CYS A CA 1
ATOM 3030 C C . CYS A 1 375 ? -13.612 -4.875 13.942 1.00 96.81 375 CYS A C 1
ATOM 3032 O O . CYS A 1 375 ? -13.367 -5.238 15.093 1.00 96.81 375 CYS A O 1
ATOM 3034 N N . MET A 1 376 ? -13.452 -3.603 13.556 1.00 97.44 376 MET A N 1
ATOM 3035 C CA . MET A 1 376 ? -13.033 -2.520 14.461 1.00 97.44 376 MET A CA 1
ATOM 3036 C C . MET A 1 376 ? -14.059 -2.266 15.569 1.00 97.44 376 MET A C 1
ATOM 3038 O O . MET A 1 376 ? -13.693 -2.139 16.739 1.00 97.44 376 MET A O 1
ATOM 3042 N N . VAL A 1 377 ? -15.345 -2.208 15.220 1.00 96.06 377 VAL A N 1
ATOM 3043 C CA . VAL A 1 377 ? -16.419 -1.990 16.202 1.00 96.06 377 VAL A CA 1
ATOM 3044 C C . VAL A 1 377 ? -16.558 -3.191 17.131 1.00 96.06 377 VAL A C 1
ATOM 3046 O O . VAL A 1 377 ? -16.644 -3.009 18.344 1.00 96.06 377 VAL A O 1
ATOM 3049 N N . LEU A 1 378 ? -16.491 -4.412 16.593 1.00 95.81 378 LEU A N 1
ATOM 3050 C CA . LEU A 1 378 ? -16.499 -5.636 17.395 1.00 95.81 378 LEU A CA 1
ATOM 3051 C C . LEU A 1 378 ? -15.330 -5.680 18.378 1.00 95.81 378 LEU A C 1
ATOM 3053 O O . LEU A 1 378 ? -15.526 -6.050 19.533 1.00 95.81 378 LEU A O 1
ATOM 3057 N N . PHE A 1 379 ? -14.138 -5.260 17.948 1.00 96.44 379 PHE A N 1
ATOM 3058 C CA . PHE A 1 379 ? -12.986 -5.159 18.836 1.00 96.44 379 PHE A CA 1
ATOM 3059 C C . PHE A 1 379 ? -13.274 -4.229 20.020 1.00 96.44 379 PHE A C 1
ATOM 3061 O O . PHE A 1 379 ? -13.052 -4.610 21.166 1.00 96.44 379 PHE A O 1
ATOM 3068 N N . ASN A 1 380 ? -13.805 -3.029 19.770 1.00 95.06 380 ASN A N 1
ATOM 3069 C CA . ASN A 1 380 ? -14.134 -2.096 20.849 1.00 95.06 380 ASN A CA 1
ATOM 3070 C C . ASN A 1 380 ? -15.216 -2.664 21.782 1.00 95.06 380 ASN A C 1
ATOM 3072 O O . ASN A 1 380 ? -15.045 -2.610 22.998 1.00 95.06 380 ASN A O 1
ATOM 3076 N N . ASP A 1 381 ? -16.276 -3.264 21.230 1.00 93.19 381 ASP A N 1
ATOM 3077 C CA . ASP A 1 381 ? -17.363 -3.902 21.988 1.00 93.19 381 ASP A CA 1
ATOM 3078 C C . ASP A 1 381 ? -16.850 -4.967 22.969 1.00 93.19 381 ASP A C 1
ATOM 3080 O O . ASP A 1 381 ? -17.305 -5.056 24.115 1.00 93.19 381 ASP A O 1
ATOM 3084 N N . MET A 1 382 ? -15.868 -5.757 22.534 1.00 94.50 382 MET A N 1
ATOM 3085 C CA . MET A 1 382 ? -15.250 -6.812 23.336 1.00 94.50 382 MET A CA 1
ATOM 3086 C C . MET A 1 382 ? -14.544 -6.291 24.596 1.00 94.50 382 MET A C 1
ATOM 3088 O O . MET A 1 382 ? -14.503 -7.001 25.605 1.00 94.50 382 MET A O 1
ATOM 3092 N N . TYR A 1 383 ? -14.031 -5.058 24.561 1.00 94.75 383 TYR A N 1
ATOM 3093 C CA . TYR A 1 383 ? -13.325 -4.413 25.674 1.00 94.75 383 TYR A CA 1
ATOM 3094 C C . TYR A 1 383 ? -14.145 -3.320 26.374 1.00 94.75 383 TYR A C 1
ATOM 3096 O O . TYR A 1 383 ? -13.616 -2.648 27.257 1.00 94.75 383 TYR A O 1
ATOM 3104 N N . MET A 1 384 ? -15.427 -3.138 26.038 1.00 91.56 384 MET A N 1
ATOM 3105 C CA . MET A 1 384 ? -16.255 -2.073 26.624 1.00 91.56 384 MET A CA 1
ATOM 3106 C C . MET A 1 384 ? -16.318 -2.128 28.153 1.00 91.56 384 MET A C 1
ATOM 3108 O O . MET A 1 384 ? -16.081 -1.113 28.806 1.00 91.56 384 MET A O 1
ATOM 3112 N N . ASP A 1 385 ? -16.593 -3.300 28.733 1.00 91.31 385 ASP A N 1
ATOM 3113 C CA . ASP A 1 385 ? -16.695 -3.427 30.192 1.00 91.31 385 ASP A CA 1
ATOM 3114 C C . ASP A 1 385 ? -15.330 -3.268 30.872 1.00 91.31 385 ASP A C 1
ATOM 3116 O O . ASP A 1 385 ? -15.233 -2.564 31.874 1.00 91.31 385 ASP A O 1
ATOM 3120 N N . HIS A 1 386 ? -14.259 -3.803 30.272 1.00 92.56 386 HIS A N 1
ATOM 3121 C CA . HIS A 1 386 ? -12.889 -3.577 30.742 1.00 92.56 386 HIS A CA 1
ATOM 3122 C C . HIS A 1 386 ? -12.539 -2.083 30.776 1.00 92.56 386 HIS A C 1
ATOM 3124 O O . HIS A 1 386 ? -12.053 -1.566 31.779 1.00 92.56 386 HIS A O 1
ATOM 3130 N N . ASN A 1 387 ? -12.837 -1.364 29.691 1.00 91.88 387 ASN A N 1
ATOM 3131 C CA . ASN A 1 387 ? -12.595 0.072 29.596 1.00 91.88 387 ASN A CA 1
ATOM 3132 C C . ASN A 1 387 ? -13.444 0.855 30.603 1.00 91.88 387 ASN A C 1
ATOM 3134 O O . ASN A 1 387 ? -12.974 1.840 31.170 1.00 91.88 387 ASN A O 1
ATOM 3138 N N . ARG A 1 388 ? -14.679 0.417 30.867 1.00 90.56 388 ARG A N 1
ATOM 3139 C CA . ARG A 1 388 ? -15.546 1.024 31.882 1.00 90.56 388 ARG A CA 1
ATOM 3140 C C . ARG A 1 388 ? -14.977 0.853 33.290 1.00 90.56 388 ARG A C 1
ATOM 3142 O O . ARG A 1 388 ? -14.979 1.810 34.061 1.00 90.56 388 ARG A O 1
ATOM 3149 N N . GLU A 1 389 ? -14.481 -0.333 33.627 1.00 90.44 389 GLU A N 1
ATOM 3150 C CA . GLU A 1 389 ? -13.819 -0.592 34.911 1.00 90.44 389 GLU A CA 1
ATOM 3151 C C . GLU A 1 389 ? -12.552 0.256 35.061 1.00 90.44 389 GLU A C 1
ATOM 3153 O O . GLU A 1 389 ? -12.387 0.940 36.074 1.00 90.44 389 GLU A O 1
ATOM 3158 N N . MET A 1 390 ? -11.719 0.310 34.018 1.00 89.06 390 MET A N 1
ATOM 3159 C CA . MET A 1 390 ? -10.533 1.168 33.979 1.00 89.06 390 MET A CA 1
ATOM 3160 C C . MET A 1 390 ? -10.861 2.650 34.181 1.00 89.06 390 MET A C 1
ATOM 3162 O O . MET A 1 390 ? -10.111 3.357 34.856 1.00 89.06 390 MET A O 1
ATOM 3166 N N . LEU A 1 391 ? -11.968 3.130 33.609 1.00 89.06 391 LEU A N 1
ATOM 3167 C CA . LEU A 1 391 ? -12.415 4.510 33.788 1.00 89.06 391 LEU A CA 1
ATOM 3168 C C . LEU A 1 391 ? -12.778 4.780 35.253 1.00 89.06 391 LEU A C 1
ATOM 3170 O O . LEU A 1 391 ? -12.296 5.746 35.840 1.00 89.06 391 LEU A O 1
ATOM 3174 N N . ILE A 1 392 ? -13.555 3.888 35.873 1.00 90.81 392 ILE A N 1
ATOM 3175 C CA . ILE A 1 392 ? -13.941 4.001 37.287 1.00 90.81 392 ILE A CA 1
ATOM 3176 C C . ILE A 1 392 ? -12.702 3.991 38.197 1.00 90.81 392 ILE A C 1
ATOM 3178 O O . ILE A 1 392 ? -12.639 4.733 39.180 1.00 90.81 392 ILE A O 1
ATOM 3182 N N . GLU A 1 393 ? -11.710 3.149 37.907 1.00 89.69 393 GLU A N 1
ATOM 3183 C CA . GLU A 1 393 ? -10.457 3.113 38.669 1.00 89.69 393 GLU A CA 1
ATOM 3184 C C . GLU A 1 393 ? -9.617 4.378 38.482 1.00 89.69 393 GLU A C 1
ATOM 3186 O O . GLU A 1 393 ? -9.079 4.903 39.463 1.00 89.69 393 GLU A O 1
ATOM 3191 N N . SER A 1 394 ? -9.545 4.887 37.250 1.00 90.81 394 SER A N 1
ATOM 3192 C CA . SER A 1 394 ? -8.874 6.141 36.906 1.00 90.81 394 SER A CA 1
ATOM 3193 C C . SER A 1 394 ? -9.473 7.325 37.661 1.00 90.81 394 SER A C 1
ATOM 3195 O O . SER A 1 394 ? -8.727 8.087 38.276 1.00 90.81 394 SER A O 1
ATOM 3197 N N . GLU A 1 395 ? -10.801 7.432 37.720 1.00 90.25 395 GLU A N 1
ATOM 3198 C CA . GLU A 1 395 ? -11.492 8.483 38.475 1.00 90.25 395 GLU A CA 1
ATOM 3199 C C . GLU A 1 395 ? -11.232 8.378 39.983 1.00 90.25 395 GLU A C 1
ATOM 3201 O O . GLU A 1 395 ? -10.989 9.385 40.649 1.00 90.25 395 GLU A O 1
ATOM 3206 N N . LYS A 1 396 ? -11.230 7.158 40.534 1.00 92.56 396 LYS A N 1
ATOM 3207 C CA . LYS A 1 396 ? -11.001 6.927 41.970 1.00 92.56 396 LYS A CA 1
ATOM 3208 C C . LYS A 1 396 ? -9.561 7.192 42.403 1.00 92.56 396 LYS A C 1
ATOM 3210 O O . LYS A 1 396 ? -9.342 7.677 43.511 1.00 92.56 396 LYS A O 1
ATOM 3215 N N . ARG A 1 397 ? -8.578 6.809 41.583 1.00 90.00 397 ARG A N 1
ATOM 3216 C CA . ARG A 1 397 ? -7.144 6.837 41.936 1.00 90.00 397 ARG A CA 1
ATOM 3217 C C . ARG A 1 397 ? -6.378 7.996 41.296 1.00 90.00 397 ARG A C 1
ATOM 3219 O O . ARG A 1 397 ? -5.220 8.214 41.639 1.00 90.00 397 ARG A O 1
ATOM 3226 N N . GLY A 1 398 ? -6.993 8.720 40.363 1.00 89.00 398 GLY A N 1
ATOM 3227 C CA . GLY A 1 398 ? -6.361 9.789 39.588 1.00 89.00 398 GLY A CA 1
ATOM 3228 C C . GLY A 1 398 ? -5.339 9.312 38.546 1.00 89.00 398 GLY A C 1
ATOM 3229 O O . GLY A 1 398 ? -4.594 10.142 38.017 1.00 89.00 398 GLY A O 1
ATOM 3230 N N . SER A 1 399 ? -5.272 8.006 38.256 1.00 87.06 399 SER A N 1
ATOM 3231 C CA . SER A 1 399 ? -4.366 7.422 37.256 1.00 87.06 399 SER A CA 1
ATOM 3232 C C . SER A 1 399 ? -4.789 7.784 35.825 1.00 87.06 399 SER A C 1
ATOM 3234 O O . SER A 1 399 ? -5.962 8.073 35.599 1.00 87.06 399 SER A O 1
ATOM 3236 N N . PRO A 1 400 ? -3.874 7.787 34.838 1.00 86.44 400 PRO A N 1
ATOM 3237 C CA . PRO A 1 400 ? -4.234 8.063 33.446 1.00 86.44 400 PRO A CA 1
ATOM 3238 C C . PRO A 1 400 ? -5.173 6.985 32.879 1.00 86.44 400 PRO A C 1
ATOM 3240 O O . PRO A 1 400 ? -4.954 5.793 33.094 1.00 86.44 400 PRO A O 1
ATOM 3243 N N . PHE A 1 401 ? -6.206 7.410 32.146 1.00 88.38 401 PHE A N 1
ATOM 3244 C CA . PHE A 1 401 ? -7.145 6.527 31.454 1.00 88.38 401 PHE A CA 1
ATOM 3245 C C . PHE A 1 401 ? -6.642 6.218 30.040 1.00 88.38 401 PHE A C 1
ATOM 3247 O O . PHE A 1 401 ? -6.660 7.084 29.169 1.00 88.38 401 PHE A O 1
ATOM 3254 N N . ASN A 1 402 ? -6.201 4.979 29.819 1.00 88.75 402 ASN A N 1
ATOM 3255 C CA . ASN A 1 402 ? -5.681 4.508 28.534 1.00 88.75 402 ASN A CA 1
ATOM 3256 C C . ASN A 1 402 ? -6.555 3.353 28.013 1.00 88.75 402 ASN A C 1
ATOM 3258 O O . ASN A 1 402 ? -6.222 2.195 28.265 1.00 88.75 402 ASN A O 1
ATOM 3262 N N . PRO A 1 403 ? -7.686 3.632 27.342 1.00 91.81 403 PRO A N 1
ATOM 3263 C CA . PRO A 1 403 ? -8.626 2.593 26.941 1.00 91.81 403 PRO A CA 1
ATOM 3264 C C . PRO A 1 403 ? -8.046 1.661 25.876 1.00 91.81 403 PRO A C 1
ATOM 3266 O O . PRO A 1 403 ? -7.321 2.076 24.967 1.00 91.81 403 PRO A O 1
ATOM 3269 N N . ILE A 1 404 ? -8.453 0.399 25.943 1.00 94.19 404 ILE A N 1
ATOM 3270 C CA . ILE A 1 404 ? -8.166 -0.612 24.932 1.00 94.19 404 ILE A CA 1
ATOM 3271 C C . ILE A 1 404 ? -9.175 -0.455 23.805 1.00 94.19 404 ILE A C 1
ATOM 3273 O O . ILE A 1 404 ? -10.349 -0.794 23.935 1.00 94.19 404 ILE A O 1
ATOM 3277 N N . THR A 1 405 ? -8.707 0.087 22.688 1.00 95.38 405 THR A N 1
ATOM 3278 C CA . THR A 1 405 ? -9.501 0.291 21.471 1.00 95.38 405 THR A CA 1
ATOM 3279 C C . THR A 1 405 ? -8.730 -0.222 20.265 1.00 95.38 405 THR A C 1
ATOM 3281 O O . THR A 1 405 ? -7.526 -0.471 20.354 1.00 95.38 405 THR A O 1
ATOM 3284 N N . PHE A 1 406 ? -9.379 -0.343 19.109 1.00 95.62 406 PHE A N 1
ATOM 3285 C CA . PHE A 1 406 ? -8.679 -0.745 17.886 1.00 95.62 406 PHE A CA 1
ATOM 3286 C C . PHE A 1 406 ? -7.486 0.182 17.562 1.00 95.62 406 PHE A C 1
ATOM 3288 O O . PHE A 1 406 ? -6.537 -0.239 16.909 1.00 95.62 406 PHE A O 1
ATOM 3295 N N . ASN A 1 407 ? -7.481 1.432 18.048 1.00 95.25 407 ASN A N 1
ATOM 3296 C CA . ASN A 1 407 ? -6.403 2.387 17.792 1.00 95.25 407 ASN A CA 1
ATOM 3297 C C . ASN A 1 407 ? -5.050 1.957 18.384 1.00 95.25 407 ASN A C 1
ATOM 3299 O O . ASN A 1 407 ? -4.015 2.364 17.856 1.00 95.25 407 ASN A O 1
ATOM 3303 N N . ILE A 1 408 ? -5.027 1.134 19.436 1.00 95.06 408 ILE A N 1
ATOM 3304 C CA . ILE A 1 408 ? -3.770 0.666 20.043 1.00 95.06 408 ILE A CA 1
ATOM 3305 C C . ILE A 1 408 ? -3.206 -0.588 19.366 1.00 95.06 408 ILE A C 1
ATOM 3307 O O . ILE A 1 408 ? -2.168 -1.101 19.792 1.00 95.06 408 ILE A O 1
ATOM 3311 N N . LEU A 1 409 ? -3.905 -1.124 18.361 1.00 95.12 409 LEU A N 1
ATOM 3312 C CA . LEU A 1 409 ? -3.482 -2.332 17.669 1.00 95.12 409 LEU A CA 1
ATOM 3313 C C . LEU A 1 409 ? -2.211 -2.069 16.869 1.00 95.12 409 LEU A C 1
ATOM 3315 O O . LEU A 1 409 ? -2.124 -1.114 16.092 1.00 95.12 409 LEU A O 1
ATOM 3319 N N . LYS A 1 410 ? -1.228 -2.940 17.075 1.00 93.31 410 LYS A N 1
ATOM 3320 C CA . LYS A 1 410 ? 0.010 -2.964 16.305 1.00 93.31 410 LYS A CA 1
ATOM 3321 C C . LYS A 1 410 ? -0.200 -3.701 14.976 1.00 93.31 410 LYS A C 1
ATOM 3323 O O . LYS A 1 410 ? -1.119 -4.524 14.899 1.00 93.31 410 LYS A O 1
ATOM 3328 N N . PRO A 1 411 ? 0.638 -3.455 13.951 1.00 91.81 411 PRO A N 1
ATOM 3329 C CA . PRO A 1 411 ? 0.493 -4.066 12.629 1.00 91.81 411 PRO A CA 1
ATOM 3330 C C . PRO A 1 411 ? 0.361 -5.593 12.658 1.00 91.81 411 PRO A C 1
ATOM 3332 O O . PRO A 1 411 ? -0.345 -6.180 11.846 1.00 91.81 411 PRO A O 1
ATOM 3335 N N . GLU A 1 412 ? 0.983 -6.259 13.622 1.00 89.19 412 GLU A N 1
ATOM 3336 C CA . GLU A 1 412 ? 1.028 -7.716 13.709 1.00 89.19 412 GLU A CA 1
ATOM 3337 C C . GLU A 1 412 ? -0.270 -8.338 14.228 1.00 89.19 412 GLU A C 1
ATOM 3339 O O . GLU A 1 412 ? -0.460 -9.554 14.119 1.00 89.19 412 GLU A O 1
ATOM 3344 N N . TRP A 1 413 ? -1.161 -7.534 14.815 1.00 94.06 413 TRP A N 1
ATOM 3345 C CA . TRP A 1 413 ? -2.377 -8.045 15.427 1.00 94.06 413 TRP A CA 1
ATOM 3346 C C . TRP A 1 413 ? -3.347 -8.583 14.372 1.00 94.06 413 TRP A C 1
ATOM 3348 O O . TRP A 1 413 ? -3.686 -7.924 13.382 1.00 94.06 413 TRP A O 1
ATOM 3358 N N . ARG A 1 414 ? -3.827 -9.802 14.620 1.00 93.62 414 ARG A N 1
ATOM 3359 C CA . ARG A 1 414 ? -4.804 -10.512 13.794 1.00 93.62 414 ARG A CA 1
ATOM 3360 C C . ARG A 1 414 ? -5.917 -11.027 14.682 1.00 93.62 414 ARG A C 1
ATOM 3362 O O . ARG A 1 414 ? -5.670 -11.400 15.829 1.00 93.62 414 ARG A O 1
ATOM 3369 N N . VAL A 1 415 ? -7.110 -11.127 14.114 1.00 94.44 415 VAL A N 1
ATOM 3370 C CA . VAL A 1 415 ? -8.246 -11.739 14.802 1.00 94.44 415 VAL A CA 1
ATOM 3371 C C . VAL A 1 415 ? -7.918 -13.204 15.135 1.00 94.44 415 VAL A C 1
ATOM 3373 O O . VAL A 1 415 ? -7.595 -13.975 14.219 1.00 94.44 415 VAL A O 1
ATOM 3376 N N . PRO A 1 416 ? -7.972 -13.609 16.418 1.00 93.19 416 PRO A N 1
ATOM 3377 C CA . PRO A 1 416 ? -7.684 -14.977 16.826 1.00 93.19 416 PRO A CA 1
ATOM 3378 C C . PRO A 1 416 ? -8.768 -15.945 16.340 1.00 93.19 416 PRO A C 1
ATOM 3380 O O . PRO A 1 416 ? -9.923 -15.575 16.140 1.00 93.19 416 PRO A O 1
ATOM 3383 N N . LYS A 1 417 ? -8.376 -17.209 16.148 1.00 93.62 417 LYS A N 1
ATOM 3384 C CA . LYS A 1 417 ? -9.283 -18.305 15.782 1.00 93.62 417 LYS A CA 1
ATOM 3385 C C . LYS A 1 417 ? -9.866 -18.944 17.040 1.00 93.62 417 LYS A C 1
ATOM 3387 O O . LYS A 1 417 ? -9.484 -20.056 17.398 1.00 93.62 417 LYS A O 1
ATOM 3392 N N . ASP A 1 418 ? -10.696 -18.198 17.754 1.00 92.25 418 ASP A N 1
ATOM 3393 C CA . ASP A 1 418 ? -11.351 -18.658 18.977 1.00 92.25 418 ASP A CA 1
ATOM 3394 C C . ASP A 1 418 ? -12.858 -18.366 18.961 1.00 92.25 418 ASP A C 1
ATOM 3396 O O . ASP A 1 418 ? -13.367 -17.637 18.106 1.00 92.25 418 ASP A O 1
ATOM 3400 N N . ASP A 1 419 ? -13.573 -18.936 19.932 1.00 92.38 419 ASP A N 1
ATOM 3401 C CA . ASP A 1 419 ? -15.031 -18.828 20.036 1.00 92.38 419 ASP A CA 1
ATOM 3402 C C . ASP A 1 419 ? -15.521 -17.412 20.388 1.00 92.38 419 ASP A C 1
ATOM 3404 O O . ASP A 1 419 ? -16.723 -17.125 20.271 1.00 92.38 419 ASP A O 1
ATOM 3408 N N . LEU A 1 420 ? -14.627 -16.523 20.844 1.00 93.69 420 LEU A N 1
ATOM 3409 C CA . LEU A 1 420 ? -14.979 -15.141 21.175 1.00 93.69 420 LEU A CA 1
ATOM 3410 C C . LEU A 1 420 ? -15.230 -14.313 19.915 1.00 93.69 420 LEU A C 1
ATOM 3412 O O . LEU A 1 420 ? -15.983 -13.339 19.987 1.00 93.69 420 LEU A O 1
ATOM 3416 N N . TRP A 1 421 ? -14.656 -14.724 18.783 1.00 95.25 421 TRP A N 1
ATOM 3417 C CA . TRP A 1 421 ? -14.788 -14.071 17.487 1.00 95.25 421 TRP A CA 1
ATOM 3418 C C . TRP A 1 421 ? -15.669 -14.866 16.513 1.00 95.25 421 TRP A C 1
ATOM 3420 O O . TRP A 1 421 ? -15.612 -16.094 16.484 1.00 95.25 421 TRP A O 1
ATOM 3430 N N . PRO A 1 422 ? -16.462 -14.192 15.659 1.00 95.12 422 PRO A N 1
ATOM 3431 C CA . PRO A 1 422 ? -17.143 -14.849 14.549 1.00 95.12 422 PRO A CA 1
ATOM 3432 C C . PRO A 1 422 ? -16.144 -15.445 13.551 1.00 95.12 422 PRO A C 1
ATOM 3434 O O . PRO A 1 422 ? -15.198 -14.770 13.143 1.00 95.12 422 PRO A O 1
ATOM 3437 N N . GLU A 1 423 ? -16.418 -16.664 13.085 1.00 95.06 423 GLU A N 1
ATOM 3438 C CA . GLU A 1 423 ? -15.534 -17.424 12.188 1.00 95.06 423 GLU A CA 1
ATOM 3439 C C . GLU A 1 423 ? -15.147 -16.660 10.915 1.00 95.06 423 GLU A C 1
ATOM 3441 O O . GLU A 1 423 ? -13.993 -16.693 10.496 1.00 95.06 423 GLU A O 1
ATOM 3446 N N . ARG A 1 424 ? -16.070 -15.880 10.338 1.00 94.56 424 ARG A N 1
ATOM 3447 C CA . ARG A 1 424 ? -15.802 -15.081 9.128 1.00 94.56 424 ARG A CA 1
ATOM 3448 C C . ARG A 1 424 ? -14.674 -14.052 9.279 1.00 94.56 424 ARG A C 1
ATOM 3450 O O . ARG A 1 424 ? -14.121 -13.609 8.278 1.00 94.56 424 ARG A O 1
ATOM 3457 N N . PHE A 1 425 ? -14.348 -13.651 10.509 1.00 95.81 425 PHE A N 1
ATOM 3458 C CA . PHE A 1 425 ? -13.281 -12.688 10.785 1.00 95.81 425 PHE A CA 1
ATOM 3459 C C . PHE A 1 425 ? -11.973 -13.360 11.208 1.00 95.81 425 PHE A C 1
ATOM 3461 O O . PHE A 1 425 ? -10.973 -12.676 11.388 1.00 95.81 425 PHE A O 1
ATOM 3468 N N . TRP A 1 426 ? -11.932 -14.681 11.365 1.00 95.25 426 TRP A N 1
ATOM 3469 C CA . TRP A 1 426 ? -10.736 -15.382 11.821 1.00 95.25 426 TRP A CA 1
ATOM 3470 C C . TRP A 1 426 ? -9.530 -15.159 10.902 1.00 95.25 426 TRP A C 1
ATOM 3472 O O . TRP A 1 426 ? -9.568 -15.417 9.702 1.00 95.25 426 TRP A O 1
ATOM 3482 N N . GLY A 1 427 ? -8.414 -14.719 11.489 1.00 93.56 427 GLY A N 1
ATOM 3483 C CA . GLY A 1 427 ? -7.176 -14.427 10.763 1.00 93.56 427 GLY A CA 1
ATOM 3484 C C . GLY A 1 427 ? -7.145 -13.073 10.048 1.00 93.56 427 GLY A C 1
ATOM 3485 O O . GLY A 1 427 ? -6.107 -12.740 9.466 1.00 93.56 427 GLY A O 1
ATOM 3486 N N . LEU A 1 428 ? -8.221 -12.284 10.125 1.00 95.00 428 LEU A N 1
ATOM 3487 C CA . LEU A 1 428 ? -8.300 -10.940 9.562 1.00 95.00 428 LEU A CA 1
ATOM 3488 C C . LEU A 1 428 ? -7.171 -10.054 10.137 1.00 95.00 428 LEU A C 1
ATOM 3490 O O . LEU A 1 428 ? -7.069 -9.908 11.363 1.00 95.00 428 LEU A O 1
ATOM 3494 N N . PRO A 1 429 ? -6.292 -9.482 9.288 1.00 94.69 429 PRO A N 1
ATOM 3495 C CA . PRO A 1 429 ? -5.126 -8.710 9.719 1.00 94.69 429 PRO A CA 1
ATOM 3496 C C . PRO A 1 429 ? -5.474 -7.260 10.054 1.00 94.69 429 PRO A C 1
ATOM 3498 O O . PRO A 1 429 ? -5.020 -6.328 9.388 1.00 94.69 429 PRO A O 1
ATOM 3501 N N . LEU A 1 430 ? -6.281 -7.067 11.099 1.00 96.06 430 LEU A N 1
ATOM 3502 C CA . LEU A 1 430 ? -6.815 -5.748 11.436 1.00 96.06 430 LEU A CA 1
ATOM 3503 C C . LEU A 1 430 ? -5.702 -4.735 11.733 1.00 96.06 430 LEU A C 1
ATOM 3505 O O . LEU A 1 430 ? -5.784 -3.594 11.284 1.00 96.06 430 LEU A O 1
ATOM 3509 N N . GLY A 1 431 ? -4.644 -5.166 12.429 1.00 95.12 431 GLY A N 1
ATOM 3510 C CA . GLY A 1 431 ? -3.489 -4.326 12.736 1.00 95.12 431 GLY A CA 1
ATOM 3511 C C . GLY A 1 431 ? -2.841 -3.734 11.483 1.00 95.12 431 GLY A C 1
ATOM 3512 O O . GLY A 1 431 ? -2.637 -2.523 11.406 1.00 95.12 431 GLY A O 1
ATOM 3513 N N . ILE A 1 432 ? -2.582 -4.573 10.471 1.00 93.75 432 ILE A N 1
ATOM 3514 C CA . ILE A 1 432 ? -1.973 -4.153 9.198 1.00 93.75 432 ILE A CA 1
ATOM 3515 C C . ILE A 1 432 ? -2.845 -3.117 8.496 1.00 93.75 432 ILE A C 1
ATOM 3517 O O . ILE A 1 432 ? -2.326 -2.145 7.961 1.00 93.75 432 ILE A O 1
ATOM 3521 N N . TRP A 1 433 ? -4.164 -3.305 8.459 1.00 95.56 433 TRP A N 1
ATOM 3522 C CA . TRP A 1 433 ? -5.032 -2.361 7.755 1.00 95.56 433 TRP A CA 1
ATOM 3523 C C . TRP A 1 433 ? -5.142 -1.023 8.467 1.00 95.56 433 TRP A C 1
ATOM 3525 O O . TRP A 1 433 ? -5.123 0.008 7.799 1.00 95.56 433 TRP A O 1
ATOM 3535 N N . ILE A 1 434 ? -5.205 -1.023 9.798 1.00 96.00 434 ILE A N 1
ATOM 3536 C CA . ILE A 1 434 ? -5.152 0.209 10.591 1.00 96.00 434 ILE A CA 1
ATOM 3537 C C . ILE A 1 434 ? -3.853 0.964 10.292 1.00 96.00 434 ILE A C 1
ATOM 3539 O O . ILE A 1 434 ? -3.892 2.159 9.994 1.00 96.00 434 ILE A O 1
ATOM 3543 N N . ASP A 1 435 ? -2.717 0.268 10.292 1.00 94.25 435 ASP A N 1
ATOM 3544 C CA . ASP A 1 435 ? -1.421 0.862 9.963 1.00 94.25 435 ASP A CA 1
ATOM 3545 C C . ASP A 1 435 ? -1.360 1.380 8.514 1.00 94.25 435 ASP A C 1
ATOM 3547 O O . ASP A 1 435 ? -1.029 2.543 8.282 1.00 94.25 435 ASP A O 1
ATOM 3551 N N . LYS A 1 436 ? -1.800 0.586 7.530 1.00 94.00 436 LYS A N 1
ATOM 3552 C CA . LYS A 1 436 ? -1.867 1.005 6.120 1.00 94.00 436 LYS A CA 1
ATOM 3553 C C . LYS A 1 436 ? -2.776 2.221 5.901 1.00 94.00 436 LYS A C 1
ATOM 3555 O O . LYS A 1 436 ? -2.468 3.066 5.059 1.00 94.00 436 LYS A O 1
ATOM 3560 N N . MET A 1 437 ? -3.877 2.347 6.646 1.00 95.38 437 MET A N 1
ATOM 3561 C CA . MET A 1 437 ? -4.745 3.532 6.603 1.00 95.38 437 MET A CA 1
ATOM 3562 C C . MET A 1 437 ? -4.054 4.776 7.188 1.00 95.38 437 MET A C 1
ATOM 3564 O O . MET A 1 437 ? -4.194 5.864 6.624 1.00 95.38 437 MET A O 1
ATOM 3568 N N . ARG A 1 438 ? -3.274 4.627 8.270 1.00 93.25 438 ARG A N 1
ATOM 3569 C CA . ARG A 1 438 ? -2.469 5.708 8.882 1.00 93.25 438 ARG A CA 1
ATOM 3570 C C . ARG A 1 438 ? -1.302 6.155 8.014 1.00 93.25 438 ARG A C 1
ATOM 3572 O O . ARG A 1 438 ? -0.982 7.337 7.983 1.00 93.25 438 ARG A O 1
ATOM 3579 N N . ASN A 1 439 ? -0.691 5.220 7.300 1.00 92.31 439 ASN A N 1
ATOM 3580 C CA . ASN A 1 439 ? 0.466 5.469 6.445 1.00 92.31 439 ASN A CA 1
ATOM 3581 C C . ASN A 1 439 ? 0.072 5.932 5.037 1.00 92.31 439 ASN A C 1
ATOM 3583 O O . ASN A 1 439 ? 0.912 6.414 4.286 1.00 92.31 439 ASN A O 1
ATOM 3587 N N . GLY A 1 440 ? -1.210 5.838 4.678 1.00 92.38 440 GLY A N 1
ATOM 3588 C CA . GLY A 1 440 ? -1.694 6.253 3.365 1.00 92.38 440 GLY A CA 1
ATOM 3589 C C . GLY A 1 440 ? -1.395 5.254 2.253 1.00 92.38 440 GLY A C 1
ATOM 3590 O O . GLY A 1 440 ? -1.490 5.616 1.087 1.00 92.38 440 GLY A O 1
ATOM 3591 N N . ASP A 1 441 ? -1.096 3.998 2.588 1.00 92.00 441 ASP A N 1
ATOM 3592 C CA . ASP A 1 441 ? -1.005 2.910 1.607 1.00 92.00 441 ASP A CA 1
ATOM 3593 C C . ASP A 1 441 ? -2.390 2.508 1.087 1.00 92.00 441 ASP A C 1
ATOM 3595 O O . ASP A 1 441 ? -2.537 2.073 -0.051 1.00 92.00 441 ASP A O 1
ATOM 3599 N N . ILE A 1 442 ? -3.425 2.687 1.911 1.00 94.00 442 ILE A N 1
ATOM 3600 C CA . ILE A 1 442 ? -4.824 2.497 1.527 1.00 94.00 442 ILE A CA 1
ATOM 3601 C C . ILE A 1 442 ? -5.503 3.861 1.444 1.00 94.00 442 ILE A C 1
ATOM 3603 O O . ILE 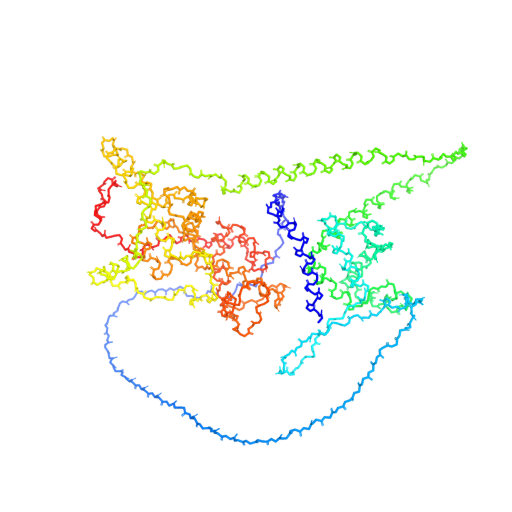A 1 442 ? -5.368 4.696 2.344 1.00 94.00 442 ILE A O 1
ATOM 3607 N N . ASP A 1 443 ? -6.290 4.068 0.385 1.00 94.31 443 ASP A N 1
ATOM 3608 C CA . ASP A 1 443 ? -7.134 5.253 0.272 1.00 94.31 443 ASP A CA 1
ATOM 3609 C C . ASP A 1 443 ? -8.207 5.235 1.362 1.00 94.31 443 ASP A C 1
ATOM 3611 O O . ASP A 1 443 ? -9.225 4.557 1.245 1.00 94.31 443 ASP A O 1
ATOM 3615 N N . ALA A 1 444 ? -7.957 5.939 2.456 1.00 94.38 444 ALA A N 1
ATOM 3616 C CA . ALA A 1 444 ? -8.891 6.061 3.566 1.00 94.38 444 ALA A CA 1
ATOM 3617 C C . ALA A 1 444 ? -9.054 7.521 3.974 1.00 94.38 444 ALA A C 1
ATOM 3619 O O . ALA A 1 444 ? -10.169 8.005 4.125 1.00 94.38 444 ALA A O 1
ATOM 3620 N N . LYS A 1 445 ? -7.936 8.240 4.114 1.00 90.94 445 LYS A N 1
ATOM 3621 C CA . LYS A 1 445 ? -7.939 9.626 4.579 1.00 90.94 445 LYS A CA 1
ATOM 3622 C C . LYS A 1 445 ? -8.477 10.618 3.549 1.00 90.94 445 LYS A C 1
ATOM 3624 O O . LYS A 1 445 ? -9.151 11.575 3.918 1.00 90.94 445 LYS A O 1
ATOM 3629 N N . GLN A 1 446 ? -8.099 10.442 2.286 1.00 89.62 446 GLN A N 1
ATOM 3630 C CA . GLN A 1 446 ? -8.505 11.325 1.189 1.00 89.62 446 GLN A CA 1
ATOM 3631 C C . GLN A 1 446 ? -9.854 10.893 0.599 1.00 89.62 446 GLN A C 1
ATOM 3633 O O . GLN A 1 446 ? -10.597 11.727 0.085 1.00 89.62 446 GLN A O 1
ATOM 3638 N N . HIS A 1 447 ? -10.204 9.617 0.758 1.00 94.12 447 HIS A N 1
ATOM 3639 C CA . HIS A 1 447 ? -11.501 9.074 0.399 1.00 94.12 447 HIS A CA 1
ATOM 3640 C C . HIS A 1 447 ? -12.650 9.738 1.170 1.00 94.12 447 HIS A C 1
ATOM 3642 O O . HIS A 1 447 ? -12.763 9.600 2.386 1.00 94.12 447 HIS A O 1
ATOM 3648 N N . TRP A 1 448 ? -13.584 10.361 0.451 1.00 93.12 448 TRP A N 1
ATOM 3649 C CA . TRP A 1 448 ? -14.698 11.110 1.046 1.00 93.12 448 TRP A CA 1
ATOM 3650 C C . TRP A 1 448 ? -15.583 10.275 1.993 1.00 93.12 448 TRP A C 1
ATOM 3652 O O . TRP A 1 448 ? -15.881 10.718 3.092 1.00 93.12 448 TRP A O 1
ATOM 3662 N N . LEU A 1 449 ? -15.963 9.049 1.608 1.00 94.69 449 LEU A N 1
ATOM 3663 C CA . LEU A 1 449 ? -16.767 8.157 2.458 1.00 94.69 449 LEU A CA 1
ATOM 3664 C C . LEU A 1 449 ? -15.967 7.562 3.629 1.00 94.69 449 LEU A C 1
ATOM 3666 O O . LEU A 1 449 ? -16.376 7.671 4.782 1.00 94.69 449 LEU A O 1
ATOM 3670 N N . ARG A 1 450 ? -14.830 6.910 3.341 1.00 95.81 450 ARG A N 1
ATOM 3671 C CA . ARG A 1 450 ? -14.051 6.175 4.352 1.00 95.81 450 ARG A CA 1
ATOM 3672 C C . ARG A 1 450 ? -13.519 7.106 5.436 1.00 95.81 450 ARG A C 1
ATOM 3674 O O . ARG A 1 450 ? -13.543 6.728 6.602 1.00 95.81 450 ARG A O 1
ATOM 3681 N N . ARG A 1 451 ? -13.097 8.321 5.067 1.00 94.06 451 ARG A N 1
ATOM 3682 C CA . ARG A 1 451 ? -12.617 9.335 6.009 1.00 94.06 451 ARG A CA 1
ATOM 3683 C C . ARG A 1 451 ? -13.663 9.654 7.066 1.00 94.06 451 ARG A C 1
ATOM 3685 O O . ARG A 1 451 ? -13.348 9.585 8.247 1.00 94.06 451 ARG A O 1
ATOM 3692 N N . ASP A 1 452 ? -14.882 9.975 6.645 1.00 92.81 452 ASP A N 1
ATOM 3693 C CA . ASP A 1 452 ? -15.942 10.395 7.562 1.00 92.81 452 ASP A CA 1
ATOM 3694 C C . ASP A 1 452 ? -16.434 9.237 8.437 1.00 92.81 452 ASP A C 1
ATOM 3696 O O . ASP A 1 452 ? -16.684 9.435 9.624 1.00 92.81 452 ASP A O 1
ATOM 3700 N N . VAL A 1 453 ? -16.496 8.014 7.895 1.00 95.75 453 VAL A N 1
ATOM 3701 C CA . VAL A 1 453 ? -16.804 6.805 8.681 1.00 95.75 453 VAL A CA 1
ATOM 3702 C C . VAL A 1 453 ? -15.732 6.548 9.744 1.00 95.75 453 VAL A C 1
ATOM 3704 O O . VAL A 1 453 ? -16.055 6.290 10.900 1.00 95.75 453 VAL A O 1
ATOM 3707 N N . LEU A 1 454 ? -14.453 6.635 9.381 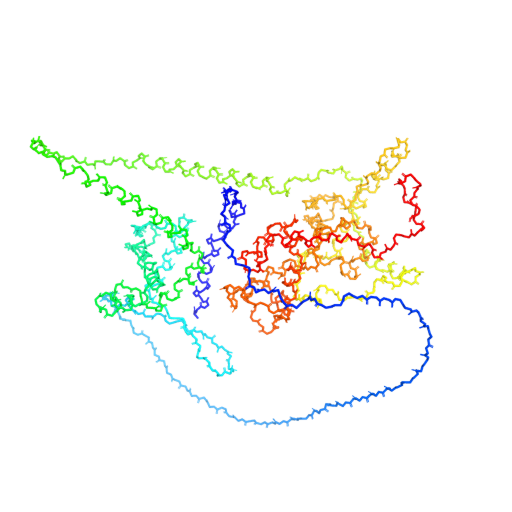1.00 96.56 454 LEU A N 1
ATOM 3708 C CA . LEU A 1 454 ? -13.349 6.436 10.322 1.00 96.56 454 LEU A CA 1
ATOM 3709 C C . LEU A 1 454 ? -13.291 7.555 11.370 1.00 96.56 454 LEU A C 1
ATOM 3711 O O . LEU A 1 454 ? -13.074 7.274 12.546 1.00 96.56 454 LEU A O 1
ATOM 3715 N N . ASP A 1 455 ? -13.541 8.806 10.977 1.00 93.19 455 ASP A N 1
ATOM 3716 C CA . ASP A 1 455 ? -13.622 9.939 11.904 1.00 93.19 455 ASP A CA 1
ATOM 3717 C C . ASP A 1 455 ? -14.797 9.780 12.884 1.00 93.19 455 ASP A C 1
ATOM 3719 O O . ASP A 1 455 ? -14.634 10.054 14.074 1.00 93.19 455 ASP A O 1
ATOM 3723 N N . TYR A 1 456 ? -15.948 9.278 12.421 1.00 93.50 456 TYR A N 1
ATOM 3724 C CA . TYR A 1 456 ? -17.090 8.933 13.277 1.00 93.50 456 TYR A CA 1
ATOM 3725 C C . TYR A 1 456 ? -16.724 7.864 14.317 1.00 93.50 456 TYR A C 1
ATOM 3727 O O . TYR A 1 456 ? -17.095 7.975 15.483 1.00 93.50 456 TYR A O 1
ATOM 3735 N N . LEU A 1 457 ? -15.919 6.871 13.928 1.00 92.94 457 LEU A N 1
ATOM 3736 C CA . LEU A 1 457 ? -15.411 5.826 14.825 1.00 92.94 457 LEU A CA 1
ATOM 3737 C C . LEU A 1 457 ? -14.229 6.274 15.695 1.00 92.94 457 LEU A C 1
ATOM 3739 O O . LEU A 1 457 ? -13.648 5.447 16.396 1.00 92.94 457 LEU A O 1
ATOM 3743 N N . GLN A 1 458 ? -13.862 7.558 15.661 1.00 93.25 458 GLN A N 1
ATOM 3744 C CA . GLN A 1 458 ? -12.719 8.116 16.388 1.00 93.25 458 GLN A CA 1
ATOM 3745 C C . GLN A 1 458 ? -11.391 7.435 16.018 1.00 93.25 458 GLN A C 1
ATOM 3747 O O . GLN A 1 458 ? -10.534 7.177 16.869 1.00 93.25 458 GLN A O 1
ATOM 3752 N N . PHE A 1 459 ? -11.211 7.128 14.732 1.00 95.00 459 PHE A N 1
ATOM 3753 C CA . PHE A 1 459 ? -9.962 6.585 14.217 1.00 95.00 459 PHE A CA 1
ATOM 3754 C C . PHE A 1 459 ? -8.806 7.567 14.431 1.00 95.00 459 PHE A C 1
ATOM 3756 O O . PHE A 1 459 ? -8.853 8.730 14.017 1.00 95.00 459 PHE A O 1
ATOM 3763 N N . ASP A 1 460 ? -7.742 7.083 15.064 1.00 92.25 460 ASP A N 1
ATOM 3764 C CA . ASP A 1 460 ? -6.518 7.841 15.244 1.00 92.25 460 ASP A CA 1
ATOM 3765 C C . ASP A 1 460 ? -5.634 7.717 14.003 1.00 92.25 460 ASP A C 1
ATOM 3767 O O . ASP A 1 460 ? -5.056 6.665 13.720 1.00 92.25 460 ASP A O 1
ATOM 3771 N N . TRP A 1 461 ? -5.524 8.827 13.276 1.00 88.56 461 TRP A N 1
ATOM 3772 C CA . TRP A 1 461 ? -4.692 8.947 12.084 1.00 88.56 461 TRP A CA 1
ATOM 3773 C C . TRP A 1 461 ? -3.193 9.076 12.404 1.00 88.56 461 TRP A C 1
ATOM 3775 O O . TRP A 1 461 ? -2.381 8.935 11.497 1.00 88.56 461 TRP A O 1
ATOM 3785 N N . GLY A 1 462 ? -2.804 9.318 13.660 1.00 87.25 462 GLY A N 1
ATOM 3786 C CA . GLY A 1 462 ? -1.410 9.543 14.049 1.00 87.25 462 GLY A CA 1
ATOM 3787 C C . GLY A 1 462 ? -0.912 10.967 13.766 1.00 87.25 462 GLY A C 1
ATOM 3788 O O . GLY A 1 462 ? -1.693 11.915 13.654 1.00 87.25 462 GLY A O 1
ATOM 3789 N N . ASP A 1 463 ? 0.412 11.135 13.673 1.00 79.81 463 ASP A N 1
ATOM 3790 C CA . ASP A 1 463 ? 1.065 12.442 13.473 1.00 79.81 463 ASP A CA 1
ATOM 3791 C C . ASP A 1 463 ? 0.999 12.946 12.020 1.00 79.81 463 ASP A C 1
ATOM 3793 O O . ASP A 1 463 ? 1.061 14.150 11.749 1.00 79.81 463 ASP A O 1
ATOM 3797 N N . GLY A 1 464 ? 0.828 12.018 11.082 1.00 81.88 464 GLY A N 1
ATOM 3798 C CA . GLY A 1 464 ? 0.783 12.266 9.655 1.00 81.88 464 GLY A CA 1
ATOM 3799 C C . GLY A 1 464 ? 2.091 12.506 8.956 1.00 81.88 464 GLY A C 1
ATOM 3800 O O . GLY A 1 464 ? 2.078 12.765 7.755 1.00 81.88 464 GLY A O 1
ATOM 3801 N N . LEU A 1 465 ? 3.202 12.396 9.671 1.00 83.94 465 LEU A N 1
ATOM 3802 C CA . LEU A 1 465 ? 4.526 12.626 9.107 1.00 83.94 465 LEU A CA 1
ATOM 3803 C C . LEU A 1 465 ? 4.893 11.568 8.070 1.00 83.94 465 LEU A C 1
ATOM 3805 O O . LEU A 1 465 ? 5.619 11.855 7.124 1.00 83.94 465 LEU A O 1
ATOM 3809 N N . LYS A 1 466 ? 4.360 10.359 8.254 1.00 87.25 466 LYS A N 1
ATOM 3810 C CA . LYS A 1 466 ? 4.599 9.200 7.394 1.00 87.25 466 LYS A CA 1
ATOM 3811 C C . LYS A 1 466 ? 3.546 9.037 6.292 1.00 87.25 466 LYS A C 1
ATOM 3813 O O . LYS A 1 466 ? 3.623 8.103 5.512 1.00 87.25 466 LYS A O 1
ATOM 3818 N N . TYR A 1 467 ? 2.541 9.909 6.226 1.00 91.12 467 TYR A N 1
ATOM 3819 C CA . TYR A 1 467 ? 1.400 9.691 5.339 1.00 91.12 467 TYR A CA 1
ATOM 3820 C C . TYR A 1 467 ? 1.755 9.923 3.867 1.00 91.12 467 TYR A C 1
ATOM 3822 O O . TYR A 1 467 ? 2.134 11.029 3.467 1.00 91.12 467 TYR A O 1
ATOM 3830 N N . LEU A 1 468 ? 1.554 8.896 3.048 1.00 92.75 468 LEU A N 1
ATOM 3831 C CA . LEU A 1 468 ? 1.695 8.959 1.599 1.00 92.75 468 LEU A CA 1
ATOM 3832 C C . LEU A 1 468 ? 0.382 9.398 0.958 1.00 92.75 468 LEU A C 1
ATOM 3834 O O . LEU A 1 468 ? -0.688 8.892 1.295 1.00 92.75 468 LEU A O 1
ATOM 3838 N N . THR A 1 469 ? 0.448 10.343 0.023 1.00 92.19 469 THR A N 1
ATOM 3839 C CA . THR A 1 469 ? -0.708 10.859 -0.729 1.00 92.19 469 THR A CA 1
ATOM 3840 C C . THR A 1 469 ? -1.023 10.047 -1.979 1.00 92.19 469 THR A C 1
ATOM 3842 O O . THR A 1 469 ? -2.005 10.347 -2.650 1.00 92.19 469 THR A O 1
ATOM 3845 N N . PHE A 1 470 ? -0.229 9.016 -2.257 1.00 94.12 470 PHE A N 1
ATOM 3846 C CA . PHE A 1 470 ? -0.366 8.114 -3.393 1.00 94.12 470 PHE A CA 1
ATOM 3847 C C . PHE A 1 470 ? -0.314 6.650 -2.933 1.00 94.12 470 PHE A C 1
ATOM 3849 O O . PHE A 1 470 ? 0.115 6.346 -1.815 1.00 94.12 470 PHE A O 1
ATOM 3856 N N . THR A 1 471 ? -0.760 5.733 -3.785 1.00 95.12 471 THR A N 1
ATOM 3857 C CA . THR A 1 471 ? -0.744 4.290 -3.511 1.00 95.12 471 THR A CA 1
ATOM 3858 C C . THR A 1 471 ? 0.587 3.661 -3.929 1.00 95.12 471 THR A C 1
ATOM 3860 O O . THR A 1 471 ? 0.867 3.522 -5.120 1.00 95.12 471 THR A O 1
ATOM 3863 N N . TRP A 1 472 ? 1.395 3.225 -2.956 1.00 94.75 472 TRP A N 1
ATOM 3864 C CA . TRP A 1 472 ? 2.711 2.623 -3.216 1.00 94.75 472 TRP A CA 1
ATOM 3865 C C . TRP A 1 472 ? 2.645 1.364 -4.091 1.00 94.75 472 TRP A C 1
ATOM 3867 O O . TRP A 1 472 ? 3.414 1.235 -5.040 1.00 94.75 472 TRP A O 1
ATOM 3877 N N . ASP A 1 473 ? 1.688 0.471 -3.832 1.00 92.06 473 ASP A N 1
ATOM 3878 C CA . ASP A 1 473 ? 1.560 -0.786 -4.583 1.00 92.06 473 ASP A CA 1
ATOM 3879 C C . ASP A 1 473 ? 1.319 -0.527 -6.087 1.00 92.06 473 ASP A C 1
ATOM 3881 O O . ASP A 1 473 ? 1.854 -1.243 -6.935 1.00 92.06 473 ASP A O 1
ATOM 3885 N N . LYS A 1 474 ? 0.621 0.566 -6.439 1.00 94.31 474 LYS A N 1
ATOM 3886 C CA . LYS A 1 474 ? 0.444 0.994 -7.837 1.00 94.31 474 LYS A CA 1
ATOM 3887 C C . LYS A 1 474 ? 1.726 1.534 -8.464 1.00 94.31 474 LYS A C 1
ATOM 3889 O O . LYS A 1 474 ? 1.963 1.263 -9.636 1.00 94.31 474 LYS A O 1
ATOM 3894 N N . VAL A 1 475 ? 2.561 2.258 -7.707 1.00 94.50 475 VAL A N 1
ATOM 3895 C CA . VAL A 1 475 ? 3.889 2.695 -8.185 1.00 94.50 475 VAL A CA 1
ATOM 3896 C C . VAL A 1 475 ? 4.711 1.475 -8.582 1.00 94.50 475 VAL A C 1
ATOM 3898 O O . VAL A 1 475 ? 5.225 1.419 -9.693 1.00 94.50 475 VAL A O 1
ATOM 3901 N N . VAL A 1 476 ? 4.801 0.480 -7.697 1.00 92.88 476 VAL A N 1
ATOM 3902 C CA . VAL A 1 476 ? 5.594 -0.732 -7.941 1.00 92.88 476 VAL A CA 1
ATOM 3903 C C . VAL A 1 476 ? 5.077 -1.483 -9.166 1.00 92.88 476 VAL A C 1
ATOM 3905 O O . VAL A 1 476 ? 5.848 -1.753 -10.085 1.00 92.88 476 VAL A O 1
ATOM 3908 N N . LEU A 1 477 ? 3.774 -1.776 -9.212 1.00 91.06 477 LEU A N 1
ATOM 3909 C CA . LEU A 1 477 ? 3.155 -2.489 -10.333 1.00 91.06 477 LEU A CA 1
ATOM 3910 C C . LEU A 1 477 ? 3.329 -1.739 -11.658 1.00 91.06 477 LEU A C 1
ATOM 3912 O O . LEU A 1 477 ? 3.720 -2.328 -12.666 1.00 91.06 477 LEU A O 1
ATOM 3916 N N . GLY A 1 478 ? 3.090 -0.431 -11.647 1.00 91.88 478 GLY A N 1
ATOM 3917 C CA . GLY A 1 478 ? 3.202 0.416 -12.821 1.00 91.88 478 GLY A CA 1
ATOM 3918 C C . GLY A 1 478 ? 4.634 0.557 -13.342 1.00 91.88 478 GLY A C 1
ATOM 3919 O O . GLY A 1 478 ? 4.848 0.507 -14.552 1.00 91.88 478 GLY A O 1
ATOM 3920 N N . LEU A 1 479 ? 5.629 0.669 -12.456 1.00 91.44 479 LEU A N 1
ATOM 3921 C CA . LEU A 1 479 ? 7.044 0.705 -12.842 1.00 91.44 479 LEU A CA 1
ATOM 3922 C C . LEU A 1 479 ? 7.521 -0.638 -13.398 1.00 91.44 479 LEU A C 1
ATOM 3924 O O . LEU A 1 479 ? 8.210 -0.658 -14.417 1.00 91.44 479 LEU A O 1
ATOM 3928 N N . ILE A 1 480 ? 7.108 -1.756 -12.792 1.00 88.88 480 ILE A N 1
ATOM 3929 C CA . ILE A 1 480 ? 7.380 -3.096 -13.331 1.00 88.88 480 ILE A CA 1
ATOM 3930 C C . ILE A 1 480 ? 6.785 -3.221 -14.736 1.00 88.88 480 ILE A C 1
ATOM 3932 O O . ILE A 1 480 ? 7.476 -3.659 -15.657 1.00 88.88 480 ILE A O 1
ATOM 3936 N N . TRP A 1 481 ? 5.529 -2.814 -14.930 1.00 90.06 481 TRP A N 1
ATOM 3937 C CA . TRP A 1 481 ? 4.895 -2.808 -16.249 1.00 90.06 481 TRP A CA 1
ATOM 3938 C C . TRP A 1 481 ? 5.667 -1.930 -17.249 1.00 90.06 481 TRP A C 1
ATOM 3940 O O . TRP A 1 481 ? 5.974 -2.381 -18.355 1.00 90.06 481 TRP A O 1
ATOM 3950 N N . TYR A 1 482 ? 6.052 -0.715 -16.845 1.00 89.50 482 TYR A N 1
ATOM 3951 C CA . TYR A 1 482 ? 6.755 0.237 -17.706 1.00 89.50 482 TYR A CA 1
ATOM 3952 C C . TYR A 1 482 ? 8.092 -0.313 -18.183 1.00 89.50 482 TYR A C 1
ATOM 3954 O O . TYR A 1 482 ? 8.360 -0.315 -19.381 1.00 89.50 482 TYR A O 1
ATOM 3962 N N . ILE A 1 483 ? 8.907 -0.838 -17.270 1.00 87.00 483 ILE A N 1
ATOM 3963 C CA . ILE A 1 483 ? 10.227 -1.390 -17.593 1.00 87.00 483 ILE A CA 1
ATOM 3964 C C . ILE A 1 483 ? 10.105 -2.568 -18.558 1.00 87.00 483 ILE A C 1
ATOM 3966 O O . ILE A 1 483 ? 10.886 -2.682 -19.501 1.00 87.00 483 ILE A O 1
ATOM 3970 N N . ASN A 1 484 ? 9.105 -3.429 -18.368 1.00 83.62 484 ASN A N 1
ATOM 3971 C CA . ASN A 1 484 ? 8.920 -4.590 -19.232 1.00 83.62 484 ASN A CA 1
ATOM 3972 C C . ASN A 1 484 ? 8.506 -4.221 -20.666 1.00 83.62 484 ASN A C 1
ATOM 3974 O O . ASN A 1 484 ? 8.891 -4.924 -21.601 1.00 83.62 484 ASN A O 1
ATOM 3978 N N . LEU A 1 485 ? 7.739 -3.143 -20.861 1.00 85.00 485 LEU A N 1
ATOM 3979 C CA . LEU A 1 485 ? 7.266 -2.742 -22.193 1.00 85.00 485 LEU A CA 1
ATOM 3980 C C . LEU A 1 485 ? 8.121 -1.665 -22.866 1.00 85.00 485 LEU A C 1
ATOM 3982 O O . LEU A 1 485 ? 8.246 -1.662 -24.091 1.00 85.00 485 LEU A O 1
ATOM 3986 N N . ARG A 1 486 ? 8.686 -0.740 -22.090 1.00 84.56 486 ARG A N 1
ATOM 3987 C CA . ARG A 1 486 ? 9.425 0.437 -22.575 1.00 84.56 486 ARG A CA 1
ATOM 3988 C C . ARG A 1 486 ? 10.933 0.340 -22.341 1.00 84.56 486 ARG A C 1
ATOM 3990 O O . ARG A 1 486 ? 11.675 1.036 -23.025 1.00 84.56 486 ARG A O 1
ATOM 3997 N N . GLY A 1 487 ? 11.381 -0.564 -21.471 1.00 80.50 487 GLY A N 1
ATOM 3998 C CA . GLY A 1 487 ? 12.793 -0.806 -21.179 1.00 80.50 487 GLY A CA 1
ATOM 3999 C C . GLY A 1 487 ? 13.318 -0.056 -19.952 1.00 80.50 487 GLY A C 1
ATOM 4000 O O . GLY A 1 487 ? 12.604 0.697 -19.294 1.00 80.50 487 GLY A O 1
ATOM 4001 N N . PHE A 1 488 ? 14.591 -0.312 -19.651 1.00 77.00 488 PHE A N 1
ATOM 4002 C CA . PHE A 1 488 ? 15.390 0.341 -18.613 1.00 77.00 488 PHE A CA 1
ATOM 4003 C C . PHE A 1 488 ? 16.669 0.902 -19.262 1.00 77.00 488 PHE A C 1
ATOM 4005 O O . PHE A 1 488 ? 17.194 0.239 -20.166 1.00 77.00 488 PHE A O 1
ATOM 4012 N N . PRO A 1 489 ? 17.228 2.036 -18.800 1.00 72.81 489 PRO A N 1
ATOM 4013 C CA . PRO A 1 489 ? 16.765 2.905 -17.707 1.00 72.81 489 PRO A CA 1
ATOM 4014 C C . PRO A 1 489 ? 15.473 3.671 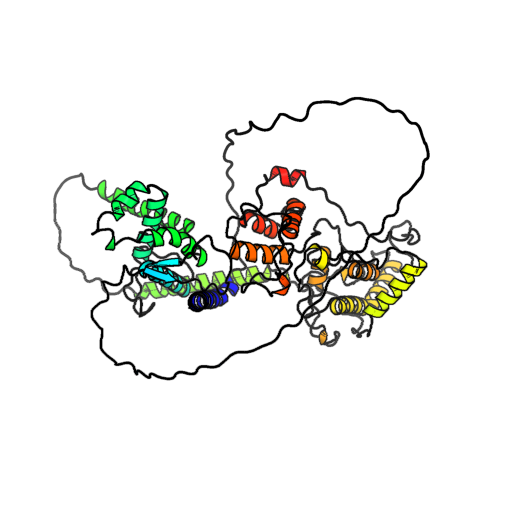-18.020 1.00 72.81 489 PRO A C 1
ATOM 4016 O O . PRO A 1 489 ? 15.073 3.805 -19.174 1.00 72.81 489 PRO A O 1
ATOM 4019 N N . ILE A 1 490 ? 14.796 4.156 -16.974 1.00 82.25 490 ILE A N 1
ATOM 4020 C CA . ILE A 1 490 ? 13.662 5.074 -17.133 1.00 82.25 490 ILE A CA 1
ATOM 4021 C C . ILE A 1 490 ? 14.238 6.472 -17.376 1.00 82.25 490 ILE A C 1
ATOM 4023 O O . ILE A 1 490 ? 14.417 7.240 -16.436 1.00 82.25 490 ILE A O 1
ATOM 4027 N N . ASP A 1 491 ? 14.573 6.770 -18.633 1.00 65.94 491 ASP A N 1
ATOM 4028 C CA . ASP A 1 491 ? 15.207 8.044 -19.001 1.00 65.94 491 ASP A CA 1
ATOM 4029 C C . ASP A 1 491 ? 14.261 9.236 -18.789 1.00 65.94 491 ASP A C 1
ATOM 4031 O O . ASP A 1 491 ? 14.617 10.205 -18.122 1.00 65.94 491 ASP A O 1
ATOM 4035 N N . GLU A 1 492 ? 13.029 9.151 -19.303 1.00 73.00 492 GLU A N 1
ATOM 4036 C CA . GLU A 1 492 ? 12.001 10.182 -19.137 1.00 73.00 492 GLU A CA 1
ATOM 4037 C C . GLU A 1 492 ? 10.606 9.543 -19.031 1.00 73.00 492 GLU A C 1
ATOM 4039 O O . GLU A 1 492 ? 10.179 8.784 -19.904 1.00 73.00 492 GLU A O 1
ATOM 4044 N N . MET A 1 493 ? 9.870 9.860 -17.959 1.00 87.25 493 MET A N 1
ATOM 4045 C CA . MET A 1 493 ? 8.462 9.485 -17.793 1.00 87.25 493 MET A CA 1
ATOM 4046 C C . MET A 1 493 ? 7.593 10.741 -17.725 1.00 87.25 493 MET A C 1
ATOM 4048 O O . MET A 1 493 ? 7.704 11.541 -16.792 1.00 87.25 493 MET A O 1
ATOM 4052 N N . SER A 1 494 ? 6.684 10.890 -18.694 1.00 90.94 494 SER A N 1
ATOM 4053 C CA . SER A 1 494 ? 5.736 12.008 -18.705 1.00 90.94 494 SER A CA 1
ATOM 4054 C C . SER A 1 494 ? 4.800 11.955 -17.485 1.00 90.94 494 SER A C 1
ATOM 4056 O O . SER A 1 494 ? 4.196 10.905 -17.248 1.00 90.94 494 SER A O 1
ATOM 4058 N N . PRO A 1 495 ? 4.570 13.075 -16.768 1.00 92.00 495 PRO A N 1
ATOM 4059 C CA . PRO A 1 495 ? 3.568 13.153 -15.699 1.00 92.00 495 PRO A CA 1
ATOM 4060 C C . PRO A 1 495 ? 2.142 12.825 -16.162 1.00 92.00 495 PRO A C 1
ATOM 4062 O O . PRO A 1 495 ? 1.310 12.398 -15.366 1.00 92.00 495 PRO A O 1
ATOM 4065 N N . SER A 1 496 ? 1.848 13.007 -17.453 1.00 94.19 496 SER A N 1
ATOM 4066 C CA . SER A 1 496 ? 0.541 12.717 -18.052 1.00 94.19 496 SER A CA 1
ATOM 4067 C C . SER A 1 496 ? 0.410 11.293 -18.594 1.00 94.19 496 SER A C 1
ATOM 4069 O O . SER A 1 496 ? -0.600 10.979 -19.220 1.00 94.19 496 SER A O 1
ATOM 4071 N N . LEU A 1 497 ? 1.411 10.429 -18.389 1.00 94.88 497 LEU A N 1
ATOM 4072 C CA . LEU A 1 497 ? 1.373 9.055 -18.880 1.00 94.88 497 LEU A CA 1
ATOM 4073 C C . LEU A 1 497 ? 0.209 8.284 -18.244 1.00 94.88 497 LEU A C 1
ATOM 4075 O O . LEU A 1 497 ? 0.162 8.101 -17.025 1.00 94.88 497 LEU A O 1
ATOM 4079 N N . VAL A 1 498 ? -0.687 7.791 -19.096 1.00 96.31 498 VAL A N 1
ATOM 4080 C CA . VAL A 1 498 ? -1.787 6.895 -18.732 1.00 96.31 498 VAL A CA 1
ATOM 4081 C C . VAL A 1 498 ? -1.618 5.591 -19.495 1.00 96.31 498 VAL A C 1
ATOM 4083 O O . VAL A 1 498 ? -1.396 5.602 -20.706 1.00 96.31 498 VAL A O 1
ATOM 4086 N N . VAL A 1 499 ? -1.726 4.468 -18.792 1.00 93.44 499 VAL A N 1
ATOM 4087 C CA . VAL A 1 499 ? -1.742 3.147 -19.414 1.00 93.44 499 VAL A CA 1
ATOM 4088 C C . VAL A 1 499 ? -3.069 2.976 -20.144 1.00 93.44 499 VAL A C 1
ATOM 4090 O O . VAL A 1 499 ? -4.135 3.049 -19.533 1.00 93.44 499 VAL A O 1
ATOM 4093 N N . SER A 1 500 ? -3.014 2.777 -21.460 1.00 91.00 500 SER A N 1
ATOM 4094 C CA . SER A 1 500 ? -4.215 2.592 -22.276 1.00 91.00 500 SER A CA 1
ATOM 4095 C C . SER A 1 500 ? -5.002 1.359 -21.828 1.00 91.00 500 SER A C 1
ATOM 4097 O O . SER A 1 500 ? -4.419 0.330 -21.490 1.00 91.00 500 SER A O 1
ATOM 4099 N N . ASN A 1 501 ? -6.334 1.426 -21.903 1.00 89.38 501 ASN A N 1
ATOM 4100 C CA . ASN A 1 501 ? -7.198 0.265 -21.659 1.00 89.38 501 ASN A CA 1
ATOM 4101 C C . ASN A 1 501 ? -7.012 -0.845 -22.704 1.00 89.38 501 ASN A C 1
ATOM 4103 O O . ASN A 1 501 ? -7.378 -1.986 -22.453 1.00 89.38 501 ASN A O 1
ATOM 4107 N N . ALA A 1 502 ? -6.448 -0.516 -23.869 1.00 87.00 502 ALA A N 1
ATOM 4108 C CA . ALA A 1 502 ? -6.119 -1.487 -24.906 1.00 87.00 502 ALA A CA 1
ATOM 4109 C C . ALA A 1 502 ? -4.728 -2.112 -24.719 1.00 87.00 502 ALA A C 1
ATOM 4111 O O . ALA A 1 502 ? -4.359 -3.001 -25.485 1.00 87.00 502 ALA A O 1
ATOM 4112 N N . GLU A 1 503 ? -3.931 -1.650 -23.746 1.00 83.25 503 GLU A N 1
ATOM 4113 C CA . GLU A 1 503 ? -2.583 -2.180 -23.609 1.00 83.25 503 GLU A CA 1
ATOM 4114 C C . GLU A 1 503 ? -2.595 -3.599 -23.037 1.00 83.25 503 GLU A C 1
ATOM 4116 O O . GLU A 1 503 ? -3.360 -3.938 -22.127 1.00 83.25 503 GLU A O 1
ATOM 4121 N N . LEU A 1 504 ? -1.674 -4.410 -23.550 1.00 79.50 504 LEU A N 1
ATOM 4122 C CA . LEU A 1 504 ? -1.325 -5.704 -23.001 1.00 79.50 504 LEU A CA 1
ATOM 4123 C C . LEU A 1 504 ? -0.852 -5.539 -21.558 1.00 79.50 504 LEU A C 1
ATOM 4125 O O . LEU A 1 504 ? 0.235 -5.031 -21.268 1.00 79.50 504 LEU A O 1
ATOM 4129 N N . VAL A 1 505 ? -1.669 -6.045 -20.645 1.00 73.81 505 VAL A N 1
ATOM 4130 C CA . VAL A 1 505 ? -1.239 -6.330 -19.285 1.00 73.81 505 VAL A CA 1
ATOM 4131 C C . VAL A 1 505 ? -0.602 -7.699 -19.346 1.00 73.81 505 VAL A C 1
ATOM 4133 O O . VAL A 1 505 ? -1.269 -8.731 -19.299 1.00 73.81 505 VAL A O 1
ATOM 4136 N N . ALA A 1 506 ? 0.707 -7.718 -19.582 1.00 60.38 506 ALA A N 1
ATOM 4137 C CA . ALA A 1 506 ? 1.449 -8.959 -19.456 1.00 60.38 506 ALA A CA 1
ATOM 4138 C C . ALA A 1 506 ? 1.375 -9.469 -18.000 1.00 60.38 506 ALA A C 1
ATOM 4140 O O . ALA A 1 506 ? 0.809 -8.804 -17.142 1.00 60.38 506 ALA A O 1
ATOM 4141 N N . LYS A 1 507 ? 1.866 -10.687 -17.737 1.00 67.38 507 LYS A N 1
ATOM 4142 C CA . LYS A 1 507 ? 1.533 -11.574 -16.589 1.00 67.38 507 LYS A CA 1
ATOM 4143 C C . LYS A 1 507 ? 1.677 -10.988 -15.155 1.00 67.38 507 LYS A C 1
ATOM 4145 O O . LYS A 1 507 ? 1.505 -11.722 -14.185 1.00 67.38 507 LYS A O 1
ATOM 4150 N N . TRP A 1 508 ? 2.031 -9.718 -14.994 1.00 66.88 508 TRP A N 1
ATOM 4151 C CA . TRP A 1 508 ? 2.349 -9.032 -13.744 1.00 66.88 508 TRP A CA 1
ATOM 4152 C C . TRP A 1 508 ? 1.215 -8.067 -13.365 1.00 66.88 508 TRP A C 1
ATOM 4154 O O . TRP A 1 508 ? 1.190 -6.913 -13.785 1.00 66.88 508 TRP A O 1
ATOM 4164 N N . GLY A 1 509 ? 0.279 -8.567 -12.560 1.00 73.31 509 GLY A N 1
ATOM 4165 C CA . GLY A 1 509 ? -0.937 -7.848 -12.175 1.00 73.31 509 GLY A CA 1
ATOM 4166 C C . GLY A 1 509 ? -2.133 -8.222 -13.047 1.00 73.31 509 GLY A C 1
ATOM 4167 O O . GLY A 1 509 ? -1.994 -8.789 -14.134 1.00 73.31 509 GLY A O 1
ATOM 4168 N N . LYS A 1 510 ? -3.332 -7.962 -12.536 1.00 86.62 510 LYS A N 1
ATOM 4169 C CA . LYS A 1 510 ? -4.570 -8.163 -13.287 1.00 86.62 510 LYS A CA 1
ATOM 4170 C C . LYS A 1 510 ? -4.812 -6.986 -14.238 1.00 86.62 510 LYS A C 1
ATOM 4172 O O . LYS A 1 510 ? -4.367 -5.876 -13.933 1.00 86.62 510 LYS A O 1
ATOM 4177 N N . PRO A 1 511 ? -5.533 -7.190 -15.357 1.00 89.50 511 PRO A N 1
ATOM 4178 C CA . PRO A 1 511 ? -5.807 -6.131 -16.321 1.00 89.50 511 PRO A CA 1
ATOM 4179 C C . PRO A 1 511 ? -6.321 -4.846 -15.675 1.00 89.50 511 PRO A C 1
ATOM 4181 O O . PRO A 1 511 ? -5.771 -3.774 -15.906 1.00 89.50 511 PRO A O 1
ATOM 4184 N N . GLU A 1 512 ? -7.289 -4.971 -14.773 1.00 91.50 512 GLU A N 1
ATOM 4185 C CA . GLU A 1 512 ? -7.909 -3.856 -14.069 1.00 91.50 512 GLU A CA 1
ATOM 4186 C C . GLU A 1 512 ? -6.966 -3.088 -13.133 1.00 91.50 512 GLU A C 1
ATOM 4188 O O . GLU A 1 512 ? -7.262 -1.941 -12.819 1.00 91.50 512 GLU A O 1
ATOM 4193 N N . GLU A 1 513 ? -5.853 -3.671 -12.676 1.00 91.81 513 GLU A N 1
ATOM 4194 C CA . GLU A 1 513 ? -4.874 -2.980 -11.820 1.00 91.81 513 GLU A CA 1
ATOM 4195 C C . GLU A 1 513 ? -3.987 -2.029 -12.629 1.00 91.81 513 GLU A C 1
ATOM 4197 O O . GLU A 1 513 ? -3.555 -1.003 -12.110 1.00 91.81 513 GLU A O 1
ATOM 4202 N N . ILE A 1 514 ? -3.732 -2.368 -13.894 1.00 92.19 514 ILE A N 1
ATOM 4203 C CA . ILE A 1 514 ? -2.766 -1.692 -14.765 1.00 92.19 514 ILE A CA 1
ATOM 4204 C C . ILE A 1 514 ? -3.462 -0.799 -15.797 1.00 92.19 514 ILE A C 1
ATOM 4206 O O . ILE A 1 514 ? -3.067 0.351 -15.982 1.00 92.19 514 ILE A O 1
ATOM 4210 N N . GLN A 1 515 ? -4.501 -1.299 -16.464 1.00 93.31 515 GLN A N 1
ATOM 4211 C CA . GLN A 1 515 ? -5.236 -0.554 -17.486 1.00 93.31 515 GLN A CA 1
ATOM 4212 C C . GLN A 1 515 ? -5.929 0.669 -16.881 1.00 93.31 515 GLN A C 1
ATOM 4214 O O . GLN A 1 515 ? -6.542 0.612 -15.814 1.00 93.31 515 GLN A O 1
ATOM 4219 N N . GLY A 1 516 ? -5.789 1.810 -17.553 1.00 94.31 516 GLY A N 1
ATOM 4220 C CA . GLY A 1 516 ? -6.312 3.090 -17.088 1.00 94.31 516 GLY A CA 1
ATOM 4221 C C . GLY A 1 516 ? -5.517 3.711 -15.937 1.00 94.31 516 GLY A C 1
ATOM 4222 O O . GLY A 1 516 ? -5.878 4.800 -15.485 1.00 94.31 516 GLY A O 1
ATOM 4223 N N . MET A 1 517 ? -4.439 3.074 -15.456 1.00 96.00 517 MET A N 1
ATOM 4224 C CA . MET A 1 517 ? -3.568 3.661 -14.439 1.00 96.00 517 MET A CA 1
ATOM 4225 C C . MET A 1 517 ? -2.883 4.909 -14.997 1.00 96.00 517 MET A C 1
ATOM 4227 O O . MET A 1 517 ? -2.198 4.875 -16.020 1.00 96.00 517 MET A O 1
ATOM 4231 N N . LYS A 1 518 ? -3.009 6.022 -14.281 1.00 97.38 518 LYS A N 1
ATOM 4232 C CA . LYS A 1 518 ? -2.295 7.277 -14.529 1.00 97.38 518 LYS A CA 1
ATOM 4233 C C . LYS A 1 518 ? -0.883 7.166 -13.955 1.00 97.38 518 LYS A C 1
ATOM 4235 O O . LYS A 1 518 ? -0.539 7.821 -12.973 1.00 97.38 518 LYS A O 1
ATOM 4240 N N . LEU A 1 519 ? -0.085 6.280 -14.550 1.00 95.69 519 LEU A N 1
ATOM 4241 C CA . LEU A 1 519 ? 1.248 5.913 -14.081 1.00 95.69 519 LEU A CA 1
ATOM 4242 C C . LEU A 1 519 ? 2.151 7.131 -13.857 1.00 95.69 519 LEU A C 1
ATOM 4244 O O . LEU A 1 519 ? 2.781 7.239 -12.806 1.00 95.69 519 LEU A O 1
ATOM 4248 N N . GLY A 1 520 ? 2.162 8.069 -14.809 1.00 94.94 520 GLY A N 1
ATOM 4249 C CA . GLY A 1 520 ? 2.944 9.299 -14.695 1.00 94.94 520 GLY A CA 1
ATOM 4250 C C . GLY A 1 520 ? 2.585 10.083 -13.435 1.00 94.94 520 GLY A C 1
ATOM 4251 O O . GLY A 1 520 ? 3.457 10.431 -12.646 1.00 94.94 520 GLY A O 1
ATOM 4252 N N . TYR A 1 521 ? 1.290 10.281 -13.188 1.00 95.88 521 TYR A N 1
ATOM 4253 C CA . TYR A 1 521 ? 0.802 10.990 -12.007 1.00 95.88 521 TYR A CA 1
ATOM 4254 C C . TYR A 1 521 ? 1.225 10.303 -10.702 1.00 95.88 521 TYR A C 1
ATOM 4256 O O . TYR A 1 521 ? 1.677 10.969 -9.770 1.00 95.88 521 TYR A O 1
ATOM 4264 N N . VAL A 1 522 ? 1.101 8.976 -10.633 1.00 95.56 522 VAL A N 1
ATOM 4265 C CA . VAL A 1 522 ? 1.405 8.196 -9.424 1.00 95.56 522 VAL A CA 1
ATOM 4266 C C . VAL A 1 522 ? 2.909 8.190 -9.122 1.00 95.56 522 VAL A C 1
ATOM 4268 O O . VAL A 1 522 ? 3.297 8.389 -7.972 1.00 95.56 522 VAL A O 1
ATOM 4271 N N . VAL A 1 523 ? 3.761 8.044 -10.143 1.00 94.88 523 VAL A N 1
ATOM 4272 C CA . VAL A 1 523 ? 5.226 8.114 -9.993 1.00 94.88 523 VAL A CA 1
ATOM 4273 C C . VAL A 1 523 ? 5.667 9.514 -9.586 1.00 94.88 523 VAL A C 1
ATOM 4275 O O . VAL A 1 523 ? 6.404 9.652 -8.615 1.00 94.88 523 VAL A O 1
ATOM 4278 N N . HIS A 1 524 ? 5.182 10.563 -10.255 1.00 92.81 524 HIS A N 1
ATOM 4279 C CA . HIS A 1 524 ? 5.526 11.942 -9.887 1.00 92.81 524 HIS A CA 1
ATOM 4280 C C . HIS A 1 524 ? 5.018 12.310 -8.486 1.00 92.81 524 HIS A C 1
ATOM 4282 O O . HIS A 1 524 ? 5.744 12.945 -7.732 1.00 92.81 524 HIS A O 1
ATOM 4288 N N . SER A 1 525 ? 3.856 11.799 -8.065 1.00 93.00 525 SER A N 1
ATOM 4289 C CA . SER A 1 525 ? 3.388 11.943 -6.675 1.00 93.00 525 SER A CA 1
ATOM 4290 C C . SER A 1 525 ? 4.329 11.275 -5.662 1.00 93.00 525 SER A C 1
ATOM 4292 O O . SER A 1 525 ? 4.497 11.777 -4.550 1.00 93.00 525 SER A O 1
ATOM 4294 N N . ALA A 1 526 ? 4.957 10.152 -6.029 1.00 93.38 526 ALA A N 1
ATOM 4295 C CA . ALA A 1 526 ? 5.984 9.515 -5.209 1.00 93.38 526 ALA A CA 1
ATOM 4296 C C . ALA A 1 526 ? 7.276 10.339 -5.164 1.00 93.38 526 ALA A C 1
ATOM 4298 O O . ALA A 1 526 ? 7.877 10.474 -4.094 1.00 93.38 526 ALA A O 1
ATOM 4299 N N . LEU A 1 527 ? 7.665 10.932 -6.297 1.00 90.19 527 LEU A N 1
ATOM 4300 C CA . LEU A 1 527 ? 8.823 11.820 -6.393 1.00 90.19 527 LEU A CA 1
ATOM 4301 C C . LEU A 1 527 ? 8.640 13.099 -5.554 1.00 90.19 527 LEU A C 1
ATOM 4303 O O . LEU A 1 527 ? 9.548 13.493 -4.823 1.00 90.19 527 LEU A O 1
ATOM 4307 N N . ASP A 1 528 ? 7.437 13.677 -5.550 1.00 88.88 528 ASP A N 1
ATOM 4308 C CA . ASP A 1 528 ? 7.072 14.839 -4.724 1.00 88.88 528 ASP A CA 1
ATOM 4309 C C . ASP A 1 528 ? 7.165 14.560 -3.210 1.00 88.88 528 ASP A C 1
ATOM 4311 O O . ASP A 1 528 ? 7.288 15.481 -2.393 1.00 88.88 528 ASP A O 1
ATOM 4315 N N . GLN A 1 529 ? 7.111 13.284 -2.813 1.00 89.94 529 GLN A N 1
ATOM 4316 C CA . GLN A 1 529 ? 7.225 12.831 -1.427 1.00 89.94 529 GLN A CA 1
ATOM 4317 C C . GLN A 1 529 ? 8.542 12.090 -1.127 1.00 89.94 529 GLN A C 1
ATOM 4319 O O . GLN A 1 529 ? 8.625 11.405 -0.101 1.00 89.94 529 GLN A O 1
ATOM 4324 N N . LEU A 1 530 ? 9.598 12.252 -1.941 1.00 90.19 530 LEU A N 1
ATOM 4325 C CA . LEU A 1 530 ? 10.897 11.582 -1.730 1.00 90.19 530 LEU A CA 1
ATOM 4326 C C . LEU A 1 530 ? 11.469 11.793 -0.330 1.00 90.19 530 LEU A C 1
ATOM 4328 O O . LEU A 1 530 ? 12.012 10.864 0.258 1.00 90.19 530 LEU A O 1
ATOM 4332 N N . GLN A 1 531 ? 11.309 12.982 0.242 1.00 86.19 531 GLN A N 1
ATOM 4333 C CA . GLN A 1 531 ? 11.740 13.306 1.601 1.00 86.19 531 GLN A CA 1
ATOM 4334 C C . GLN A 1 531 ? 11.020 12.467 2.671 1.00 86.19 531 GLN A C 1
ATOM 4336 O O . GLN A 1 531 ? 11.630 12.070 3.665 1.00 86.19 531 GLN A O 1
ATOM 4341 N N . VAL A 1 532 ? 9.731 12.165 2.472 1.00 88.06 532 VAL A N 1
ATOM 4342 C CA . VAL A 1 532 ? 8.954 11.294 3.370 1.00 88.06 532 VAL A CA 1
ATOM 4343 C C . VAL A 1 532 ? 9.425 9.854 3.207 1.00 88.06 532 VAL A C 1
ATOM 4345 O O . VAL A 1 532 ? 9.697 9.186 4.205 1.00 88.06 532 VAL A O 1
ATOM 4348 N N . LEU A 1 533 ? 9.583 9.401 1.959 1.00 90.94 533 LEU A N 1
ATOM 4349 C CA . LEU A 1 533 ? 10.070 8.060 1.646 1.00 90.94 533 LEU A CA 1
ATOM 4350 C C . LEU A 1 533 ? 11.465 7.832 2.224 1.00 90.94 533 LEU A C 1
ATOM 4352 O O . LEU A 1 533 ? 11.668 6.884 2.966 1.00 90.94 533 LEU A O 1
ATOM 4356 N N . ARG A 1 534 ? 12.410 8.740 2.002 1.00 89.69 534 ARG A N 1
ATOM 4357 C CA . ARG A 1 534 ? 13.775 8.613 2.515 1.00 89.69 534 ARG A CA 1
ATOM 4358 C C . ARG A 1 534 ? 13.826 8.538 4.041 1.00 89.69 534 ARG A C 1
ATOM 4360 O O . ARG A 1 534 ? 14.595 7.757 4.591 1.00 89.69 534 ARG A O 1
ATOM 4367 N N . LYS A 1 535 ? 13.016 9.348 4.730 1.00 88.56 535 LYS A N 1
ATOM 4368 C CA . LYS A 1 535 ? 13.035 9.433 6.195 1.00 88.56 535 LYS A CA 1
ATOM 4369 C C . LYS A 1 535 ? 12.299 8.283 6.884 1.00 88.56 535 LYS A C 1
ATOM 4371 O O . LYS A 1 535 ? 12.755 7.822 7.928 1.00 88.56 535 LYS A O 1
ATOM 4376 N N . TYR A 1 536 ? 11.152 7.864 6.352 1.00 89.19 536 TYR A N 1
ATOM 4377 C CA . TYR A 1 536 ? 10.255 6.914 7.023 1.00 89.19 536 TYR A CA 1
ATOM 4378 C C . TYR A 1 536 ? 10.117 5.567 6.311 1.00 89.19 536 TYR A C 1
ATOM 4380 O O . TYR A 1 536 ? 9.720 4.596 6.949 1.00 89.19 536 TYR A O 1
ATOM 4388 N N . TYR A 1 537 ? 10.472 5.490 5.029 1.00 92.50 537 TYR A N 1
ATOM 4389 C CA . TYR A 1 537 ? 10.378 4.294 4.189 1.00 92.50 537 TYR A CA 1
ATOM 4390 C C . TYR A 1 537 ? 11.657 4.092 3.354 1.00 92.50 537 TYR A C 1
ATOM 4392 O O . TYR A 1 537 ? 11.583 4.075 2.122 1.00 92.50 537 TYR A O 1
ATOM 4400 N N . PRO A 1 538 ? 12.837 3.944 3.987 1.00 91.38 538 PRO A N 1
ATOM 4401 C CA . PRO A 1 538 ? 14.120 3.923 3.280 1.00 91.38 538 PRO A CA 1
ATOM 4402 C C . PRO A 1 538 ? 14.173 2.858 2.179 1.00 91.38 538 PRO A C 1
ATOM 4404 O O . PRO A 1 538 ? 14.641 3.144 1.089 1.00 91.38 538 PRO A O 1
ATOM 4407 N N . GLN A 1 539 ? 13.559 1.694 2.402 1.00 89.62 539 GLN A N 1
ATOM 4408 C CA . GLN A 1 539 ? 13.450 0.620 1.404 1.00 89.62 539 GLN A CA 1
ATOM 4409 C C . GLN A 1 539 ? 12.684 1.050 0.138 1.00 89.62 539 GLN A C 1
ATOM 4411 O O . GLN A 1 539 ? 13.028 0.661 -0.972 1.00 89.62 539 GLN A O 1
ATOM 4416 N N . ARG A 1 540 ? 11.636 1.873 0.288 1.00 93.56 540 ARG A N 1
ATOM 4417 C CA . ARG A 1 540 ? 10.853 2.410 -0.839 1.00 93.56 540 ARG A CA 1
ATOM 4418 C C . ARG A 1 540 ? 11.642 3.476 -1.595 1.00 93.56 540 ARG A C 1
ATOM 4420 O O . ARG A 1 540 ? 11.565 3.557 -2.815 1.00 93.56 540 ARG A O 1
ATOM 4427 N N . PHE A 1 541 ? 12.414 4.281 -0.870 1.00 92.69 541 PHE A N 1
ATOM 4428 C CA . PHE A 1 541 ? 13.330 5.245 -1.470 1.00 92.69 541 PHE A CA 1
ATOM 4429 C C . PHE A 1 541 ? 14.453 4.548 -2.254 1.00 92.69 541 PHE A C 1
ATOM 4431 O O . PHE A 1 541 ? 14.684 4.897 -3.409 1.00 92.69 541 PHE A O 1
ATOM 4438 N N . GLU A 1 542 ? 15.094 3.540 -1.659 1.00 89.31 542 GLU A N 1
ATOM 4439 C CA . GLU A 1 542 ? 16.116 2.705 -2.303 1.00 89.31 542 GLU A CA 1
ATOM 4440 C C . GLU A 1 542 ? 15.568 2.049 -3.569 1.00 89.31 542 GLU A C 1
ATOM 4442 O O . GLU A 1 542 ? 16.194 2.154 -4.617 1.00 89.31 542 GLU A O 1
ATOM 4447 N N . PHE A 1 543 ? 14.352 1.498 -3.518 1.00 88.88 543 PHE A N 1
ATOM 4448 C CA . PHE A 1 543 ? 13.681 0.955 -4.697 1.00 88.88 543 PHE A CA 1
ATOM 4449 C C . PHE A 1 543 ? 13.564 1.984 -5.835 1.00 88.88 543 PHE A C 1
ATOM 4451 O O . PHE A 1 543 ? 13.936 1.692 -6.967 1.00 88.88 543 PHE A O 1
ATOM 4458 N N . LEU A 1 544 ? 13.093 3.210 -5.567 1.00 89.75 544 LEU A N 1
ATOM 4459 C CA . LEU A 1 544 ? 13.003 4.250 -6.608 1.00 89.75 544 LEU A CA 1
ATOM 4460 C C . LEU A 1 544 ? 14.379 4.672 -7.137 1.00 89.75 544 LEU A C 1
ATOM 4462 O O . LEU A 1 544 ? 14.522 4.966 -8.326 1.00 89.75 544 LEU A O 1
ATOM 4466 N N . HIS A 1 545 ? 15.384 4.706 -6.263 1.00 88.00 545 HIS A N 1
ATOM 4467 C CA . HIS A 1 545 ? 16.760 5.011 -6.635 1.00 88.00 545 HIS A CA 1
ATOM 4468 C C . HIS A 1 545 ? 17.346 3.926 -7.552 1.00 88.00 545 HIS A C 1
ATOM 4470 O O . HIS A 1 545 ? 17.903 4.248 -8.599 1.00 88.00 545 HIS A O 1
ATOM 4476 N N . GLU A 1 546 ? 17.162 2.647 -7.220 1.00 85.56 546 GLU A N 1
ATOM 4477 C CA . GLU A 1 546 ? 17.578 1.507 -8.050 1.00 85.56 546 GLU A CA 1
ATOM 4478 C C . GLU A 1 546 ? 16.862 1.472 -9.406 1.00 85.56 546 GLU A C 1
ATOM 4480 O O . GLU A 1 546 ? 17.456 1.076 -10.408 1.00 85.56 546 GLU A O 1
ATOM 4485 N N . MET A 1 547 ? 15.619 1.959 -9.468 1.00 82.62 547 MET A N 1
ATOM 4486 C CA . MET A 1 547 ? 14.865 2.122 -10.719 1.00 82.62 547 MET A CA 1
ATOM 4487 C C . MET A 1 547 ? 15.348 3.303 -11.583 1.00 82.62 547 MET A C 1
ATOM 4489 O O . MET A 1 547 ? 14.816 3.517 -12.672 1.00 82.62 547 MET A O 1
ATOM 4493 N N . GLY A 1 548 ? 16.352 4.065 -11.131 1.00 84.25 548 GLY A N 1
ATOM 4494 C CA . GLY A 1 548 ? 16.937 5.189 -11.869 1.00 84.25 548 GLY A CA 1
ATOM 4495 C C . GLY A 1 548 ? 16.114 6.481 -11.822 1.00 84.25 548 GLY A C 1
ATOM 4496 O O . GLY A 1 548 ? 16.408 7.417 -12.560 1.00 84.25 548 GLY A O 1
ATOM 4497 N N . LEU A 1 549 ? 15.095 6.557 -10.958 1.00 84.19 549 LEU A N 1
ATOM 4498 C CA . LEU A 1 549 ? 14.165 7.694 -10.891 1.00 84.19 549 LEU A CA 1
ATOM 4499 C C . LEU A 1 549 ? 14.638 8.826 -9.968 1.00 84.19 549 LEU A C 1
ATOM 4501 O O . LEU A 1 549 ? 14.116 9.938 -10.032 1.00 84.19 549 LEU A O 1
ATOM 4505 N N . VAL A 1 550 ? 15.607 8.562 -9.088 1.00 80.44 550 VAL A N 1
ATOM 4506 C CA . VAL A 1 550 ? 16.116 9.548 -8.125 1.00 80.44 550 VAL A CA 1
ATOM 4507 C C . VAL A 1 550 ? 17.428 10.129 -8.640 1.00 80.44 550 VAL A C 1
ATOM 4509 O O . VAL A 1 550 ? 18.480 9.515 -8.509 1.00 80.44 550 VAL A O 1
ATOM 4512 N N . GLN A 1 551 ? 17.360 11.334 -9.210 1.00 71.44 551 GLN A N 1
ATOM 4513 C CA . GLN A 1 551 ? 18.534 12.073 -9.704 1.00 71.44 551 GLN A CA 1
ATOM 4514 C C . GLN A 1 551 ? 18.979 13.210 -8.764 1.00 71.44 551 GLN A C 1
ATOM 4516 O O . GLN A 1 551 ? 19.972 13.882 -9.035 1.00 71.44 551 GLN A O 1
ATOM 4521 N N . LEU A 1 552 ? 18.241 13.455 -7.674 1.00 65.06 552 LEU A N 1
ATOM 4522 C CA . LEU A 1 552 ? 18.483 14.581 -6.767 1.00 65.06 552 LEU A CA 1
ATOM 4523 C C . LEU A 1 552 ? 19.634 14.312 -5.794 1.00 65.06 552 LEU A C 1
ATOM 4525 O O . LEU A 1 552 ? 19.774 13.210 -5.255 1.00 65.06 552 LEU A O 1
ATOM 4529 N N . CYS A 1 553 ? 20.411 15.357 -5.507 1.00 58.81 553 CYS A N 1
ATOM 4530 C CA . CYS A 1 553 ? 21.477 15.297 -4.516 1.00 58.81 553 CYS A CA 1
ATOM 4531 C C . CYS A 1 553 ? 20.899 15.150 -3.101 1.00 58.81 553 CYS A C 1
ATOM 4533 O O . CYS A 1 553 ? 19.873 15.735 -2.750 1.00 58.81 553 CYS A O 1
ATOM 4535 N N . GLN A 1 554 ? 21.609 14.407 -2.251 1.00 62.03 554 GLN A N 1
ATOM 4536 C CA . GLN A 1 554 ? 21.180 14.086 -0.888 1.00 62.03 554 GLN A CA 1
ATOM 4537 C C . GLN A 1 554 ? 20.842 15.337 -0.047 1.00 62.03 554 GLN A C 1
ATOM 4539 O O . GLN A 1 554 ? 19.876 15.334 0.716 1.00 62.03 554 GLN A O 1
ATOM 4544 N N . GLU A 1 555 ? 21.589 16.423 -0.239 1.00 61.69 555 GLU A N 1
ATOM 4545 C CA . GLU A 1 555 ? 21.413 17.701 0.463 1.00 61.69 555 GLU A CA 1
ATOM 4546 C C . GLU A 1 555 ? 20.107 18.425 0.084 1.00 61.69 555 GLU A C 1
ATOM 4548 O O . GLU A 1 555 ? 19.483 19.070 0.927 1.00 61.69 555 GLU A O 1
ATOM 4553 N N . GLU A 1 556 ? 19.648 18.293 -1.164 1.00 62.81 556 GLU A N 1
ATOM 4554 C CA . GLU A 1 556 ? 18.439 18.965 -1.666 1.00 62.81 556 GLU A CA 1
ATOM 4555 C C . GLU A 1 556 ? 17.165 18.330 -1.098 1.00 62.81 556 GLU A C 1
ATOM 4557 O O . GLU A 1 556 ? 16.203 19.029 -0.771 1.00 62.81 556 GLU A O 1
ATOM 4562 N N . ILE A 1 557 ? 17.188 17.010 -0.901 1.00 66.12 557 ILE A N 1
ATOM 4563 C CA . ILE A 1 557 ? 16.077 16.245 -0.323 1.00 66.12 557 ILE A CA 1
ATOM 4564 C C . ILE A 1 557 ? 15.869 16.615 1.157 1.00 66.12 557 ILE A C 1
ATOM 4566 O O . ILE A 1 557 ? 14.732 16.741 1.615 1.00 66.12 557 ILE A O 1
ATOM 4570 N N . ASP A 1 558 ? 16.954 16.833 1.906 1.00 64.44 558 ASP A N 1
ATOM 4571 C CA . ASP A 1 558 ? 16.885 17.122 3.344 1.00 64.44 558 ASP A CA 1
ATOM 4572 C C . ASP A 1 558 ? 16.410 18.561 3.636 1.00 64.44 558 ASP A C 1
ATOM 4574 O O . ASP A 1 558 ? 15.709 18.798 4.623 1.00 64.44 558 ASP A O 1
ATOM 4578 N N . LEU A 1 559 ? 16.711 19.522 2.753 1.00 58.25 559 LEU A N 1
ATOM 4579 C CA . LEU A 1 559 ? 16.291 20.926 2.887 1.00 58.25 559 LEU A CA 1
ATOM 4580 C C . LEU A 1 559 ? 14.787 21.152 2.619 1.00 58.25 559 LEU A C 1
ATOM 4582 O O . LEU A 1 559 ? 14.222 22.148 3.079 1.00 58.25 559 LEU A O 1
ATOM 4586 N N . GLY A 1 560 ? 14.129 20.242 1.891 1.00 52.69 560 GLY A N 1
ATOM 4587 C CA . GLY A 1 560 ? 12.720 20.350 1.486 1.00 52.69 560 GLY A CA 1
ATOM 4588 C C . GLY A 1 560 ? 11.699 19.763 2.469 1.00 52.69 560 GLY A C 1
ATOM 4589 O O . GLY A 1 560 ? 10.495 19.976 2.302 1.00 52.69 560 GLY A O 1
ATOM 4590 N N . TYR A 1 561 ? 12.132 19.037 3.506 1.00 54.16 561 TYR A N 1
ATOM 4591 C CA . TYR A 1 561 ? 11.217 18.352 4.422 1.00 54.16 561 TYR A CA 1
ATOM 4592 C C . TYR A 1 561 ? 10.451 19.336 5.323 1.00 54.16 561 TYR A C 1
ATOM 4594 O O . TYR A 1 561 ? 10.942 19.783 6.362 1.00 54.16 561 TYR A O 1
ATOM 4602 N N . LYS A 1 562 ? 9.198 19.639 4.957 1.00 53.97 562 LYS A N 1
ATOM 4603 C CA . LYS A 1 562 ? 8.231 20.316 5.831 1.00 53.97 562 LYS A CA 1
ATOM 4604 C C . LYS A 1 562 ? 7.165 19.323 6.288 1.00 53.97 562 LYS A C 1
ATOM 4606 O O . LYS A 1 562 ? 6.333 18.924 5.474 1.00 53.97 562 LYS A O 1
ATOM 4611 N N . PRO A 1 563 ? 7.150 18.932 7.571 1.00 52.91 563 PRO A N 1
ATOM 4612 C CA . PRO A 1 563 ? 6.083 18.097 8.089 1.00 52.91 563 PRO A CA 1
ATOM 4613 C C . PRO A 1 563 ? 4.763 18.873 8.011 1.00 52.91 563 PRO A C 1
ATOM 4615 O O . PRO A 1 563 ? 4.602 19.886 8.691 1.00 52.91 563 PRO A O 1
ATOM 4618 N N . LEU A 1 564 ? 3.822 18.420 7.183 1.00 53.44 564 LEU A N 1
ATOM 4619 C CA . LEU A 1 564 ? 2.438 18.887 7.234 1.00 53.44 564 LEU A CA 1
ATOM 4620 C C . LEU A 1 564 ? 1.653 17.908 8.116 1.00 53.44 564 LEU A C 1
ATOM 4622 O O . LEU A 1 564 ? 1.234 16.857 7.625 1.00 53.44 564 LEU A O 1
ATOM 4626 N N . PRO A 1 565 ? 1.480 18.201 9.421 1.00 56.38 565 PRO A N 1
ATOM 4627 C CA . PRO A 1 565 ? 0.733 17.324 10.309 1.00 56.38 565 PRO A CA 1
ATOM 4628 C C . PRO A 1 565 ? -0.712 17.183 9.833 1.00 56.38 565 PRO A C 1
ATOM 4630 O O . PRO A 1 565 ? -1.262 18.034 9.126 1.00 56.38 565 PRO A O 1
ATOM 4633 N N . HIS A 1 566 ? -1.350 16.090 10.234 1.00 57.09 566 HIS A N 1
ATOM 4634 C CA . HIS A 1 566 ? -2.735 15.824 9.882 1.00 57.09 566 HIS A CA 1
ATOM 4635 C C . HIS A 1 566 ? -3.685 16.964 10.288 1.00 57.09 566 HIS A C 1
ATOM 4637 O O . HIS A 1 566 ? -3.942 17.187 11.467 1.00 57.09 566 HIS A O 1
ATOM 4643 N N . GLN A 1 567 ? -4.288 17.638 9.305 1.00 51.38 567 GLN A N 1
ATOM 4644 C CA . GLN A 1 567 ? -5.461 18.477 9.550 1.00 51.38 567 GLN A CA 1
ATOM 4645 C C . GLN A 1 567 ? -6.689 17.568 9.706 1.00 51.38 567 GLN A C 1
ATOM 4647 O O . GLN A 1 567 ? -7.045 16.842 8.776 1.00 51.38 567 GLN A O 1
ATOM 4652 N N . ARG A 1 568 ? -7.319 17.570 10.888 1.00 50.97 568 ARG A N 1
ATOM 4653 C CA . ARG A 1 568 ? -8.628 16.926 11.093 1.00 50.97 568 ARG A CA 1
ATOM 4654 C C . ARG A 1 568 ? -9.687 17.745 10.341 1.00 50.97 568 ARG A C 1
ATOM 4656 O O . ARG A 1 568 ? -9.770 18.956 10.527 1.00 50.97 568 ARG A O 1
ATOM 4663 N N . THR A 1 569 ? -10.460 17.102 9.465 1.00 44.59 569 THR A N 1
ATOM 4664 C CA . THR A 1 569 ? -11.516 17.735 8.645 1.00 44.59 569 THR A CA 1
ATOM 4665 C C . THR A 1 569 ? -12.692 18.222 9.483 1.00 44.59 569 THR A C 1
ATOM 4667 O O . THR A 1 569 ? -13.305 19.244 9.169 1.00 44.59 569 THR A O 1
ATOM 4670 N N . THR A 1 570 ? -12.977 17.534 10.580 1.00 43.91 570 THR A N 1
ATOM 4671 C CA . THR A 1 570 ? -13.830 18.023 11.655 1.00 43.91 570 THR A CA 1
ATOM 4672 C C . THR A 1 570 ? -12.981 18.857 12.603 1.00 43.91 570 THR A C 1
ATOM 4674 O O . THR A 1 570 ? -12.102 18.346 13.300 1.00 43.91 570 THR A O 1
ATOM 4677 N N . ALA A 1 571 ? -13.260 20.162 12.658 1.00 39.75 571 ALA A N 1
ATOM 4678 C CA . ALA A 1 571 ? -12.923 20.923 13.849 1.00 39.75 571 ALA A CA 1
ATOM 4679 C C . ALA A 1 571 ? -13.555 20.165 15.020 1.00 39.75 571 ALA A C 1
ATOM 4681 O O . ALA A 1 571 ? -14.775 19.989 15.037 1.00 39.75 571 ALA A O 1
ATOM 4682 N N . VAL A 1 572 ? -12.732 19.660 15.945 1.00 41.06 572 VAL A N 1
ATOM 4683 C CA . VAL A 1 572 ? -13.231 19.147 17.223 1.00 41.06 572 VAL A CA 1
ATOM 4684 C C . VAL A 1 572 ? -14.156 20.237 17.747 1.00 41.06 572 VAL A C 1
ATOM 4686 O O . VAL A 1 572 ? -13.741 21.396 17.841 1.00 41.06 572 VAL A O 1
ATOM 4689 N N . SER A 1 573 ? -15.435 19.898 17.919 1.00 37.47 573 SER A N 1
ATOM 4690 C CA . SER A 1 573 ? -16.470 20.842 18.326 1.00 37.47 573 SER A CA 1
ATOM 4691 C C . SER A 1 573 ? -15.919 21.724 19.446 1.00 37.47 573 SER A C 1
ATOM 4693 O O . SER A 1 573 ? -15.402 21.199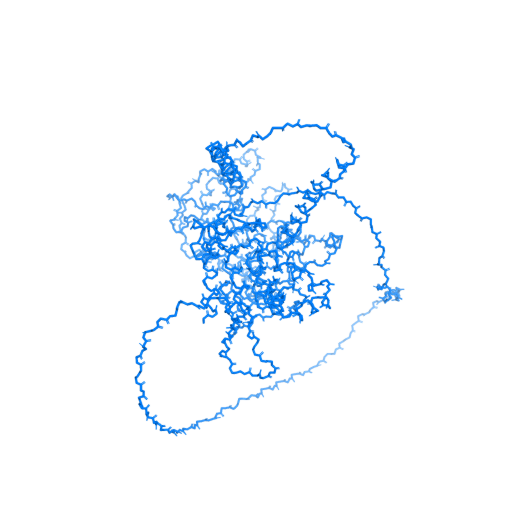 20.425 1.00 37.47 573 SER A O 1
ATOM 4695 N N . ARG A 1 574 ? -16.030 23.057 19.349 1.00 37.62 574 ARG A N 1
ATOM 4696 C CA . ARG A 1 574 ? -15.657 23.949 20.470 1.00 37.62 574 ARG A CA 1
ATOM 4697 C C . ARG A 1 574 ? -16.469 23.657 21.744 1.00 37.62 574 ARG A C 1
ATOM 4699 O O . ARG A 1 574 ? -16.141 24.177 22.805 1.00 37.62 574 ARG A O 1
ATOM 4706 N N . TYR A 1 575 ? -17.520 22.844 21.624 1.00 39.94 575 TYR A N 1
ATOM 4707 C CA . TYR A 1 575 ? -18.356 22.364 22.717 1.00 39.94 575 TYR A CA 1
ATOM 4708 C C . TYR A 1 575 ? -17.870 21.039 23.328 1.00 39.94 575 TYR A C 1
ATOM 4710 O O . TYR A 1 575 ? -18.319 20.704 24.417 1.00 39.94 575 TYR A O 1
ATOM 4718 N N . LEU A 1 576 ? -16.898 20.350 22.712 1.00 43.91 576 LEU A N 1
ATOM 4719 C CA . LEU A 1 576 ? -16.066 19.354 23.394 1.00 43.91 576 LEU A CA 1
ATOM 4720 C C . LEU A 1 576 ? -15.065 20.120 24.263 1.00 43.91 576 LEU A C 1
ATOM 4722 O O . LEU A 1 576 ? -13.905 20.338 23.905 1.00 43.91 576 LEU A O 1
ATOM 4726 N N . GLN A 1 577 ? -15.556 20.618 25.398 1.00 38.22 577 GLN A N 1
ATOM 4727 C CA . GLN A 1 577 ? -14.694 21.161 26.434 1.00 38.22 577 GLN A CA 1
ATOM 4728 C C . GLN A 1 577 ? -13.881 20.003 26.997 1.00 38.22 577 GLN A C 1
ATOM 4730 O O . GLN A 1 577 ? -14.391 19.175 27.752 1.00 38.22 577 GLN A O 1
ATOM 4735 N N . VAL A 1 578 ? -12.601 19.966 26.635 1.00 40.16 578 VAL A N 1
ATOM 4736 C CA . VAL A 1 578 ? -11.628 19.261 27.456 1.00 40.16 578 VAL A CA 1
ATOM 4737 C C . VAL A 1 578 ? -11.675 19.916 28.840 1.00 40.16 578 VAL A C 1
ATOM 4739 O O . VAL A 1 578 ? -11.696 21.151 28.918 1.00 40.16 578 VAL A O 1
ATOM 4742 N N . SER A 1 579 ? -11.749 19.137 29.929 1.00 41.69 579 SER A N 1
ATOM 4743 C CA . SER A 1 579 ? -11.636 19.736 31.271 1.00 41.69 579 SER A CA 1
ATOM 4744 C C . SER A 1 579 ? -10.357 20.584 31.335 1.00 41.69 579 SER A C 1
ATOM 4746 O O . SER A 1 579 ? -9.397 20.324 30.606 1.00 41.69 579 SER A O 1
ATOM 4748 N N . LYS A 1 580 ? -10.327 21.625 32.178 1.00 41.59 580 LYS A N 1
ATOM 4749 C CA . LYS A 1 580 ? -9.172 22.547 32.299 1.00 41.59 580 LYS A CA 1
ATOM 4750 C C . LYS A 1 580 ? -7.840 21.828 32.577 1.00 41.59 580 LYS A C 1
ATOM 4752 O O . LYS A 1 580 ? -6.770 22.392 32.391 1.00 41.59 580 LYS A O 1
ATOM 4757 N N . ASP A 1 581 ? -7.940 20.590 33.017 1.00 42.78 581 ASP A N 1
ATOM 4758 C CA . ASP A 1 581 ? -6.915 19.662 33.446 1.00 42.78 581 ASP A CA 1
ATOM 4759 C C . ASP A 1 581 ? -6.560 18.609 32.371 1.00 42.78 581 ASP A C 1
ATOM 4761 O O . ASP A 1 581 ? -5.699 17.765 32.606 1.00 42.78 581 ASP A O 1
ATOM 4765 N N . GLY A 1 582 ? -7.152 18.676 31.171 1.00 36.72 582 GLY A N 1
ATOM 4766 C CA . GLY A 1 582 ? -6.742 17.878 30.008 1.00 36.72 582 GLY A CA 1
ATOM 4767 C C . GLY A 1 582 ? -7.223 16.423 30.007 1.00 36.72 582 GLY A C 1
ATOM 4768 O O . GLY A 1 582 ? -6.814 15.660 29.136 1.00 36.72 582 GLY A O 1
ATOM 4769 N N . LYS A 1 583 ? -8.047 16.017 30.984 1.00 35.72 583 LYS A N 1
ATOM 4770 C CA . LYS A 1 583 ? -8.296 14.597 31.300 1.00 35.72 583 LYS A CA 1
ATOM 4771 C C . LYS A 1 583 ? -9.630 14.026 30.821 1.00 35.72 583 LYS A C 1
ATOM 4773 O O . LYS A 1 583 ? -9.762 12.810 30.777 1.00 35.72 583 LYS A O 1
ATOM 4778 N N . TYR A 1 584 ? -10.593 14.862 30.441 1.00 39.97 584 TYR A N 1
ATOM 4779 C CA . TYR A 1 584 ? -11.911 14.399 29.993 1.00 39.97 584 TYR A CA 1
ATOM 4780 C C . TYR A 1 584 ? -12.317 15.067 28.690 1.00 39.97 584 TYR A C 1
ATOM 4782 O O . TYR A 1 584 ? -12.104 16.265 28.538 1.00 39.97 584 TYR A O 1
ATOM 4790 N N . LEU A 1 585 ? -12.964 14.309 27.807 1.00 36.72 585 LEU A N 1
ATOM 4791 C CA . LEU A 1 585 ? -13.821 14.825 26.741 1.00 36.72 585 LEU A CA 1
ATOM 4792 C C . LEU A 1 585 ? -15.262 14.750 27.269 1.00 36.72 585 LEU A C 1
ATOM 4794 O O . LEU A 1 585 ? -15.673 13.683 27.721 1.00 36.72 585 LEU A O 1
ATOM 4798 N N . LYS A 1 586 ? -16.001 15.867 27.287 1.00 33.97 586 LYS A N 1
ATOM 4799 C CA . LYS A 1 586 ? -17.451 15.840 27.535 1.00 33.97 586 LYS A CA 1
ATOM 4800 C C . LYS A 1 586 ? -18.218 15.774 26.213 1.00 33.97 586 LYS A C 1
ATOM 4802 O O . LYS A 1 586 ? -17.991 16.620 25.349 1.00 33.97 586 LYS A O 1
ATOM 4807 N N . ASP A 1 587 ? -19.109 14.784 26.197 1.00 36.62 587 ASP A N 1
ATOM 4808 C CA . ASP A 1 587 ? -20.085 14.296 25.209 1.00 36.62 587 ASP A CA 1
ATOM 4809 C C . ASP A 1 587 ? -19.546 13.779 23.868 1.00 36.62 587 ASP A C 1
ATOM 4811 O O . ASP A 1 587 ? -19.245 14.583 22.952 1.00 36.62 587 ASP A O 1
#